Protein AF-0000000067714660 (afdb_homodimer)

Foldseek 3Di:
DAPPDDPLDQLLVLLVVCLVVDDPLLSLLSVVCNVCVQVLLFADLCRSCVVSVHDSVSQQVSCRSSPHNGDNRNSQSSLVVVCVVVVVPVVPVVVPDDDDPVRVVVVVVVLLVVLLVCQQVPPDPVLLVCVLVLQVQAPEEEEFEDDPCLVLSVVLQVLCVLLPRHYDYDHDLVVLLVVLLQSAARHEYEYEDAALEDPSRVSSLVSNVNRPHAYEYEYQDDPRPNNVSHPGYHHGHFSDPGSSCCVVVVDCVSVSVVSVVSSVVSLVVVPPSSVVSNVVSVVVVVVVDDD/DAPPDDPPDQLLVLLVVCLVVDDPLLSLLSVVCNVCVQVLLFADLCRSCVVSVHDSVSQQVSCRSSPHNGDNRNSQSSLVVVCVVVVVPPVPPVVPPPDDPVRVVVVVVVLLVVLLVCQQVPPDPVLLVCVLVLQLQAPEEEEFEDDPCLVLSVVLQVLCVLLPRHYDYDHDLVVLLVVLLQSAARHEYEYEDAALEDPSRVSSLVSNVNRPHAYEYEYQDDPRPNNVSHPGYHHGHFSDPGSSCCVVVVDCVSVSVVSVVSSVVSLVVVPPSSVVSNVVSVVVVVVVDDD

Nearest PDB structures (foldseek):
  4ivn-assembly1_A  TM=8.610E-01  e=2.803E-15  Vibrio vulnificus YJ016
  7en7-assembly1_A  TM=9.066E-01  e=1.942E-10  Escherichia coli K-12
  7en6-assembly1_A  TM=8.850E-01  e=7.923E-10  Escherichia coli
  7en6-assembly1_D  TM=8.391E-01  e=5.503E-10  Escherichia coli
  7en6-assembly1_C  TM=8.872E-01  e=1.921E-09  Escherichia coli

Structure (mmCIF, N/CA/C/O backbone):
data_AF-0000000067714660-model_v1
#
loop_
_entity.id
_entity.type
_entity.pdbx_description
1 polymer 'Transcriptional regulators'
#
loop_
_atom_site.group_PDB
_atom_site.id
_atom_site.type_symbol
_atom_site.label_atom_id
_atom_site.label_alt_id
_atom_site.label_comp_id
_atom_site.label_asym_id
_atom_site.label_entity_id
_atom_site.label_seq_id
_atom_site.pdbx_PDB_ins_code
_atom_site.Cartn_x
_atom_site.Cartn_y
_atom_site.Cartn_z
_atom_site.occupancy
_atom_site.B_iso_or_equiv
_atom_site.auth_seq_id
_atom_site.auth_comp_id
_atom_site.auth_asym_id
_atom_site.auth_atom_id
_atom_site.pdbx_PDB_model_num
ATOM 1 N N . MET A 1 1 ? 15.432 -32.006 -24.873 1 42.28 1 MET A N 1
ATOM 2 C CA . MET A 1 1 ? 14.035 -32.366 -25.1 1 42.28 1 MET A CA 1
ATOM 3 C C . MET A 1 1 ? 13.107 -31.51 -24.244 1 42.28 1 MET A C 1
ATOM 5 O O . MET A 1 1 ? 13.287 -31.416 -23.029 1 42.28 1 MET A O 1
ATOM 9 N N . SER A 1 2 ? 12.593 -30.505 -24.802 1 56.53 2 SER A N 1
ATOM 10 C CA . SER A 1 2 ? 11.692 -29.555 -24.157 1 56.53 2 SER A CA 1
ATOM 11 C C . SER A 1 2 ? 10.28 -30.121 -24.045 1 56.53 2 SER A C 1
ATOM 13 O O . SER A 1 2 ? 9.906 -31.023 -24.797 1 56.53 2 SER A O 1
ATOM 15 N N . TRP A 1 3 ? 9.7 -30.017 -22.957 1 55.34 3 TRP A N 1
ATOM 16 C CA . TRP A 1 3 ? 8.306 -30.412 -22.783 1 55.34 3 TRP A CA 1
ATOM 17 C C . TRP A 1 3 ? 7.463 -29.971 -23.975 1 55.34 3 TRP A C 1
ATOM 19 O O . TRP A 1 3 ? 7.489 -28.801 -24.363 1 55.34 3 TRP A O 1
ATOM 29 N N . HIS A 1 4 ? 7.052 -30.867 -24.971 1 56.78 4 HIS A N 1
ATOM 30 C CA . HIS A 1 4 ? 6.196 -30.625 -26.126 1 56.78 4 HIS A CA 1
ATOM 31 C C . HIS A 1 4 ? 4.767 -31.086 -25.859 1 56.78 4 HIS A C 1
ATOM 33 O O . HIS A 1 4 ? 3.915 -31.028 -26.749 1 56.78 4 HIS A O 1
ATOM 39 N N . GLN A 1 5 ? 4.527 -31.564 -24.626 1 50.02 5 GLN A N 1
ATOM 40 C CA . GLN A 1 5 ? 3.209 -32.146 -24.396 1 50.02 5 GLN A CA 1
ATOM 41 C C . GLN A 1 5 ? 2.226 -31.096 -23.885 1 50.02 5 GLN A C 1
ATOM 43 O O . GLN A 1 5 ? 2.503 -29.897 -23.946 1 50.02 5 GLN A O 1
ATOM 48 N N . ALA A 1 6 ? 1.147 -31.529 -23.206 1 51.11 6 ALA A N 1
ATOM 49 C CA . ALA A 1 6 ? -0.007 -30.72 -22.819 1 51.11 6 ALA A CA 1
ATOM 50 C C . ALA A 1 6 ? 0.42 -29.528 -21.968 1 51.11 6 ALA A C 1
ATOM 52 O O . ALA A 1 6 ? 1.139 -29.69 -20.979 1 51.11 6 ALA A O 1
ATOM 53 N N . THR A 1 7 ? 0.335 -28.384 -22.579 1 53.6 7 THR A N 1
ATOM 54 C CA . THR A 1 7 ? 0.741 -27.112 -21.991 1 53.6 7 THR A CA 1
ATOM 55 C C . THR A 1 7 ? 0.196 -26.973 -20.572 1 53.6 7 THR A C 1
ATOM 57 O O . THR A 1 7 ? 0.737 -26.214 -19.765 1 53.6 7 THR A O 1
ATOM 60 N N . ASP A 1 8 ? -0.745 -27.894 -20.232 1 60.48 8 ASP A N 1
ATOM 61 C CA . ASP A 1 8 ? -1.434 -27.703 -18.959 1 60.48 8 ASP A CA 1
ATOM 62 C C . ASP A 1 8 ? -0.989 -28.741 -17.932 1 60.48 8 ASP A C 1
ATOM 64 O O . ASP A 1 8 ? -1.587 -28.858 -16.861 1 60.48 8 ASP A O 1
ATOM 68 N N . ALA A 1 9 ? -0.087 -29.59 -18.274 1 73.1 9 ALA A N 1
ATOM 69 C CA . ALA A 1 9 ? 0.374 -30.595 -17.32 1 73.1 9 ALA A CA 1
ATOM 70 C C . ALA A 1 9 ? 1.033 -29.94 -16.109 1 73.1 9 ALA A C 1
ATOM 72 O O . ALA A 1 9 ? 1.815 -28.997 -16.254 1 73.1 9 ALA A O 1
ATOM 73 N N . PRO A 1 10 ? 0.641 -30.403 -14.899 1 77.2 10 PRO A N 1
ATOM 74 C CA . PRO A 1 10 ? 1.276 -29.854 -13.698 1 77.2 10 PRO A CA 1
ATOM 75 C C . PRO A 1 10 ? 2.789 -30.059 -13.684 1 77.2 10 PRO A C 1
ATOM 77 O O . PRO A 1 10 ? 3.292 -31.01 -14.289 1 77.2 10 PRO A O 1
ATOM 80 N N . PRO A 1 11 ? 3.463 -29.183 -13.141 1 84.35 11 PRO A N 1
ATOM 81 C CA . PRO A 1 11 ? 4.926 -29.258 -13.112 1 84.35 11 PRO A CA 1
ATOM 82 C C . PRO A 1 11 ? 5.437 -30.61 -12.62 1 84.35 11 PRO A C 1
ATOM 84 O O . PRO A 1 11 ? 6.404 -31.145 -13.169 1 84.35 11 PRO A O 1
ATOM 87 N N . SER A 1 12 ? 4.762 -31.151 -11.621 1 81.68 12 SER A N 1
ATOM 88 C CA . SER A 1 12 ? 5.221 -32.425 -11.077 1 81.68 12 SER A CA 1
ATOM 89 C C . SER A 1 12 ? 5.184 -33.524 -12.134 1 81.68 12 SER A C 1
ATOM 91 O O . SER A 1 12 ? 6.081 -34.366 -12.192 1 81.68 12 SER A O 1
ATOM 93 N N . ILE A 1 13 ? 4.182 -33.509 -12.959 1 78.33 13 ILE A N 1
ATOM 94 C CA . ILE A 1 13 ? 4.044 -34.501 -14.02 1 78.33 13 ILE A CA 1
ATOM 95 C C . ILE A 1 13 ? 5.101 -34.257 -15.095 1 78.33 13 ILE A C 1
ATOM 97 O O . ILE A 1 13 ? 5.712 -35.203 -15.599 1 78.33 13 ILE A O 1
ATOM 101 N N . ARG A 1 14 ? 5.357 -33.03 -15.382 1 82.48 14 ARG A N 1
ATOM 102 C CA . ARG A 1 14 ? 6.382 -32.701 -16.367 1 82.48 14 ARG A CA 1
ATOM 103 C C . ARG A 1 14 ? 7.761 -33.149 -15.893 1 82.48 14 ARG A C 1
ATOM 105 O O . ARG A 1 14 ? 8.531 -33.726 -16.663 1 82.48 14 ARG A O 1
ATOM 112 N N . ILE A 1 15 ? 7.974 -32.914 -14.678 1 86.2 15 ILE A N 1
ATOM 113 C CA . ILE A 1 15 ? 9.261 -33.291 -14.102 1 86.2 15 ILE A CA 1
ATOM 114 C C . ILE A 1 15 ? 9.416 -34.809 -14.135 1 86.2 15 ILE A C 1
ATOM 116 O O . ILE A 1 15 ? 10.434 -35.326 -14.602 1 86.2 15 ILE A O 1
ATOM 120 N N . THR A 1 16 ? 8.399 -35.529 -13.627 1 80.46 16 THR A N 1
ATOM 121 C CA . THR A 1 16 ? 8.459 -36.984 -13.539 1 80.46 16 THR A CA 1
ATOM 122 C C . THR A 1 16 ? 8.651 -37.603 -14.921 1 80.46 16 THR A C 1
ATOM 124 O O . THR A 1 16 ? 9.396 -38.572 -15.074 1 80.46 16 THR A O 1
ATOM 127 N N . THR A 1 17 ? 7.997 -36.961 -15.9 1 76.21 17 THR A N 1
ATOM 128 C CA . THR A 1 17 ? 8 -37.533 -17.242 1 76.21 17 THR A CA 1
ATOM 129 C C . THR A 1 17 ? 9.303 -37.208 -17.966 1 76.21 17 THR A C 1
ATOM 131 O O . THR A 1 17 ? 9.811 -38.024 -18.737 1 76.21 17 THR A O 1
ATOM 134 N N . LEU A 1 18 ? 9.94 -36.073 -17.683 1 81.29 18 LEU A N 1
ATOM 135 C CA . LEU A 1 18 ? 11.057 -35.605 -18.496 1 81.29 18 LEU A CA 1
ATOM 136 C C . LEU A 1 18 ? 12.383 -35.823 -17.775 1 81.29 18 LEU A C 1
ATOM 138 O O . LEU A 1 18 ? 13.443 -35.832 -18.405 1 81.29 18 LEU A O 1
ATOM 142 N N . ALA A 1 19 ? 12.314 -36.044 -16.452 1 81.33 19 ALA A N 1
ATOM 143 C CA . ALA A 1 19 ? 13.525 -36.097 -15.638 1 81.33 19 ALA A CA 1
ATOM 144 C C . ALA A 1 19 ? 14.498 -37.145 -16.17 1 81.33 19 ALA A C 1
ATOM 146 O O . ALA A 1 19 ? 15.696 -36.881 -16.299 1 81.33 19 ALA A O 1
ATOM 147 N N . PRO A 1 20 ? 14.01 -38.362 -16.612 1 77.23 20 PRO A N 1
ATOM 148 C CA . PRO A 1 20 ? 14.939 -39.395 -17.076 1 77.23 20 PRO A CA 1
ATOM 149 C C . PRO A 1 20 ? 15.685 -38.99 -18.346 1 77.23 20 PRO A C 1
ATOM 151 O O . PRO A 1 20 ? 16.748 -39.54 -18.643 1 77.23 20 PRO A O 1
ATOM 154 N N . SER A 1 21 ? 15.172 -38.045 -19.104 1 82.62 21 SER A N 1
ATOM 155 C CA . SER A 1 21 ? 15.765 -37.666 -20.383 1 82.62 21 SER A CA 1
ATOM 156 C C . SER A 1 21 ? 16.645 -36.429 -20.239 1 82.62 21 SER A C 1
ATOM 158 O O . SER A 1 21 ? 17.335 -36.038 -21.183 1 82.62 21 SER A O 1
ATOM 160 N N . LEU A 1 22 ? 16.656 -35.833 -19.031 1 88.04 22 LEU A N 1
ATOM 161 C CA . LEU A 1 22 ? 17.423 -34.61 -18.823 1 88.04 22 LEU A CA 1
ATOM 162 C C . LEU A 1 22 ? 18.897 -34.926 -18.588 1 88.04 22 LEU A C 1
ATOM 164 O O . LEU A 1 22 ? 19.24 -36.038 -18.178 1 88.04 22 LEU A O 1
ATOM 168 N N . GLN A 1 23 ? 19.773 -33.957 -19.001 1 91.38 23 GLN A N 1
ATOM 169 C CA . GLN A 1 23 ? 21.187 -34.068 -18.655 1 91.38 23 GLN A CA 1
ATOM 170 C C . GLN A 1 23 ? 21.374 -34.215 -17.148 1 91.38 23 GLN A C 1
ATOM 172 O O . GLN A 1 23 ? 20.507 -33.817 -16.367 1 91.38 23 GLN A O 1
ATOM 177 N N . PRO A 1 24 ? 22.433 -34.891 -16.752 1 91.94 24 PRO A N 1
ATOM 178 C CA . PRO A 1 24 ? 22.624 -35.241 -15.342 1 91.94 24 PRO A CA 1
ATOM 179 C C . PRO A 1 24 ? 22.409 -34.055 -14.405 1 91.94 24 PRO A C 1
ATOM 181 O O . PRO A 1 24 ? 21.69 -34.172 -13.41 1 91.94 24 PRO A O 1
ATOM 184 N N . ASN A 1 25 ? 22.958 -32.93 -14.757 1 93.68 25 ASN A N 1
ATOM 185 C CA . ASN A 1 25 ? 22.83 -31.762 -13.892 1 93.68 25 ASN A CA 1
ATOM 186 C C . ASN A 1 25 ? 21.398 -31.234 -13.871 1 93.68 25 ASN A C 1
ATOM 188 O O . ASN A 1 25 ? 20.902 -30.815 -12.824 1 93.68 25 ASN A O 1
ATOM 192 N N . GLN A 1 26 ? 20.734 -31.235 -14.991 1 93.36 26 GLN A N 1
ATOM 193 C CA . GLN A 1 26 ? 19.336 -30.824 -15.055 1 93.36 26 GLN A CA 1
ATOM 194 C C . GLN A 1 26 ? 18.435 -31.825 -14.337 1 93.36 26 GLN A C 1
ATOM 196 O O . GLN A 1 26 ? 17.461 -31.437 -13.688 1 93.36 26 GLN A O 1
ATOM 201 N N . ARG A 1 27 ? 18.796 -33.08 -14.505 1 91.39 27 ARG A N 1
ATOM 202 C CA . ARG A 1 27 ? 18.033 -34.118 -13.82 1 91.39 27 ARG A CA 1
ATOM 203 C C . ARG A 1 27 ? 18.102 -33.94 -12.307 1 91.39 27 ARG A C 1
ATOM 205 O O . ARG A 1 27 ? 17.091 -34.075 -11.614 1 91.39 27 ARG A O 1
ATOM 212 N N . LYS A 1 28 ? 19.271 -33.64 -11.823 1 93.73 28 LYS A N 1
ATOM 213 C CA . LYS A 1 28 ? 19.441 -33.386 -10.395 1 93.73 28 LYS A CA 1
ATOM 214 C C . LYS A 1 28 ? 18.536 -32.249 -9.927 1 93.73 28 LYS A C 1
ATOM 216 O O . LYS A 1 28 ? 17.889 -32.354 -8.884 1 93.73 28 LYS A O 1
ATOM 221 N N . VAL A 1 29 ? 18.533 -31.202 -10.698 1 94.63 29 VAL A N 1
ATOM 222 C CA . VAL A 1 29 ? 17.701 -30.046 -10.382 1 94.63 29 VAL A CA 1
ATOM 223 C C . VAL A 1 29 ? 16.233 -30.463 -10.333 1 94.63 29 VAL A C 1
ATOM 225 O O . VAL A 1 29 ? 15.523 -30.147 -9.375 1 94.63 29 VAL A O 1
ATOM 228 N N . ALA A 1 30 ? 15.774 -31.155 -11.351 1 90.07 30 ALA A N 1
ATOM 229 C CA . ALA A 1 30 ? 14.385 -31.589 -11.474 1 90.07 30 ALA A CA 1
ATOM 230 C C . ALA A 1 30 ? 13.995 -32.512 -10.324 1 90.07 30 ALA A C 1
ATOM 232 O O . ALA A 1 30 ? 12.906 -32.385 -9.759 1 90.07 30 ALA A O 1
ATOM 233 N N . GLU A 1 31 ? 14.875 -33.431 -9.946 1 87.49 31 GLU A N 1
ATOM 234 C CA . GLU A 1 31 ? 14.599 -34.4 -8.89 1 87.49 31 GLU A CA 1
ATOM 235 C C . GLU A 1 31 ? 14.475 -33.716 -7.532 1 87.49 31 GLU A C 1
ATOM 237 O O . GLU A 1 31 ? 13.601 -34.061 -6.734 1 87.49 31 GLU A O 1
ATOM 242 N N . VAL A 1 32 ? 15.347 -32.778 -7.336 1 91.45 32 VAL A N 1
ATOM 243 C CA . VAL A 1 32 ? 15.281 -32.035 -6.082 1 91.45 32 VAL A CA 1
ATOM 244 C C . VAL A 1 32 ? 13.96 -31.273 -6.002 1 91.45 32 VAL A C 1
ATOM 246 O O . VAL A 1 32 ? 13.353 -31.181 -4.932 1 91.45 32 VAL A O 1
ATOM 249 N N . MET A 1 33 ? 13.468 -30.731 -7.111 1 89.12 33 MET A N 1
ATOM 250 C CA . MET A 1 33 ? 12.203 -30.004 -7.162 1 89.12 33 MET A CA 1
ATOM 251 C C . MET A 1 33 ? 11.035 -30.92 -6.815 1 89.12 33 MET A C 1
ATOM 253 O O . MET A 1 33 ? 10.107 -30.512 -6.115 1 89.12 33 MET A O 1
ATOM 257 N N . LEU A 1 34 ? 11.148 -32.107 -7.335 1 80.56 34 LEU A N 1
ATOM 258 C CA . LEU A 1 34 ? 10.075 -33.071 -7.119 1 80.56 34 LEU A CA 1
ATOM 259 C C . LEU A 1 34 ? 10.025 -33.513 -5.66 1 80.56 34 LEU A C 1
ATOM 261 O O . LEU A 1 34 ? 8.943 -33.715 -5.105 1 80.56 34 LEU A O 1
ATOM 265 N N . VAL A 1 35 ? 11.199 -33.678 -5.022 1 81.85 35 VAL A N 1
ATOM 266 C CA . VAL A 1 35 ? 11.31 -34.205 -3.666 1 81.85 35 VAL A CA 1
ATOM 267 C C . VAL A 1 35 ? 10.86 -33.146 -2.662 1 81.85 35 VAL A C 1
ATOM 269 O O . VAL A 1 35 ? 10.235 -33.469 -1.649 1 81.85 35 VAL A O 1
ATOM 272 N N . ASP A 1 36 ? 11.123 -31.911 -2.942 1 84.86 36 ASP A N 1
ATOM 273 C CA . ASP A 1 36 ? 10.871 -30.864 -1.956 1 84.86 36 ASP A CA 1
ATOM 274 C C . ASP A 1 36 ? 10.334 -29.599 -2.623 1 84.86 36 ASP A C 1
ATOM 276 O O . ASP A 1 36 ? 10.884 -28.512 -2.436 1 84.86 36 ASP A O 1
ATOM 280 N N . ALA A 1 37 ? 9.198 -29.883 -3.278 1 80.96 37 ALA A N 1
ATOM 281 C CA . ALA A 1 37 ? 8.593 -28.787 -4.031 1 80.96 37 ALA A CA 1
ATOM 282 C C . ALA A 1 37 ? 8.266 -27.609 -3.118 1 80.96 37 ALA A C 1
ATOM 284 O O . ALA A 1 37 ? 8.54 -26.456 -3.459 1 80.96 37 ALA A O 1
ATOM 285 N N . PRO A 1 38 ? 7.84 -27.911 -1.873 1 74.69 38 PRO A N 1
ATOM 286 C CA . PRO A 1 38 ? 7.498 -26.787 -0.999 1 74.69 38 PRO A CA 1
ATOM 287 C C . PRO A 1 38 ? 8.702 -25.905 -0.674 1 74.69 38 PRO A C 1
ATOM 289 O O . PRO A 1 38 ? 8.578 -24.679 -0.621 1 74.69 38 PRO A O 1
ATOM 292 N N . SER A 1 39 ? 9.854 -26.531 -0.538 1 80.92 39 SER A N 1
ATOM 293 C CA . SER A 1 39 ? 11.063 -25.775 -0.228 1 80.92 39 SER A CA 1
ATOM 294 C C . SER A 1 39 ? 11.605 -25.068 -1.466 1 80.92 39 SER A C 1
ATOM 296 O O . SER A 1 39 ? 12.098 -23.942 -1.377 1 80.92 39 SER A O 1
ATOM 298 N N . ILE A 1 40 ? 11.468 -25.697 -2.638 1 84.96 40 ILE A N 1
ATOM 299 C CA . ILE A 1 40 ? 12.071 -25.196 -3.868 1 84.96 40 ILE A CA 1
ATOM 300 C C . ILE A 1 40 ? 11.333 -23.943 -4.332 1 84.96 40 ILE A C 1
ATOM 302 O O . ILE A 1 40 ? 11.951 -23 -4.832 1 84.96 40 ILE A O 1
ATOM 306 N N . VAL A 1 41 ? 10.052 -23.918 -4.082 1 80.27 41 VAL A N 1
ATOM 307 C CA . VAL A 1 41 ? 9.233 -22.791 -4.516 1 80.27 41 VAL A CA 1
ATOM 308 C C . VAL A 1 41 ? 9.683 -21.52 -3.799 1 80.27 41 VAL A C 1
ATOM 310 O O . VAL A 1 41 ? 9.442 -20.41 -4.28 1 80.27 41 VAL A O 1
ATOM 313 N N . GLU A 1 42 ? 10.355 -21.747 -2.713 1 76.53 42 GLU A N 1
ATOM 314 C CA . GLU A 1 42 ? 10.771 -20.609 -1.899 1 76.53 42 GLU A CA 1
ATOM 315 C C . GLU A 1 42 ? 12.138 -20.088 -2.335 1 76.53 42 GLU A C 1
ATOM 317 O O . GLU A 1 42 ? 12.615 -19.075 -1.82 1 76.53 42 GLU A O 1
ATOM 322 N N . LEU A 1 43 ? 12.748 -20.699 -3.281 1 78.59 43 LEU A N 1
ATOM 323 C CA . LEU A 1 43 ? 14.119 -20.373 -3.658 1 78.59 43 LEU A CA 1
ATOM 324 C C . LEU A 1 43 ? 14.15 -19.562 -4.949 1 78.59 43 LEU A C 1
ATOM 326 O O . LEU A 1 43 ? 13.238 -19.666 -5.774 1 78.59 43 LEU A O 1
ATOM 330 N N . THR A 1 44 ? 15.111 -18.676 -5.073 1 79.19 44 THR A N 1
ATOM 331 C CA . THR A 1 44 ? 15.471 -18.116 -6.371 1 79.19 44 THR A CA 1
ATOM 332 C C . THR A 1 44 ? 16.194 -19.152 -7.226 1 79.19 44 THR A C 1
ATOM 334 O O . THR A 1 44 ? 16.522 -20.24 -6.748 1 79.19 44 THR A O 1
ATOM 337 N N . ALA A 1 45 ? 16.353 -18.723 -8.518 1 85.08 45 ALA A N 1
ATOM 338 C CA . ALA A 1 45 ? 17.113 -19.606 -9.398 1 85.08 45 ALA A CA 1
ATOM 339 C C . ALA A 1 45 ? 18.506 -19.874 -8.836 1 85.08 45 ALA A C 1
ATOM 341 O O . ALA A 1 45 ? 18.977 -21.014 -8.843 1 85.08 45 ALA A O 1
ATOM 342 N N . GLN A 1 46 ? 19.067 -18.81 -8.268 1 85.4 46 GLN A N 1
ATOM 343 C CA . GLN A 1 46 ? 20.401 -18.977 -7.701 1 85.4 46 GLN A CA 1
ATOM 344 C C . GLN A 1 46 ? 20.357 -19.821 -6.43 1 85.4 46 GLN A C 1
ATOM 346 O O . GLN A 1 46 ? 21.228 -20.665 -6.209 1 85.4 46 GLN A O 1
ATOM 351 N N . GLY A 1 47 ? 19.432 -19.632 -5.616 1 86.54 47 GLY A N 1
ATOM 352 C CA . GLY A 1 47 ? 19.267 -20.453 -4.427 1 86.54 47 GLY A CA 1
ATOM 353 C C . GLY A 1 47 ? 19.16 -21.935 -4.735 1 86.54 47 GLY A C 1
ATOM 354 O O . GLY A 1 47 ? 19.779 -22.76 -4.06 1 86.54 47 GLY A O 1
ATOM 355 N N . LEU A 1 48 ? 18.331 -22.268 -5.725 1 91.08 48 LEU A N 1
ATOM 356 C CA . LEU A 1 48 ? 18.194 -23.661 -6.136 1 91.08 48 LEU A CA 1
ATOM 357 C C . LEU A 1 48 ? 19.51 -24.195 -6.692 1 91.08 48 LEU A C 1
ATOM 359 O O . LEU A 1 48 ? 19.9 -25.326 -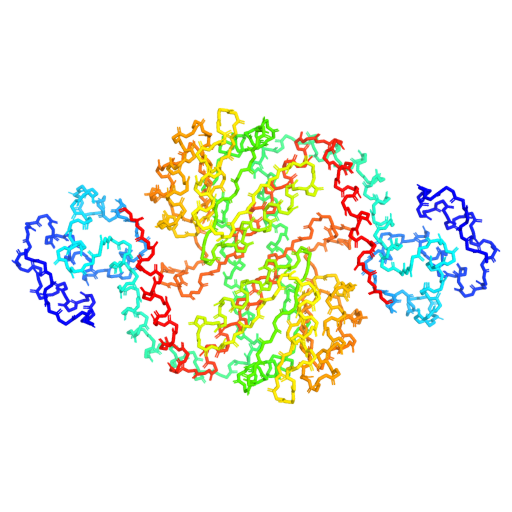6.394 1 91.08 48 LEU A O 1
ATOM 363 N N . ALA A 1 49 ? 20.189 -23.343 -7.451 1 92.51 49 ALA A N 1
ATOM 364 C CA . ALA A 1 49 ? 21.492 -23.716 -7.994 1 92.51 49 ALA A CA 1
ATOM 365 C C . ALA A 1 49 ? 22.465 -24.089 -6.878 1 92.51 49 ALA A C 1
ATOM 367 O O . ALA A 1 49 ? 23.126 -25.128 -6.945 1 92.51 49 ALA A O 1
ATOM 368 N N . ASP A 1 50 ? 22.478 -23.336 -5.832 1 91.82 50 ASP A N 1
ATOM 369 C CA . ASP A 1 50 ? 23.373 -23.563 -4.701 1 91.82 50 ASP A CA 1
ATOM 370 C C . ASP A 1 50 ? 23.005 -24.844 -3.957 1 91.82 50 ASP A C 1
ATOM 372 O O . ASP A 1 50 ? 23.883 -25.611 -3.557 1 91.82 50 ASP A O 1
ATOM 376 N N . ARG A 1 51 ? 21.785 -25.046 -3.86 1 89.5 51 ARG A N 1
ATOM 377 C CA . ARG A 1 51 ? 21.285 -26.208 -3.133 1 89.5 51 ARG A CA 1
ATOM 378 C C . ARG A 1 51 ? 21.635 -27.502 -3.86 1 89.5 51 ARG A C 1
ATOM 380 O O . ARG A 1 51 ? 21.957 -28.508 -3.225 1 89.5 51 ARG A O 1
ATOM 387 N N . VAL A 1 52 ? 21.526 -27.46 -5.153 1 92.85 52 VAL A N 1
ATOM 388 C CA . VAL A 1 52 ? 21.727 -28.653 -5.969 1 92.85 52 VAL A CA 1
ATOM 389 C C . VAL A 1 52 ? 23.207 -28.8 -6.315 1 92.85 52 VAL A C 1
ATOM 391 O O . VAL A 1 52 ? 23.674 -29.901 -6.617 1 92.85 52 VAL A O 1
ATOM 394 N N . GLY A 1 53 ? 23.984 -27.774 -6.243 1 93.04 53 GLY A N 1
ATOM 395 C CA . GLY A 1 53 ? 25.389 -27.786 -6.617 1 93.04 53 GLY A CA 1
ATOM 396 C C . GLY A 1 53 ? 25.609 -27.668 -8.113 1 93.04 53 GLY A C 1
ATOM 397 O O . GLY A 1 53 ? 26.418 -28.401 -8.686 1 93.04 53 GLY A O 1
ATOM 398 N N . VAL A 1 54 ? 24.784 -26.854 -8.748 1 93.7 54 VAL A N 1
ATOM 399 C CA . VAL A 1 54 ? 24.92 -26.602 -10.178 1 93.7 54 VAL A CA 1
ATOM 400 C C . VAL A 1 54 ? 24.957 -25.098 -10.437 1 93.7 54 VAL A C 1
ATOM 402 O O . VAL A 1 54 ? 24.912 -24.299 -9.499 1 93.7 54 VAL A O 1
ATOM 405 N N . GLY A 1 55 ? 25.15 -24.658 -11.62 1 89.77 55 GLY A N 1
ATOM 406 C CA . GLY A 1 55 ? 25.111 -23.254 -11.996 1 89.77 55 GLY A CA 1
ATOM 407 C C . GLY A 1 55 ? 23.702 -22.729 -12.197 1 89.77 55 GLY A C 1
ATOM 408 O O . GLY A 1 55 ? 22.785 -23.497 -12.496 1 89.77 55 GLY A O 1
ATOM 409 N N . ARG A 1 56 ? 23.602 -21.472 -11.988 1 89.45 56 ARG A N 1
ATOM 410 C CA . ARG A 1 56 ? 22.323 -20.8 -12.193 1 89.45 56 ARG A CA 1
ATOM 411 C C . ARG A 1 56 ? 21.772 -21.086 -13.587 1 89.45 56 ARG A C 1
ATOM 413 O O . ARG A 1 56 ? 20.571 -21.308 -13.752 1 89.45 56 ARG A O 1
ATOM 420 N N . ALA A 1 57 ? 22.615 -21.099 -14.594 1 90.52 57 ALA A N 1
ATOM 421 C CA . ALA A 1 57 ? 22.208 -21.361 -15.972 1 90.52 57 ALA A CA 1
ATOM 422 C C . ALA A 1 57 ? 21.59 -22.75 -16.107 1 90.52 57 ALA A C 1
ATOM 424 O O . ALA A 1 57 ? 20.654 -22.947 -16.885 1 90.52 57 ALA A O 1
ATOM 425 N N . THR A 1 58 ? 22.085 -23.707 -15.394 1 93.16 58 THR A N 1
ATOM 426 C CA . THR A 1 58 ? 21.562 -25.069 -15.404 1 93.16 58 THR A CA 1
ATOM 427 C C . THR A 1 58 ? 20.126 -25.101 -14.888 1 93.16 58 THR A C 1
ATOM 429 O O . THR A 1 58 ? 19.279 -25.809 -15.437 1 93.16 58 THR A O 1
ATOM 432 N N . VAL A 1 59 ? 19.831 -24.288 -13.83 1 93.88 59 VAL A N 1
ATOM 433 C CA . VAL A 1 59 ? 18.481 -24.206 -13.284 1 93.88 59 VAL A CA 1
ATOM 434 C C . VAL A 1 59 ? 17.539 -23.603 -14.323 1 93.88 59 VAL A C 1
ATOM 436 O O . VAL A 1 59 ? 16.448 -24.127 -14.559 1 93.88 59 VAL A O 1
ATOM 439 N N . ILE A 1 60 ? 17.972 -22.585 -14.964 1 89.78 60 ILE A N 1
ATOM 440 C CA . ILE A 1 60 ? 17.156 -21.914 -15.97 1 89.78 60 ILE A CA 1
ATOM 441 C C . ILE A 1 60 ? 16.903 -22.858 -17.143 1 89.78 60 ILE A C 1
ATOM 443 O O . ILE A 1 60 ? 15.769 -22.988 -17.61 1 89.78 60 ILE A O 1
ATOM 447 N N . ARG A 1 61 ? 17.908 -23.547 -17.586 1 90.97 61 ARG A N 1
ATOM 448 C CA . ARG A 1 61 ? 17.788 -24.479 -18.703 1 90.97 61 ARG A CA 1
ATOM 449 C C . ARG A 1 61 ? 16.88 -25.65 -18.342 1 90.97 61 ARG A C 1
ATOM 451 O O . ARG A 1 61 ? 16.161 -26.171 -19.197 1 90.97 61 ARG A O 1
ATOM 458 N N . THR A 1 62 ? 16.989 -26.063 -17.057 1 92.52 62 THR A N 1
ATOM 459 C CA . THR A 1 62 ? 16.096 -27.123 -16.602 1 92.52 62 THR A CA 1
ATOM 460 C C . THR A 1 62 ? 14.637 -26.698 -16.74 1 92.52 62 THR A C 1
ATOM 462 O O . THR A 1 62 ? 13.812 -27.45 -17.263 1 92.52 62 THR A O 1
ATOM 465 N N . ALA A 1 63 ? 14.324 -25.483 -16.238 1 90.83 63 ALA A N 1
ATOM 466 C CA . ALA A 1 63 ? 12.962 -24.972 -16.362 1 90.83 63 ALA A CA 1
ATOM 467 C C . ALA A 1 63 ? 12.519 -24.941 -17.823 1 90.83 63 ALA A C 1
ATOM 469 O O . ALA A 1 63 ? 11.402 -25.349 -18.148 1 90.83 63 ALA A O 1
ATOM 470 N N . GLN A 1 64 ? 13.395 -24.511 -18.648 1 88.57 64 GLN A N 1
ATOM 471 C CA . GLN A 1 64 ? 13.086 -24.422 -20.071 1 88.57 64 GLN A CA 1
ATOM 472 C C . GLN A 1 64 ? 12.848 -25.805 -20.67 1 88.57 64 GLN A C 1
ATOM 474 O O . GLN A 1 64 ? 11.927 -25.992 -21.467 1 88.57 64 GLN A O 1
ATOM 479 N N . SER A 1 65 ? 13.659 -26.728 -20.334 1 89 65 SER A N 1
ATOM 480 C CA . SER A 1 65 ? 13.497 -28.097 -20.812 1 89 65 SER A CA 1
ATOM 481 C C . SER A 1 65 ? 12.152 -28.676 -20.386 1 89 65 SER A C 1
ATOM 483 O O . SER A 1 65 ? 11.579 -29.511 -21.09 1 89 65 SER A O 1
ATOM 485 N N . LEU A 1 66 ? 11.689 -28.151 -19.272 1 87.72 66 LEU A N 1
ATOM 486 C CA . LEU A 1 66 ? 10.411 -28.616 -18.744 1 87.72 66 LEU A CA 1
ATOM 487 C C . LEU A 1 66 ? 9.253 -27.844 -19.367 1 87.72 66 LEU A C 1
ATOM 489 O O . LEU A 1 66 ? 8.093 -28.054 -19.002 1 87.72 66 LEU A O 1
ATOM 493 N N . GLY A 1 67 ? 9.561 -26.939 -20.249 1 82.42 67 GLY A N 1
ATOM 494 C CA . GLY A 1 67 ? 8.531 -26.262 -21.021 1 82.42 67 GLY A CA 1
ATOM 495 C C . GLY A 1 67 ? 8.197 -24.882 -20.49 1 82.42 67 GLY A C 1
ATOM 496 O O . GLY A 1 67 ? 7.168 -24.305 -20.849 1 82.42 67 GLY A O 1
ATOM 497 N N . TYR A 1 68 ? 9.031 -24.389 -19.593 1 84.93 68 TYR A N 1
ATOM 498 C CA . TYR A 1 68 ? 8.797 -23.063 -19.032 1 84.93 68 TYR A CA 1
ATOM 499 C C . TYR A 1 68 ? 9.809 -22.058 -19.568 1 84.93 68 TYR A C 1
ATOM 501 O O . TYR A 1 68 ? 10.898 -22.437 -20.007 1 84.93 68 TYR A O 1
ATOM 509 N N . ASP A 1 69 ? 9.469 -20.796 -19.579 1 79.34 69 ASP A N 1
ATOM 510 C CA . ASP A 1 69 ? 10.371 -19.766 -20.084 1 79.34 69 ASP A CA 1
ATOM 511 C C . ASP A 1 69 ? 11.579 -19.595 -19.166 1 79.34 69 ASP A C 1
ATOM 513 O O . ASP A 1 69 ? 12.633 -19.124 -19.598 1 79.34 69 ASP A O 1
ATOM 517 N N . GLY A 1 70 ? 11.407 -20.008 -17.959 1 82.51 70 GLY A N 1
ATOM 518 C CA . GLY A 1 70 ? 12.448 -19.894 -16.95 1 82.51 70 GLY A CA 1
ATOM 519 C C . GLY A 1 70 ? 12.008 -20.38 -15.582 1 82.51 70 GLY A C 1
ATOM 520 O O . GLY A 1 70 ? 10.93 -20.961 -15.441 1 82.51 70 GLY A O 1
ATOM 521 N N . PHE A 1 71 ? 12.886 -20.194 -14.641 1 86.11 71 PHE A N 1
ATOM 522 C CA . PHE A 1 71 ? 12.656 -20.737 -13.308 1 86.11 71 PHE A CA 1
ATOM 523 C C . PHE A 1 71 ? 11.477 -20.042 -12.636 1 86.11 71 PHE A C 1
ATOM 525 O O . PHE A 1 71 ? 10.653 -20.692 -11.99 1 86.11 71 PHE A O 1
ATOM 532 N N . PRO A 1 72 ? 11.365 -18.694 -12.923 1 75.67 72 PRO A N 1
ATOM 533 C CA . PRO A 1 72 ? 10.236 -18.053 -12.246 1 75.67 72 PRO A CA 1
ATOM 534 C C . PRO A 1 72 ? 8.889 -18.647 -12.654 1 75.67 72 PRO A C 1
ATOM 536 O O . PRO A 1 72 ? 8.023 -18.866 -11.803 1 75.67 72 PRO A O 1
ATOM 539 N N . GLN A 1 73 ? 8.684 -18.915 -13.913 1 75.84 73 GLN A N 1
ATOM 540 C CA . GLN A 1 73 ? 7.438 -19.528 -14.363 1 75.84 73 GLN A CA 1
ATOM 541 C C . GLN A 1 73 ? 7.265 -20.922 -13.768 1 75.84 73 GLN A C 1
ATOM 543 O O . GLN A 1 73 ? 6.163 -21.296 -13.36 1 75.84 73 GLN A O 1
ATOM 548 N N . LEU A 1 74 ? 8.304 -21.679 -13.765 1 82.46 74 LEU A N 1
ATOM 549 C CA . LEU A 1 74 ? 8.25 -23.009 -13.168 1 82.46 74 LEU A CA 1
ATOM 550 C C . LEU A 1 74 ? 7.904 -22.926 -11.685 1 82.46 74 LEU A C 1
ATOM 552 O O . LEU A 1 74 ? 7.086 -23.705 -11.189 1 82.46 74 LEU A O 1
ATOM 556 N N . ARG A 1 75 ? 8.538 -21.99 -11.1 1 81.2 75 ARG A N 1
ATOM 557 C CA . ARG A 1 75 ? 8.309 -21.777 -9.675 1 81.2 75 ARG A CA 1
ATOM 558 C C . ARG A 1 75 ? 6.842 -21.472 -9.395 1 81.2 75 ARG A C 1
ATOM 560 O O . ARG A 1 75 ? 6.254 -22.025 -8.464 1 81.2 75 ARG A O 1
ATOM 567 N N . VAL A 1 76 ? 6.285 -20.62 -10.113 1 74.4 76 VAL A N 1
ATOM 568 C CA . VAL A 1 76 ? 4.879 -20.254 -9.975 1 74.4 76 VAL A CA 1
ATOM 569 C C . VAL A 1 76 ? 3.999 -21.475 -10.232 1 74.4 76 VAL A C 1
ATOM 571 O O . VAL A 1 76 ? 3.043 -21.725 -9.493 1 74.4 76 VAL A O 1
ATOM 574 N N . ALA A 1 77 ? 4.234 -22.168 -11.293 1 75.41 77 ALA A N 1
ATOM 575 C CA . ALA A 1 77 ? 3.47 -23.363 -11.642 1 75.41 77 ALA A CA 1
ATOM 576 C C . ALA A 1 77 ? 3.529 -24.398 -10.522 1 75.41 77 ALA A C 1
ATOM 578 O O . ALA A 1 77 ? 2.519 -25.028 -10.197 1 75.41 77 ALA A O 1
ATOM 579 N N . LEU A 1 78 ? 4.707 -24.562 -9.911 1 80.94 78 LEU A N 1
ATOM 580 C CA . LEU A 1 78 ? 4.875 -25.486 -8.795 1 80.94 78 LEU A CA 1
ATOM 581 C C . LEU A 1 78 ? 4.06 -25.033 -7.588 1 80.94 78 LEU A C 1
ATOM 583 O O . LEU A 1 78 ? 3.428 -25.853 -6.918 1 80.94 78 LEU A O 1
ATOM 587 N N . ALA A 1 79 ? 4.16 -23.779 -7.381 1 72.83 79 ALA A N 1
ATOM 588 C CA . ALA A 1 79 ? 3.396 -23.216 -6.271 1 72.83 79 ALA A CA 1
ATOM 589 C C . ALA A 1 79 ? 1.901 -23.462 -6.452 1 72.83 79 ALA A C 1
ATOM 591 O O . ALA A 1 79 ? 1.198 -23.785 -5.492 1 72.83 79 ALA A O 1
ATOM 592 N N . GLN A 1 80 ? 1.447 -23.208 -7.63 1 70.22 80 GLN A N 1
ATOM 593 C CA . GLN A 1 80 ? 0.04 -23.447 -7.937 1 70.22 80 GLN A CA 1
ATOM 594 C C . GLN A 1 80 ? -0.336 -24.905 -7.692 1 70.22 80 GLN A C 1
ATOM 596 O O . GLN A 1 80 ? -1.396 -25.193 -7.132 1 70.22 80 GLN A O 1
ATOM 601 N N . GLU A 1 81 ? 0.48 -25.707 -8.144 1 71.19 81 GLU A N 1
ATOM 602 C CA . GLU A 1 81 ? 0.228 -27.133 -7.955 1 71.19 81 GLU A CA 1
ATOM 603 C C . GLU A 1 81 ? 0.153 -27.488 -6.473 1 71.19 81 GLU A C 1
ATOM 605 O O . GLU A 1 81 ? -0.721 -28.251 -6.056 1 71.19 81 GLU A O 1
ATOM 610 N N . LEU A 1 82 ? 1.06 -26.96 -5.73 1 70.36 82 LEU A N 1
ATOM 611 C CA . LEU A 1 82 ? 1.078 -27.211 -4.293 1 70.36 82 LEU A CA 1
ATOM 612 C C . LEU A 1 82 ? -0.183 -26.668 -3.63 1 70.36 82 LEU A C 1
ATOM 614 O O . LEU A 1 82 ? -0.749 -27.31 -2.742 1 70.36 82 LEU A O 1
ATOM 618 N N . ALA A 1 83 ? -0.565 -25.528 -4.108 1 65.16 83 ALA A N 1
ATOM 619 C CA . ALA A 1 83 ? -1.768 -24.909 -3.556 1 65.16 83 ALA A CA 1
ATOM 620 C C . ALA A 1 83 ? -3.003 -25.756 -3.846 1 65.16 83 ALA A C 1
ATOM 622 O O . ALA A 1 83 ? -3.867 -25.923 -2.982 1 65.16 83 ALA A O 1
ATOM 623 N N . LEU A 1 84 ? -3.077 -26.13 -5.099 1 60.14 84 LEU A N 1
ATOM 624 C CA . LEU A 1 84 ? -4.208 -26.961 -5.498 1 60.14 84 LEU A CA 1
ATOM 625 C C . LEU A 1 84 ? -4.22 -28.273 -4.72 1 60.14 84 LEU A C 1
ATOM 627 O O . LEU A 1 84 ? -5.287 -28.784 -4.374 1 60.14 84 LEU A O 1
ATOM 631 N N . ALA A 1 85 ? -2.974 -28.656 -4.598 1 57.37 85 ALA A N 1
ATOM 632 C CA . ALA A 1 85 ? -2.852 -29.904 -3.849 1 57.37 85 ALA A CA 1
ATOM 633 C C . ALA A 1 85 ? -3.245 -29.709 -2.388 1 57.37 85 ALA A C 1
ATOM 635 O O . ALA A 1 85 ? -3.769 -30.627 -1.752 1 57.37 85 ALA A O 1
ATOM 636 N N . GLN A 1 86 ? -2.714 -28.598 -1.918 1 52.53 86 GLN A N 1
ATOM 637 C CA . GLN A 1 86 ? -3.038 -28.274 -0.532 1 52.53 86 GLN A CA 1
ATOM 638 C C . GLN A 1 86 ? -4.499 -27.856 -0.393 1 52.53 86 GLN A C 1
ATOM 640 O O . GLN A 1 86 ? -5.053 -27.877 0.708 1 52.53 86 GLN A O 1
ATOM 645 N N . GLY A 1 87 ? -4.836 -27.07 -1.474 1 49.08 87 GLY A N 1
ATOM 646 C CA . GLY A 1 87 ? -6.192 -26.549 -1.409 1 49.08 87 GLY A CA 1
ATOM 647 C C . GLY A 1 87 ? -7.193 -27.557 -0.878 1 49.08 87 GLY A C 1
ATOM 648 O O . GLY A 1 87 ? -8.288 -27.186 -0.45 1 49.08 87 GLY A O 1
ATOM 649 N N . ALA A 1 88 ? -7.155 -28.874 -1.466 1 42.75 88 ALA A N 1
ATOM 650 C CA . ALA A 1 88 ? -8.198 -29.768 -0.969 1 42.75 88 ALA A CA 1
ATOM 651 C C . ALA A 1 88 ? -8.15 -29.873 0.553 1 42.75 88 ALA A C 1
ATOM 653 O O . ALA A 1 88 ? -9.192 -29.902 1.212 1 42.75 88 ALA A O 1
ATOM 654 N N . SER A 1 89 ? -7.093 -30.229 1.129 1 37.3 89 SER A N 1
ATOM 655 C CA . SER A 1 89 ? -7.066 -30.545 2.554 1 37.3 89 SER A CA 1
ATOM 656 C C . SER A 1 89 ? -7.294 -29.298 3.401 1 37.3 89 SER A C 1
ATOM 658 O O . SER A 1 89 ? -8.026 -29.34 4.393 1 37.3 89 SER A O 1
ATOM 660 N N . ARG A 1 90 ? -6.5 -28.194 3.215 1 38.42 90 ARG A N 1
ATOM 661 C CA . ARG A 1 90 ? -6.549 -27.054 4.125 1 38.42 90 ARG A CA 1
ATOM 662 C C . ARG A 1 90 ? -7.825 -26.244 3.92 1 38.42 90 ARG A C 1
ATOM 664 O O . ARG A 1 90 ? -8.157 -25.382 4.736 1 38.42 90 ARG A O 1
ATOM 671 N N . SER A 1 91 ? -8.237 -26.039 2.705 1 41.53 91 SER A N 1
ATOM 672 C CA . SER A 1 91 ? -9.547 -25.396 2.663 1 41.53 91 SER A CA 1
ATOM 673 C C . SER A 1 91 ? -10.484 -25.985 3.712 1 41.53 91 SER A C 1
ATOM 675 O O . SER A 1 91 ? -11.245 -25.256 4.352 1 41.53 91 SER A O 1
ATOM 677 N N . MET A 1 92 ? -10.488 -27.305 3.754 1 36.42 92 MET A N 1
ATOM 678 C CA . MET A 1 92 ? -11.438 -28.147 4.476 1 36.42 92 MET A CA 1
ATOM 679 C C . MET A 1 92 ? -11.238 -28.024 5.983 1 36.42 92 MET A C 1
ATOM 681 O O . MET A 1 92 ? -12.209 -27.942 6.737 1 36.42 92 MET A O 1
ATOM 685 N N . VAL A 1 93 ? -10.03 -28.285 6.523 1 34.16 93 VAL A N 1
ATOM 686 C CA . VAL A 1 93 ? -9.849 -28.265 7.971 1 34.16 93 VAL A CA 1
ATOM 687 C C . VAL A 1 93 ? -10 -26.838 8.491 1 34.16 93 VAL A C 1
ATOM 689 O O . VAL A 1 93 ? -10.456 -26.626 9.617 1 34.16 93 VAL A O 1
ATOM 692 N N . GLU A 1 94 ? -9.547 -25.686 7.822 1 40.34 94 GLU A N 1
ATOM 693 C CA . GLU A 1 94 ? -9.979 -24.38 8.312 1 40.34 94 GLU A CA 1
ATOM 694 C C . GLU A 1 94 ? -11.441 -24.116 7.962 1 40.34 94 GLU A C 1
ATOM 696 O O . GLU A 1 94 ? -12.093 -23.279 8.591 1 40.34 94 GLU A O 1
ATOM 701 N N . GLY A 1 95 ? -12.024 -24.199 6.789 1 42.05 95 GLY A N 1
ATOM 702 C CA . GLY A 1 95 ? -13.442 -23.919 6.627 1 42.05 95 GLY A CA 1
ATOM 703 C C . GLY A 1 95 ? -14.295 -24.492 7.743 1 42.05 95 GLY A C 1
ATOM 704 O O . GLY A 1 95 ? -15.451 -24.099 7.912 1 42.05 95 GLY A O 1
ATOM 705 N N . ALA A 1 96 ? -14.176 -25.715 7.996 1 37.97 96 ALA A N 1
ATOM 706 C CA . ALA A 1 96 ? -15.02 -26.45 8.935 1 37.97 96 ALA A CA 1
ATOM 707 C C . ALA A 1 96 ? -15.028 -25.779 10.305 1 37.97 96 ALA A C 1
ATOM 709 O O . ALA A 1 96 ? -16.038 -25.812 11.013 1 37.97 96 ALA A O 1
ATOM 710 N N . LEU A 1 97 ? -13.794 -25.613 10.983 1 41.43 97 LEU A N 1
ATOM 711 C CA . LEU A 1 97 ? -14.111 -25.113 12.316 1 41.43 97 LEU A CA 1
ATOM 712 C C . LEU A 1 97 ? -14.653 -23.69 12.248 1 41.43 97 LEU A C 1
ATOM 714 O O . LEU A 1 97 ? -14.394 -22.967 11.283 1 41.43 97 LEU A O 1
ATOM 718 N N . SER A 1 98 ? -15.723 -23.08 13.04 1 49.59 98 SER A N 1
ATOM 719 C CA . SER A 1 98 ? -16.705 -22.028 13.281 1 49.59 98 SER A CA 1
ATOM 720 C C . SER A 1 98 ? -16.063 -20.646 13.211 1 49.59 98 SER A C 1
ATOM 722 O O . SER A 1 98 ? -16.473 -19.728 13.925 1 49.59 98 SER A O 1
ATOM 724 N N . SER A 1 99 ? -14.79 -20.288 12.726 1 64.53 99 SER A N 1
ATOM 725 C CA . SER A 1 99 ? -14.383 -18.942 13.117 1 64.53 99 SER A CA 1
ATOM 726 C C . SER A 1 99 ? -15.071 -17.885 12.26 1 64.53 99 SER A C 1
ATOM 728 O O . SER A 1 99 ? -15.458 -18.157 11.121 1 64.53 99 SER A O 1
ATOM 730 N N . SER A 1 100 ? -15.62 -16.983 12.743 1 85.62 100 SER A N 1
ATOM 731 C CA . SER A 1 100 ? -16.27 -15.787 12.217 1 85.62 100 SER A CA 1
ATOM 732 C C . SER A 1 100 ? -15.381 -15.076 11.201 1 85.62 100 SER A C 1
ATOM 734 O O . SER A 1 100 ? -14.182 -15.349 11.12 1 85.62 100 SER A O 1
ATOM 736 N N . LEU A 1 101 ? -15.916 -14.547 10.124 1 91.61 101 LEU A N 1
ATOM 737 C CA . LEU A 1 101 ? -15.164 -13.702 9.203 1 91.61 101 LEU A CA 1
ATOM 738 C C . LEU A 1 101 ? -14.169 -12.828 9.958 1 91.61 101 LEU A C 1
ATOM 740 O O . LEU A 1 101 ? -13.013 -12.699 9.547 1 91.61 101 LEU A O 1
ATOM 744 N N . LEU A 1 102 ? -14.663 -12.334 11.024 1 89.61 102 LEU A N 1
ATOM 745 C CA . LEU A 1 102 ? -13.813 -11.474 11.839 1 89.61 102 LEU A CA 1
ATOM 746 C C . LEU A 1 102 ? -12.63 -12.255 12.402 1 89.61 102 LEU A C 1
ATOM 748 O O . LEU A 1 102 ? -11.5 -11.76 12.408 1 89.61 102 LEU A O 1
ATOM 752 N N . GLY A 1 103 ? -12.897 -13.446 12.861 1 88.2 103 GLY A N 1
ATOM 753 C CA . GLY A 1 103 ? -11.823 -14.288 13.362 1 88.2 103 GLY A CA 1
ATOM 754 C C . GLY A 1 103 ? -10.758 -14.579 12.321 1 88.2 103 GLY A C 1
ATOM 755 O O . GLY A 1 103 ? -9.563 -14.552 12.624 1 88.2 103 GLY A O 1
ATOM 756 N N . HIS A 1 104 ? -11.166 -14.827 11.118 1 90.01 104 HIS A N 1
ATOM 757 C CA . HIS A 1 104 ? -10.228 -15.084 10.031 1 90.01 104 HIS A CA 1
ATOM 758 C C . HIS A 1 104 ? -9.392 -13.847 9.72 1 90.01 104 HIS A C 1
ATOM 760 O O . HIS A 1 104 ? -8.179 -13.946 9.523 1 90.01 104 HIS A O 1
ATOM 766 N N . LEU A 1 105 ? -10.033 -12.735 9.623 1 90.96 105 LEU A N 1
ATOM 767 C CA . LEU A 1 105 ? -9.327 -11.484 9.366 1 90.96 105 LEU A CA 1
ATOM 768 C C . LEU A 1 105 ? -8.298 -11.207 10.457 1 90.96 105 LEU A C 1
ATOM 770 O O . LEU A 1 105 ? -7.149 -10.87 10.161 1 90.96 105 LEU A O 1
ATOM 774 N N . GLN A 1 106 ? -8.657 -11.373 11.682 1 86.72 106 GLN A N 1
ATOM 775 C CA . GLN A 1 106 ? -7.771 -11.145 12.818 1 86.72 106 GLN A CA 1
ATOM 776 C C . GLN A 1 106 ? -6.588 -12.108 12.796 1 86.72 106 GLN A C 1
ATOM 778 O O . GLN A 1 106 ? -5.468 -11.733 13.15 1 86.72 106 GLN A O 1
ATOM 783 N N . ALA A 1 107 ? -6.853 -13.311 12.394 1 86.41 107 ALA A N 1
ATOM 784 C CA . ALA A 1 107 ? -5.776 -14.29 12.272 1 86.41 107 ALA A CA 1
ATOM 785 C C . ALA A 1 107 ? -4.758 -13.859 11.221 1 86.41 107 ALA A C 1
ATOM 787 O O . ALA A 1 107 ? -3.55 -13.994 11.426 1 86.41 107 ALA A O 1
ATOM 788 N N . GLY A 1 108 ? -5.269 -13.353 10.073 1 87.04 108 GLY A N 1
ATOM 789 C CA . GLY A 1 108 ? -4.372 -12.842 9.048 1 87.04 108 GLY A CA 1
ATOM 790 C C . GLY A 1 108 ? -3.51 -11.69 9.53 1 87.04 108 GLY A C 1
ATOM 791 O O . GLY A 1 108 ? -2.313 -11.641 9.241 1 87.04 108 GLY A O 1
ATOM 792 N N . ILE A 1 109 ? -4.139 -10.796 10.301 1 87.51 109 ILE A N 1
ATOM 793 C CA . ILE A 1 109 ? -3.409 -9.663 10.86 1 87.51 109 ILE A CA 1
ATOM 794 C C . ILE A 1 109 ? -2.362 -10.164 11.853 1 87.51 109 ILE A C 1
ATOM 796 O O . ILE A 1 109 ? -1.227 -9.682 11.862 1 87.51 109 ILE A O 1
ATOM 800 N N . SER A 1 110 ? -2.739 -11.129 12.638 1 84.4 110 SER A N 1
ATOM 801 C CA . SER A 1 110 ? -1.823 -11.694 13.623 1 84.4 110 SER A CA 1
ATOM 802 C C . SER A 1 110 ? -0.634 -12.371 12.948 1 84.4 110 SER A C 1
ATOM 804 O O . SER A 1 110 ? 0.501 -12.25 13.411 1 84.4 110 SER A O 1
ATOM 806 N N . ASP A 1 111 ? -0.898 -13.051 11.902 1 81.84 111 ASP A N 1
ATOM 807 C CA . ASP A 1 111 ? 0.175 -13.683 11.14 1 81.84 111 ASP A CA 1
ATOM 808 C C . ASP A 1 111 ? 1.147 -12.64 10.591 1 81.84 111 ASP A C 1
ATOM 810 O O . ASP A 1 111 ? 2.364 -12.829 10.646 1 81.84 111 ASP A O 1
ATOM 814 N N . PHE A 1 112 ? 0.597 -11.57 10.073 1 85.59 112 PHE A N 1
ATOM 815 C CA . PHE A 1 112 ? 1.422 -10.479 9.568 1 85.59 112 PHE A CA 1
ATOM 816 C C . PHE A 1 112 ? 2.251 -9.864 10.688 1 85.59 112 PHE A C 1
ATOM 818 O O . PHE A 1 112 ? 3.446 -9.612 10.517 1 85.59 112 PHE A O 1
ATOM 825 N N . GLN A 1 113 ? 1.603 -9.663 11.796 1 83.7 113 GLN A N 1
ATOM 826 C CA . GLN A 1 113 ? 2.273 -9.093 12.96 1 83.7 113 GLN A CA 1
ATOM 827 C C . GLN A 1 113 ? 3.466 -9.947 13.381 1 83.7 113 GLN A C 1
ATOM 829 O O . GLN A 1 113 ? 4.537 -9.419 13.685 1 83.7 113 GLN A O 1
ATOM 834 N N . ALA A 1 114 ? 3.304 -11.174 13.378 1 76.11 114 ALA A N 1
ATOM 835 C CA . ALA A 1 114 ? 4.337 -12.11 13.816 1 76.11 114 ALA A CA 1
ATOM 836 C C . ALA A 1 114 ? 5.538 -12.081 12.875 1 76.11 114 ALA A C 1
ATOM 838 O O . ALA A 1 114 ? 6.662 -12.383 13.283 1 76.11 114 ALA A O 1
ATOM 839 N N . SER A 1 115 ? 5.296 -11.674 11.676 1 75.96 115 SER A N 1
ATOM 840 C CA . SER A 1 115 ? 6.344 -11.718 10.661 1 75.96 115 SER A CA 1
ATOM 841 C C . SER A 1 115 ? 7.089 -10.39 10.579 1 75.96 115 SER A C 1
ATOM 843 O O . SER A 1 115 ? 8.133 -10.297 9.928 1 75.96 115 SER A O 1
ATOM 845 N N . LEU A 1 116 ? 6.607 -9.344 11.277 1 82.49 116 LEU A N 1
ATOM 846 C CA . LEU A 1 116 ? 7.167 -8.002 11.156 1 82.49 116 LEU A CA 1
ATOM 847 C C . LEU A 1 116 ? 8.562 -7.938 11.769 1 82.49 116 LEU A C 1
ATOM 849 O O . LEU A 1 116 ? 9.374 -7.094 11.385 1 82.49 116 LEU A O 1
ATOM 853 N N . GLY A 1 117 ? 8.856 -8.85 12.656 1 73.86 117 GLY A N 1
ATOM 854 C CA . GLY A 1 117 ? 10.171 -8.87 13.277 1 73.86 117 GLY A CA 1
ATOM 855 C C . GLY A 1 117 ? 11.292 -9.147 12.292 1 73.86 117 GLY A C 1
ATOM 856 O O . GLY A 1 117 ? 12.438 -8.756 12.522 1 73.86 117 GLY A O 1
ATOM 857 N N . THR A 1 118 ? 10.959 -9.704 11.152 1 73.98 118 THR A N 1
ATOM 858 C CA . THR A 1 118 ? 11.988 -10.116 10.204 1 73.98 118 THR A CA 1
ATOM 859 C C . THR A 1 118 ? 12.074 -9.134 9.039 1 73.98 118 THR A C 1
ATOM 861 O O . THR A 1 118 ? 12.99 -9.216 8.218 1 73.98 118 THR A O 1
ATOM 864 N N . VAL A 1 119 ? 11.188 -8.178 8.971 1 81.71 119 VAL A N 1
ATOM 865 C CA . VAL A 1 119 ? 11.028 -7.327 7.797 1 81.71 119 VAL A CA 1
ATOM 866 C C . VAL A 1 119 ? 12.308 -6.528 7.559 1 81.71 119 VAL A C 1
ATOM 868 O O . VAL A 1 119 ? 12.709 -6.312 6.413 1 81.71 119 VAL A O 1
ATOM 871 N N . ALA A 1 120 ? 13.009 -6.143 8.65 1 84.44 120 ALA A N 1
ATOM 872 C CA . ALA A 1 120 ? 14.192 -5.298 8.508 1 84.44 120 ALA A CA 1
ATOM 873 C C . ALA A 1 120 ? 15.47 -6.104 8.717 1 84.44 120 ALA A C 1
ATOM 875 O O . ALA A 1 120 ? 16.561 -5.537 8.813 1 84.44 120 ALA A O 1
ATOM 876 N N . SER A 1 121 ? 15.369 -7.415 8.782 1 78.35 121 SER A N 1
ATOM 877 C CA . SER A 1 121 ? 16.482 -8.25 9.219 1 78.35 121 SER A CA 1
ATOM 878 C C . SER A 1 121 ? 17.567 -8.329 8.151 1 78.35 121 SER A C 1
ATOM 880 O O . SER A 1 121 ? 18.727 -8.612 8.456 1 78.35 121 SER A O 1
ATOM 882 N N . ALA A 1 122 ? 17.236 -8.083 6.897 1 78.74 122 ALA A N 1
ATOM 883 C CA . ALA A 1 122 ? 18.205 -8.19 5.809 1 78.74 122 ALA A CA 1
ATOM 884 C C . ALA A 1 122 ? 18.772 -6.821 5.443 1 78.74 122 ALA A C 1
ATOM 886 O O . ALA A 1 122 ? 19.655 -6.716 4.588 1 78.74 122 ALA A O 1
ATOM 887 N N . LEU A 1 123 ? 18.304 -5.742 6.094 1 87.47 123 LEU A N 1
ATOM 888 C CA . LEU A 1 123 ? 18.768 -4.392 5.795 1 87.47 123 LEU A CA 1
ATOM 889 C C . LEU A 1 123 ? 20.043 -4.072 6.568 1 87.47 123 LEU A C 1
ATOM 891 O O . LEU A 1 123 ? 20.199 -4.489 7.718 1 87.47 123 LEU A O 1
ATOM 895 N N . THR A 1 124 ? 20.965 -3.418 5.929 1 88.31 124 THR A N 1
ATOM 896 C CA . THR A 1 124 ? 22.188 -2.97 6.587 1 88.31 124 THR A CA 1
ATOM 897 C C . THR A 1 124 ? 22.241 -1.446 6.648 1 88.31 124 THR A C 1
ATOM 899 O O . THR A 1 124 ? 21.566 -0.764 5.874 1 88.31 124 THR A O 1
ATOM 902 N N . GLU A 1 125 ? 23.057 -0.977 7.573 1 90.58 125 GLU A N 1
ATOM 903 C CA . GLU A 1 125 ? 23.278 0.463 7.674 1 90.58 125 GLU A CA 1
ATOM 904 C C . GLU A 1 125 ? 23.822 1.031 6.367 1 90.58 125 GLU A C 1
ATOM 906 O O . GLU A 1 125 ? 23.411 2.109 5.934 1 90.58 125 GLU A O 1
ATOM 911 N N . ASP A 1 126 ? 24.657 0.288 5.775 1 90.63 126 ASP A N 1
ATOM 912 C CA . ASP A 1 126 ? 25.29 0.739 4.539 1 90.63 126 ASP A CA 1
ATOM 913 C C . ASP A 1 126 ? 24.27 0.854 3.409 1 90.63 126 ASP A C 1
ATOM 915 O O . ASP A 1 126 ? 24.258 1.844 2.675 1 90.63 126 ASP A O 1
ATOM 919 N N . ASP A 1 127 ? 23.398 -0.148 3.291 1 88.49 127 ASP A N 1
ATOM 920 C CA . ASP A 1 127 ? 22.354 -0.111 2.272 1 88.49 127 ASP A CA 1
ATOM 921 C C . ASP A 1 127 ? 21.459 1.114 2.446 1 88.49 127 ASP A C 1
ATOM 923 O O . ASP A 1 127 ? 21.159 1.813 1.475 1 88.49 127 ASP A O 1
ATOM 927 N N . LEU A 1 128 ? 21.102 1.38 3.656 1 94.18 128 LEU A N 1
ATOM 928 C CA . LEU A 1 128 ? 20.2 2.49 3.944 1 94.18 128 LEU A CA 1
ATOM 929 C C . LEU A 1 128 ? 20.894 3.828 3.709 1 94.18 128 LEU A C 1
ATOM 931 O O . LEU A 1 128 ? 20.295 4.754 3.157 1 94.18 128 LEU A O 1
ATOM 935 N N . THR A 1 129 ? 22.151 3.906 4.124 1 95.53 129 THR A N 1
ATOM 936 C CA . THR A 1 129 ? 22.906 5.139 3.923 1 95.53 129 THR A CA 1
ATOM 937 C C . THR A 1 129 ? 23.039 5.454 2.436 1 95.53 129 THR A C 1
ATOM 939 O O . THR A 1 129 ? 22.747 6.571 2.004 1 95.53 129 THR A O 1
ATOM 942 N N . ARG A 1 130 ? 23.411 4.477 1.664 1 96.33 130 ARG A N 1
ATOM 943 C CA . ARG A 1 130 ? 23.571 4.658 0.225 1 96.33 130 ARG A CA 1
ATOM 944 C C . ARG A 1 130 ? 22.244 5.024 -0.432 1 96.33 130 ARG A C 1
ATOM 946 O O . ARG A 1 130 ? 22.202 5.869 -1.328 1 96.33 130 ARG A O 1
ATOM 953 N N . CYS A 1 131 ? 21.206 4.405 0.008 1 97.01 131 CYS A N 1
ATOM 954 C CA . CYS A 1 131 ? 19.881 4.673 -0.539 1 97.01 131 CYS A CA 1
ATOM 955 C C . CYS A 1 131 ? 19.447 6.103 -0.24 1 97.01 131 CYS A C 1
ATOM 957 O O . CYS A 1 131 ? 19.05 6.838 -1.147 1 97.01 131 CYS A O 1
ATOM 959 N N . ILE A 1 132 ? 19.565 6.524 1.022 1 96.68 132 ILE A N 1
ATOM 960 C CA . ILE A 1 132 ? 19.117 7.841 1.461 1 96.68 132 ILE A CA 1
ATOM 961 C C . ILE A 1 132 ? 19.948 8.924 0.777 1 96.68 132 ILE A C 1
ATOM 963 O O . ILE A 1 132 ? 19.399 9.888 0.237 1 96.68 132 ILE A O 1
ATOM 967 N N . GLU A 1 133 ? 21.216 8.734 0.755 1 96.3 133 GLU A N 1
ATOM 968 C CA . GLU A 1 133 ? 22.1 9.715 0.133 1 96.3 133 GLU A CA 1
ATOM 969 C C . GLU A 1 133 ? 21.87 9.786 -1.374 1 96.3 133 GLU A C 1
ATOM 971 O O . GLU A 1 133 ? 21.871 10.873 -1.957 1 96.3 133 GLU A O 1
ATOM 976 N N . GLY A 1 134 ? 21.703 8.618 -1.975 1 96.5 134 GLY A N 1
ATOM 977 C CA . GLY A 1 134 ? 21.438 8.575 -3.404 1 96.5 134 GLY A CA 1
ATOM 978 C C . GLY A 1 134 ? 20.144 9.265 -3.792 1 96.5 134 GLY A C 1
ATOM 979 O O . GLY A 1 134 ? 20.111 10.038 -4.752 1 96.5 134 GLY A O 1
ATOM 980 N N . LEU A 1 135 ? 19.102 9.038 -3.071 1 96.71 135 LEU A N 1
ATOM 981 C CA . LEU A 1 135 ? 17.809 9.657 -3.342 1 96.71 135 LEU A CA 1
ATOM 982 C C . LEU A 1 135 ? 17.869 11.164 -3.113 1 96.71 135 LEU A C 1
ATOM 984 O O . LEU A 1 135 ? 17.266 11.934 -3.863 1 96.71 135 LEU A O 1
ATOM 988 N N . ASP A 1 136 ? 18.544 11.511 -2.124 1 95.02 136 ASP A N 1
ATOM 989 C CA . ASP A 1 136 ? 18.618 12.928 -1.781 1 95.02 136 ASP A CA 1
ATOM 990 C C . ASP A 1 136 ? 19.399 13.708 -2.837 1 95.02 136 ASP A C 1
ATOM 992 O O . ASP A 1 136 ? 19.047 14.843 -3.164 1 95.02 136 ASP A O 1
ATOM 996 N N . SER A 1 137 ? 20.449 13.171 -3.336 1 94.73 137 SER A N 1
ATOM 997 C CA . SER A 1 137 ? 21.356 13.894 -4.221 1 94.73 137 SER A CA 1
ATOM 998 C C . SER A 1 137 ? 20.942 13.742 -5.681 1 94.73 137 SER A C 1
ATOM 1000 O O . SER A 1 137 ? 21.442 14.457 -6.552 1 94.73 137 SER A O 1
ATOM 1002 N N . ALA A 1 138 ? 19.999 12.881 -5.999 1 96.34 138 ALA A N 1
ATOM 1003 C CA . ALA A 1 138 ? 19.65 12.568 -7.382 1 96.34 138 ALA A CA 1
ATOM 1004 C C . ALA A 1 138 ? 19.03 13.776 -8.078 1 96.34 138 ALA A C 1
ATOM 1006 O O . ALA A 1 138 ? 18.23 14.501 -7.481 1 96.34 138 ALA A O 1
ATOM 1007 N N . ARG A 1 139 ? 19.419 14.022 -9.297 1 95.63 139 ARG A N 1
ATOM 1008 C CA . ARG A 1 139 ? 18.798 15.059 -10.114 1 95.63 139 ARG A CA 1
ATOM 1009 C C . ARG A 1 139 ? 17.368 14.68 -10.485 1 95.63 139 ARG A C 1
ATOM 1011 O O . ARG A 1 139 ? 16.471 15.526 -10.467 1 95.63 139 ARG A O 1
ATOM 1018 N N . ARG A 1 140 ? 17.23 13.472 -10.853 1 96 140 ARG A N 1
ATOM 1019 C CA . ARG A 1 140 ? 15.944 12.883 -11.212 1 96 140 ARG A CA 1
ATOM 1020 C C . ARG A 1 140 ? 15.769 11.514 -10.564 1 96 140 ARG A C 1
ATOM 1022 O O . ARG A 1 140 ? 16.741 10.778 -10.384 1 96 140 ARG A O 1
ATOM 1029 N N . VAL A 1 141 ? 14.566 11.274 -10.167 1 98.23 141 VAL A N 1
ATOM 1030 C CA . VAL A 1 141 ? 14.232 9.957 -9.637 1 98.23 141 VAL A CA 1
ATOM 1031 C C . VAL A 1 141 ? 13.074 9.358 -10.433 1 98.23 141 VAL A C 1
ATOM 1033 O O . VAL A 1 141 ? 11.99 9.941 -10.498 1 98.23 141 VAL A O 1
ATOM 1036 N N . LEU A 1 142 ? 13.312 8.27 -11.111 1 98.5 142 LEU A N 1
ATOM 1037 C CA . LEU A 1 142 ? 12.28 7.476 -11.768 1 98.5 142 LEU A CA 1
ATOM 1038 C C . LEU A 1 142 ? 11.937 6.24 -10.944 1 98.5 142 LEU A C 1
ATOM 1040 O O . LEU A 1 142 ? 12.827 5.472 -10.57 1 98.5 142 LEU A O 1
ATOM 1044 N N . VAL A 1 143 ? 10.689 6.082 -10.66 1 98.53 143 VAL A N 1
ATOM 1045 C CA . VAL A 1 143 ? 10.237 4.906 -9.924 1 98.53 143 VAL A CA 1
ATOM 1046 C C . VAL A 1 143 ? 9.662 3.878 -10.895 1 98.53 143 VAL A C 1
ATOM 1048 O O . VAL A 1 143 ? 8.735 4.179 -11.651 1 98.53 143 VAL A O 1
ATOM 1051 N N . ALA A 1 144 ? 10.241 2.673 -10.881 1 97.98 144 ALA A N 1
ATOM 1052 C CA . ALA A 1 144 ? 9.811 1.582 -11.752 1 97.98 144 ALA A CA 1
ATOM 1053 C C . ALA A 1 144 ? 9.136 0.473 -10.95 1 97.98 144 ALA A C 1
ATOM 1055 O O . ALA A 1 144 ? 9.778 -0.187 -10.129 1 97.98 144 ALA A O 1
ATOM 1056 N N . SER A 1 145 ? 7.934 0.286 -11.135 1 96.36 145 SER A N 1
ATOM 1057 C CA . SER A 1 145 ? 7.142 -0.744 -10.472 1 96.36 145 SER A CA 1
ATOM 1058 C C . SER A 1 145 ? 5.961 -1.174 -11.335 1 96.36 145 SER A C 1
ATOM 1060 O O . SER A 1 145 ? 5.253 -0.332 -11.892 1 96.36 145 SER A O 1
ATOM 1062 N N . HIS A 1 146 ? 5.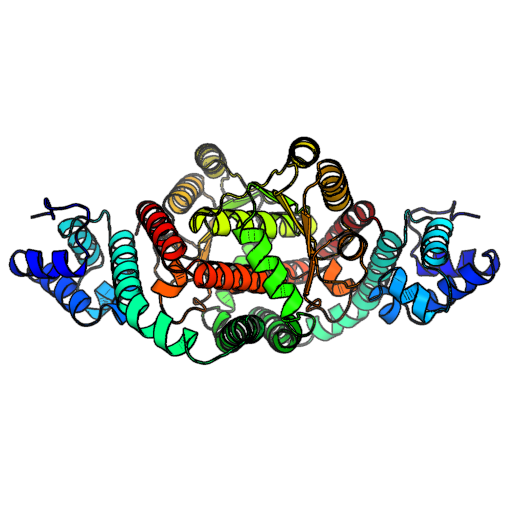747 -2.442 -11.428 1 92.8 146 HIS A N 1
ATOM 1063 C CA . HIS A 1 146 ? 4.733 -2.977 -12.33 1 92.8 146 HIS A CA 1
ATOM 1064 C C . HIS A 1 146 ? 3.929 -4.086 -11.659 1 92.8 146 HIS A C 1
ATOM 1066 O O . HIS A 1 146 ? 4.349 -4.631 -10.636 1 92.8 146 HIS A O 1
ATOM 1072 N N . GLY A 1 147 ? 2.761 -4.388 -12.232 1 88.86 147 GLY A N 1
ATOM 1073 C CA . GLY A 1 147 ? 1.902 -5.428 -11.688 1 88.86 147 GLY A CA 1
ATOM 1074 C C . GLY A 1 147 ? 1.412 -5.125 -10.285 1 88.86 147 GLY A C 1
ATOM 1075 O O . GLY A 1 147 ? 0.972 -4.009 -10.003 1 88.86 147 GLY A O 1
ATOM 1076 N N . LEU A 1 148 ? 1.516 -6.105 -9.393 1 87.56 148 LEU A N 1
ATOM 1077 C CA . LEU A 1 148 ? 0.985 -5.959 -8.042 1 87.56 148 LEU A CA 1
ATOM 1078 C C . LEU A 1 148 ? 1.877 -5.05 -7.204 1 87.56 148 LEU A C 1
ATOM 1080 O O . LEU A 1 148 ? 1.493 -4.636 -6.107 1 87.56 148 LEU A O 1
ATOM 1084 N N . SER A 1 149 ? 3.008 -4.639 -7.838 1 92.09 149 SER A N 1
ATOM 1085 C CA . SER A 1 149 ? 3.879 -3.701 -7.136 1 92.09 149 SER A CA 1
ATOM 1086 C C . SER A 1 149 ? 3.616 -2.266 -7.577 1 92.09 149 SER A C 1
ATOM 1088 O O . SER A 1 149 ? 4.089 -1.319 -6.945 1 92.09 149 SER A O 1
ATOM 1090 N N . ALA A 1 150 ? 2.845 -2.058 -8.629 1 94.85 150 ALA A N 1
ATOM 1091 C CA . ALA A 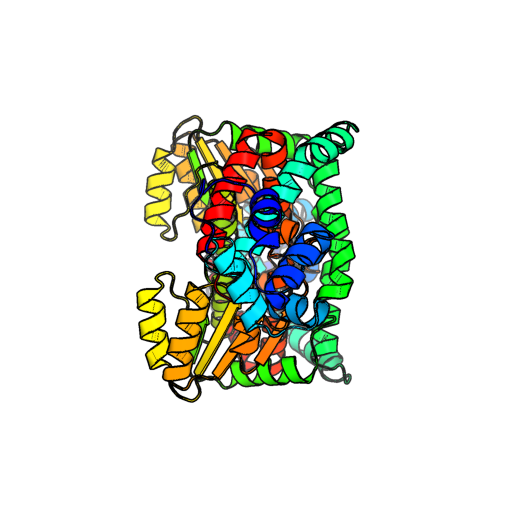1 150 ? 2.618 -0.736 -9.207 1 94.85 150 ALA A CA 1
ATOM 1092 C C . ALA A 1 150 ? 2.059 0.229 -8.165 1 94.85 150 ALA A C 1
ATOM 1094 O O . ALA A 1 150 ? 2.497 1.379 -8.076 1 94.85 150 ALA A O 1
ATOM 1095 N N . PRO A 1 151 ? 1.135 -0.239 -7.298 1 95.89 151 PRO A N 1
ATOM 1096 C CA . PRO A 1 151 ? 0.632 0.682 -6.276 1 95.89 151 PRO A CA 1
ATOM 1097 C C . PRO A 1 151 ? 1.732 1.184 -5.342 1 95.89 151 PRO A C 1
ATOM 1099 O O . PRO A 1 151 ? 1.688 2.332 -4.892 1 95.89 151 PRO A O 1
ATOM 1102 N N . LEU A 1 152 ? 2.691 0.373 -5.036 1 96.56 152 LEU A N 1
ATOM 1103 C CA . LEU A 1 152 ? 3.797 0.778 -4.175 1 96.56 152 LEU A CA 1
ATOM 1104 C C . LEU A 1 152 ? 4.606 1.898 -4.82 1 96.56 152 LEU A C 1
ATOM 1106 O O . LEU A 1 152 ? 5.024 2.838 -4.14 1 96.56 152 LEU A O 1
ATOM 1110 N N . GLY A 1 153 ? 4.832 1.736 -6.119 1 97.63 153 GLY A N 1
ATOM 1111 C CA . GLY A 1 153 ? 5.554 2.781 -6.828 1 97.63 153 GLY A CA 1
ATOM 1112 C C . GLY A 1 153 ? 4.827 4.112 -6.832 1 97.63 153 GLY A C 1
ATOM 1113 O O . GLY A 1 153 ? 5.445 5.164 -6.656 1 97.63 153 GLY A O 1
ATOM 1114 N N . LEU A 1 154 ? 3.589 4.055 -7.051 1 96.06 154 LEU A N 1
ATOM 1115 C CA . LEU A 1 154 ? 2.769 5.261 -7.022 1 96.06 154 LEU A CA 1
ATOM 1116 C C . LEU A 1 154 ? 2.835 5.93 -5.653 1 96.06 154 LEU A C 1
ATOM 1118 O O . LEU A 1 154 ? 3.027 7.144 -5.559 1 96.06 154 LEU A O 1
ATOM 1122 N N . ASP A 1 155 ? 2.715 5.217 -4.629 1 95.29 155 ASP A N 1
ATOM 1123 C CA . ASP A 1 155 ? 2.777 5.748 -3.271 1 95.29 155 ASP A CA 1
ATOM 1124 C C . ASP A 1 155 ? 4.136 6.385 -2.991 1 95.29 155 ASP A C 1
ATOM 1126 O O . ASP A 1 155 ? 4.21 7.509 -2.491 1 95.29 155 ASP A O 1
ATOM 1130 N N . PHE A 1 156 ? 5.145 5.676 -3.335 1 96.37 156 PHE A N 1
ATOM 1131 C CA . PHE A 1 156 ? 6.507 6.136 -3.089 1 96.37 156 PHE A CA 1
ATOM 1132 C C . PHE A 1 156 ? 6.769 7.457 -3.802 1 96.37 156 PHE A C 1
ATOM 1134 O O . PHE A 1 156 ? 7.317 8.39 -3.21 1 96.37 156 PHE A O 1
ATOM 1141 N N . SER A 1 157 ? 6.372 7.497 -5.034 1 96.55 157 SER A N 1
ATOM 1142 C CA . SER A 1 157 ? 6.568 8.714 -5.815 1 96.55 157 SER A CA 1
ATOM 1143 C C . SER A 1 157 ? 5.785 9.882 -5.224 1 96.55 157 SER A C 1
ATOM 1145 O O . SER A 1 157 ? 6.294 11.002 -5.146 1 96.55 157 SER A O 1
ATOM 1147 N N . GLN A 1 158 ? 4.591 9.648 -4.815 1 92.61 158 GLN A N 1
ATOM 1148 C CA . GLN A 1 158 ? 3.774 10.702 -4.224 1 92.61 158 GLN A CA 1
ATOM 1149 C C . GLN A 1 158 ? 4.408 11.236 -2.942 1 92.61 158 GLN A C 1
ATOM 1151 O O . GLN A 1 158 ? 4.419 12.446 -2.706 1 92.61 158 GLN A O 1
ATOM 1156 N N . ARG A 1 159 ? 4.921 10.37 -2.169 1 91.87 159 ARG A N 1
ATOM 1157 C CA . ARG A 1 159 ? 5.521 10.773 -0.901 1 91.87 159 ARG A CA 1
ATOM 1158 C C . ARG A 1 159 ? 6.817 11.543 -1.128 1 91.87 159 ARG A C 1
ATOM 1160 O O . ARG A 1 159 ? 7.09 12.527 -0.437 1 91.87 159 ARG A O 1
ATOM 1167 N N . LEU A 1 160 ? 7.586 11.1 -2.083 1 93.8 160 LEU A N 1
ATOM 1168 C CA . LEU A 1 160 ? 8.79 11.848 -2.43 1 93.8 160 LEU A CA 1
ATOM 1169 C C . LEU A 1 160 ? 8.441 13.265 -2.874 1 93.8 160 LEU A C 1
ATOM 1171 O O . LEU A 1 160 ? 9.029 14.234 -2.391 1 93.8 160 LEU A O 1
ATOM 1175 N N . ASN A 1 161 ? 7.479 13.353 -3.731 1 92.3 161 ASN A N 1
ATOM 1176 C CA . ASN A 1 161 ? 7.058 14.657 -4.231 1 92.3 161 ASN A CA 1
ATOM 1177 C C . ASN A 1 161 ? 6.534 15.546 -3.107 1 92.3 161 ASN A C 1
ATOM 1179 O O . ASN A 1 161 ? 6.783 16.753 -3.097 1 92.3 161 ASN A O 1
ATOM 1183 N N . SER A 1 162 ? 5.941 14.964 -2.162 1 86.32 162 SER A N 1
ATOM 1184 C CA . SER A 1 162 ? 5.326 15.711 -1.069 1 86.32 162 SER A CA 1
ATOM 1185 C C . SER A 1 162 ? 6.381 16.294 -0.135 1 86.32 162 SER A C 1
ATOM 1187 O O . SER A 1 162 ? 6.092 17.203 0.646 1 86.32 162 SER A O 1
ATOM 1189 N N . MET A 1 163 ? 7.545 15.787 -0.217 1 84.78 163 MET A N 1
ATOM 1190 C CA . MET A 1 163 ? 8.59 16.309 0.659 1 84.78 163 MET A CA 1
ATOM 1191 C C . MET A 1 163 ? 9.653 17.051 -0.144 1 84.78 163 MET A C 1
ATOM 1193 O O . MET A 1 163 ? 10.765 17.269 0.341 1 84.78 163 MET A O 1
ATOM 1197 N N . GLY A 1 164 ? 9.276 17.298 -1.372 1 87.47 164 GLY A N 1
ATOM 1198 C CA . GLY A 1 164 ? 10.102 18.188 -2.173 1 87.47 164 GLY A CA 1
ATOM 1199 C C . GLY A 1 164 ? 11.138 17.454 -3.004 1 87.47 164 GLY A C 1
ATOM 1200 O O . GLY A 1 164 ? 12.064 18.07 -3.537 1 87.47 164 GLY A O 1
ATOM 1201 N N . ARG A 1 165 ? 11.056 16.151 -3.034 1 90.88 165 ARG A N 1
ATOM 1202 C CA . ARG A 1 165 ? 11.914 15.358 -3.909 1 90.88 165 ARG A CA 1
ATOM 1203 C C . ARG A 1 165 ? 11.146 14.868 -5.132 1 90.88 165 ARG A C 1
ATOM 1205 O O . ARG A 1 165 ? 10.441 13.859 -5.065 1 90.88 165 ARG A O 1
ATOM 1212 N N . SER A 1 166 ? 11.385 15.536 -6.206 1 91.55 166 SER A N 1
ATOM 1213 C CA . SER A 1 166 ? 10.64 15.216 -7.42 1 91.55 166 SER A CA 1
ATOM 1214 C C . SER A 1 166 ? 10.894 13.779 -7.862 1 91.55 166 SER A C 1
ATOM 1216 O O . SER A 1 166 ? 12.045 13.347 -7.956 1 91.55 166 SER A O 1
ATOM 1218 N N . ALA A 1 167 ? 9.845 13.042 -8.107 1 96.56 167 ALA A N 1
ATOM 1219 C CA . ALA A 1 167 ? 9.902 11.659 -8.571 1 96.56 167 ALA A CA 1
ATOM 1220 C C . ALA A 1 167 ? 8.841 11.393 -9.635 1 96.56 167 ALA A C 1
ATOM 1222 O O . ALA A 1 167 ? 7.724 11.909 -9.55 1 96.56 167 ALA A O 1
ATOM 1223 N N . GLU A 1 168 ? 9.234 10.558 -10.599 1 96.1 168 GLU A N 1
ATOM 1224 C CA . GLU A 1 168 ? 8.358 10.242 -11.723 1 96.1 168 GLU A CA 1
ATOM 1225 C C . GLU A 1 168 ? 7.924 8.779 -11.69 1 96.1 168 GLU A C 1
ATOM 1227 O O . GLU A 1 168 ? 8.705 7.903 -11.313 1 96.1 168 GLU A O 1
ATOM 1232 N N . VAL A 1 169 ? 6.715 8.585 -12.079 1 95.36 169 VAL A N 1
ATOM 1233 C CA . VAL A 1 169 ? 6.176 7.243 -12.274 1 95.36 169 VAL A CA 1
ATOM 1234 C C . VAL A 1 169 ? 5.375 7.191 -13.573 1 95.36 169 VAL A C 1
ATOM 1236 O O . VAL A 1 169 ? 4.645 8.131 -13.897 1 95.36 169 VAL A O 1
ATOM 1239 N N . HIS A 1 170 ? 5.56 6.114 -14.339 1 91.46 170 HIS A N 1
ATOM 1240 C CA . HIS A 1 170 ? 4.856 5.937 -15.604 1 91.46 170 HIS A CA 1
ATOM 1241 C C . HIS A 1 170 ? 4.117 4.603 -15.641 1 91.46 170 HIS A C 1
ATOM 1243 O O . HIS A 1 170 ? 4.669 3.572 -15.252 1 91.46 170 HIS A O 1
ATOM 1249 N N . SER A 1 171 ? 2.941 4.66 -16.047 1 84.58 171 SER A N 1
ATOM 1250 C CA . SER A 1 171 ? 2.128 3.449 -16.08 1 84.58 171 SER A CA 1
ATOM 1251 C C . SER A 1 171 ? 2.4 2.635 -17.34 1 84.58 171 SER A C 1
ATOM 1253 O O . SER A 1 171 ? 2.218 1.415 -17.349 1 84.58 171 SER A O 1
ATOM 1255 N N . ASP A 1 172 ? 2.754 3.348 -18.367 1 87.58 172 ASP A N 1
ATOM 1256 C CA . ASP A 1 172 ? 3.022 2.671 -19.633 1 87.58 172 ASP A CA 1
ATOM 1257 C C . ASP A 1 172 ? 4.486 2.249 -19.731 1 87.58 172 ASP A C 1
ATOM 1259 O O . ASP A 1 172 ? 5.386 3.084 -19.625 1 87.58 172 ASP A O 1
ATOM 1263 N N . SER A 1 173 ? 4.682 0.966 -19.988 1 87.27 173 SER A N 1
ATOM 1264 C CA . SER A 1 173 ? 6.024 0.393 -19.953 1 87.27 173 SER A CA 1
ATOM 1265 C C . SER A 1 173 ? 6.913 1.002 -21.031 1 87.27 173 SER A C 1
ATOM 1267 O O . SER A 1 173 ? 8.09 1.28 -20.789 1 87.27 173 SER A O 1
ATOM 1269 N N . MET A 1 174 ? 6.393 1.21 -22.244 1 88.07 174 MET A N 1
ATOM 1270 C CA . MET A 1 174 ? 7.204 1.767 -23.322 1 88.07 174 MET A CA 1
ATOM 1271 C C . MET A 1 174 ? 7.641 3.191 -22.995 1 88.07 174 MET A C 1
ATOM 1273 O O . MET A 1 174 ? 8.82 3.527 -23.119 1 88.07 174 MET A O 1
ATOM 1277 N N . SER A 1 175 ? 6.724 4.001 -22.609 1 92.16 175 SER A N 1
ATOM 1278 C CA . SER A 1 175 ? 7.05 5.371 -22.228 1 92.16 175 SER A CA 1
ATOM 1279 C C . SER A 1 175 ? 8.047 5.402 -21.074 1 92.16 175 SER A C 1
ATOM 1281 O O . SER A 1 175 ? 8.942 6.249 -21.042 1 92.16 175 SER A O 1
ATOM 1283 N N . GLU A 1 176 ? 7.852 4.492 -20.175 1 95.1 176 GLU A N 1
ATOM 1284 C CA . GLU A 1 176 ? 8.752 4.413 -19.029 1 95.1 176 GLU A CA 1
ATOM 1285 C C . GLU A 1 176 ? 10.179 4.099 -19.469 1 95.1 176 GLU A C 1
ATOM 1287 O O . GLU A 1 176 ? 11.134 4.704 -18.977 1 95.1 176 GLU A O 1
ATOM 1292 N N . GLN A 1 177 ? 10.297 3.183 -20.383 1 94.33 177 GLN A N 1
ATOM 1293 C CA . GLN A 1 177 ? 11.621 2.803 -20.862 1 94.33 177 GLN A CA 1
ATOM 1294 C C . GLN A 1 177 ? 12.286 3.953 -21.612 1 94.33 177 GLN A C 1
ATOM 1296 O O . GLN A 1 177 ? 13.497 4.155 -21.502 1 94.33 177 GLN A O 1
ATOM 1301 N N . ILE A 1 178 ? 11.505 4.694 -22.386 1 94.68 178 ILE A N 1
ATOM 1302 C CA . ILE A 1 178 ? 12.024 5.851 -23.107 1 94.68 178 ILE A CA 1
ATOM 1303 C C . ILE A 1 178 ? 12.57 6.875 -22.114 1 94.68 178 ILE A C 1
ATOM 1305 O O . ILE A 1 178 ? 13.695 7.357 -22.265 1 94.68 178 ILE A O 1
ATOM 1309 N N . VAL A 1 179 ? 11.842 7.159 -21.101 1 95.69 179 VAL A N 1
ATOM 1310 C CA . VAL A 1 179 ? 12.26 8.104 -20.071 1 95.69 179 VAL A CA 1
ATOM 1311 C C . VAL A 1 179 ? 13.486 7.562 -19.339 1 95.69 179 VAL A C 1
ATOM 1313 O O . VAL A 1 179 ? 14.438 8.302 -19.078 1 95.69 179 VAL A O 1
ATOM 1316 N N . ALA A 1 180 ? 13.429 6.304 -19.042 1 96.92 180 ALA A N 1
ATOM 1317 C CA . ALA A 1 180 ? 14.524 5.66 -18.321 1 96.92 180 ALA A CA 1
ATOM 1318 C C . ALA A 1 180 ? 15.842 5.811 -19.074 1 96.92 180 ALA A C 1
ATOM 1320 O O . ALA A 1 180 ? 16.882 6.084 -18.47 1 96.92 180 ALA A O 1
ATOM 1321 N N . ARG A 1 181 ? 15.751 5.644 -20.344 1 96.23 181 ARG A N 1
ATOM 1322 C CA . ARG A 1 181 ? 16.947 5.719 -21.176 1 96.23 181 ARG A CA 1
ATOM 1323 C C . ARG A 1 181 ? 17.536 7.126 -21.164 1 96.23 181 ARG A C 1
ATOM 1325 O O . ARG A 1 181 ? 18.719 7.312 -21.456 1 96.23 181 ARG A O 1
ATOM 1332 N N . GLN A 1 182 ? 16.772 8.089 -20.797 1 96.17 182 GLN A N 1
ATOM 1333 C CA . GLN A 1 182 ? 17.189 9.486 -20.845 1 96.17 182 GLN A CA 1
ATOM 1334 C C . GLN A 1 182 ? 17.519 10.01 -19.45 1 96.17 182 GLN A C 1
ATOM 1336 O O . GLN A 1 182 ? 17.743 11.208 -19.268 1 96.17 182 GLN A O 1
ATOM 1341 N N . LEU A 1 183 ? 17.47 9.274 -18.377 1 95.18 183 LEU A N 1
ATOM 1342 C CA . LEU A 1 183 ? 17.687 9.712 -17.002 1 95.18 183 LEU A CA 1
ATOM 1343 C C . LEU A 1 183 ? 19.067 10.341 -16.843 1 95.18 183 LEU A C 1
ATOM 1345 O O . LEU A 1 183 ? 19.2 11.413 -16.248 1 95.18 183 LEU A O 1
ATOM 1349 N N . GLY A 1 184 ? 20.069 9.659 -17.429 1 94.09 184 GLY A N 1
ATOM 1350 C CA . GLY A 1 184 ? 21.419 10.199 -17.412 1 94.09 184 GLY A CA 1
ATOM 1351 C C . GLY A 1 184 ? 22.123 10.003 -16.082 1 94.09 184 GLY A C 1
ATOM 1352 O O . GLY A 1 184 ? 21.519 9.527 -15.118 1 94.09 184 GLY A O 1
ATOM 1353 N N . GLU A 1 185 ? 23.4 10.476 -16.035 1 95.58 185 GLU A N 1
ATOM 1354 C CA . GLU A 1 185 ? 24.237 10.377 -14.844 1 95.58 185 GLU A CA 1
ATOM 1355 C C . GLU A 1 185 ? 23.711 11.269 -13.723 1 95.58 185 GLU A C 1
ATOM 1357 O O . GLU A 1 185 ? 23.228 12.374 -13.978 1 95.58 185 GLU A O 1
ATOM 1362 N N . GLY A 1 186 ? 23.764 10.795 -12.563 1 96.36 186 GLY A N 1
ATOM 1363 C CA . GLY A 1 186 ? 23.312 11.565 -11.416 1 96.36 186 GLY A CA 1
ATOM 1364 C C . GLY A 1 186 ? 21.847 11.343 -11.087 1 96.36 186 GLY A C 1
ATOM 1365 O O . GLY A 1 186 ? 21.336 11.887 -10.106 1 96.36 186 GLY A O 1
ATOM 1366 N N . SER A 1 187 ? 21.213 10.567 -11.917 1 97.85 187 SER A N 1
ATOM 1367 C CA . SER A 1 187 ? 19.815 10.225 -11.678 1 97.85 187 SER A CA 1
ATOM 1368 C C . SER A 1 187 ? 19.682 8.832 -11.072 1 97.85 187 SER A C 1
ATOM 1370 O O . SER A 1 187 ? 20.643 8.06 -11.061 1 97.85 187 SER A O 1
ATOM 1372 N N . VAL A 1 188 ? 18.513 8.581 -10.517 1 98.41 188 VAL A N 1
ATOM 1373 C CA . VAL A 1 188 ? 18.252 7.303 -9.864 1 98.41 188 VAL A CA 1
ATOM 1374 C C . VAL A 1 188 ? 17.012 6.655 -10.474 1 98.41 188 VAL A C 1
ATOM 1376 O O . VAL A 1 188 ? 16.019 7.334 -10.747 1 98.41 188 VAL A O 1
ATOM 1379 N N . CYS A 1 189 ? 17.124 5.427 -10.81 1 98.7 189 CYS A N 1
ATOM 1380 C CA . CYS A 1 189 ? 15.981 4.552 -11.043 1 98.7 189 CYS A CA 1
ATOM 1381 C C . CYS A 1 189 ? 15.718 3.664 -9.833 1 98.7 189 CYS A C 1
ATOM 1383 O O . CYS A 1 189 ? 16.533 2.801 -9.502 1 98.7 189 CYS A O 1
ATOM 1385 N N . PHE A 1 190 ? 14.618 3.888 -9.178 1 98.74 190 PHE A N 1
ATOM 1386 C CA . PHE A 1 190 ? 14.236 3.113 -8.004 1 98.74 190 PHE A CA 1
ATOM 1387 C C . PHE A 1 190 ? 13.187 2.067 -8.364 1 98.74 190 PHE A C 1
ATOM 1389 O O . PHE A 1 190 ? 12.023 2.401 -8.596 1 98.74 190 PHE A O 1
ATOM 1396 N N . ALA A 1 191 ? 13.596 0.802 -8.372 1 98.35 191 ALA A N 1
ATOM 1397 C CA . ALA A 1 191 ? 12.718 -0.297 -8.765 1 98.35 191 ALA A CA 1
ATOM 1398 C C . ALA A 1 191 ? 12.108 -0.976 -7.542 1 98.35 191 ALA A C 1
ATOM 1400 O O . ALA A 1 191 ? 12.809 -1.268 -6.571 1 98.35 191 ALA A O 1
ATOM 1401 N N . ILE A 1 192 ? 10.789 -1.185 -7.585 1 96.94 192 ILE A N 1
ATOM 1402 C CA . ILE A 1 192 ? 10.092 -1.938 -6.549 1 96.94 192 ILE A CA 1
ATOM 1403 C C . ILE A 1 192 ? 9.43 -3.169 -7.163 1 96.94 192 ILE A C 1
ATOM 1405 O O . ILE A 1 192 ? 8.586 -3.048 -8.055 1 96.94 192 ILE A O 1
ATOM 1409 N N . SER A 1 193 ? 9.826 -4.322 -6.69 1 90.1 193 SER A N 1
ATOM 1410 C CA . SER A 1 193 ? 9.273 -5.574 -7.196 1 90.1 193 SER A CA 1
ATOM 1411 C C . SER A 1 193 ? 9.293 -6.66 -6.126 1 90.1 193 SER A C 1
ATOM 1413 O O . SER A 1 193 ? 10.361 -7.145 -5.746 1 90.1 193 SER A O 1
ATOM 1415 N N . GLY A 1 194 ? 8.115 -7.03 -5.679 1 85.7 194 GLY A N 1
ATOM 1416 C CA . GLY A 1 194 ? 8.051 -8.082 -4.677 1 85.7 194 GLY A CA 1
ATOM 1417 C C . GLY A 1 194 ? 8.72 -9.369 -5.121 1 85.7 194 GLY A C 1
ATOM 1418 O O . GLY A 1 194 ? 9.52 -9.946 -4.381 1 85.7 194 GLY A O 1
ATOM 1419 N N . SER A 1 195 ? 8.479 -9.759 -6.332 1 78.12 195 SER A N 1
ATOM 1420 C CA . SER A 1 195 ? 9.022 -11.013 -6.846 1 78.12 195 SER A CA 1
ATOM 1421 C C . SER A 1 195 ? 10.504 -10.878 -7.179 1 78.12 195 SER A C 1
ATOM 1423 O O . SER A 1 195 ? 11.22 -11.878 -7.266 1 78.12 195 SER A O 1
ATOM 1425 N N . GLY A 1 196 ? 10.944 -9.723 -7.511 1 83.36 196 GLY A N 1
ATOM 1426 C CA . GLY A 1 196 ? 12.316 -9.471 -7.921 1 83.36 196 GLY A CA 1
ATOM 1427 C C . GLY A 1 196 ? 12.618 -9.956 -9.326 1 83.36 196 GLY A C 1
ATOM 1428 O O . GLY A 1 196 ? 13.782 -10.043 -9.722 1 83.36 196 GLY A O 1
ATOM 1429 N N . ALA A 1 197 ? 11.555 -10.214 -10.092 1 81.52 197 ALA A N 1
ATOM 1430 C CA . ALA A 1 197 ? 11.824 -10.852 -11.378 1 81.52 197 ALA A CA 1
ATOM 1431 C C . ALA A 1 197 ? 10.886 -10.323 -12.459 1 81.52 197 ALA A C 1
ATOM 1433 O O . ALA A 1 197 ? 10.763 -10.922 -13.53 1 81.52 197 ALA A O 1
ATOM 1434 N N . SER A 1 198 ? 10.225 -9.161 -12.242 1 86.09 198 SER A N 1
ATOM 1435 C CA . SER A 1 198 ? 9.296 -8.589 -13.212 1 86.09 198 SER A CA 1
ATOM 1436 C C . SER A 1 198 ? 10.012 -8.207 -14.503 1 86.09 198 SER A C 1
ATOM 1438 O O . SER A 1 198 ? 10.9 -7.352 -14.497 1 86.09 198 SER A O 1
ATOM 1440 N N . LYS A 1 199 ? 9.536 -8.787 -15.629 1 89.65 199 LYS A N 1
ATOM 1441 C CA . LYS A 1 199 ? 10.138 -8.5 -16.928 1 89.65 199 LYS A CA 1
ATOM 1442 C C . LYS A 1 199 ? 10.069 -7.01 -17.248 1 89.65 199 LYS A C 1
ATOM 1444 O O . LYS A 1 199 ? 11.046 -6.425 -17.722 1 89.65 199 LYS A O 1
ATOM 1449 N N . ALA A 1 200 ? 8.93 -6.464 -17.015 1 93.06 200 ALA A N 1
ATOM 1450 C CA . ALA A 1 200 ? 8.731 -5.049 -17.318 1 93.06 200 ALA A CA 1
ATOM 1451 C C . ALA A 1 200 ? 9.654 -4.173 -16.476 1 93.06 200 ALA A C 1
ATOM 1453 O O . ALA A 1 200 ? 10.246 -3.217 -16.984 1 93.06 200 ALA A O 1
ATOM 1454 N N . THR A 1 201 ? 9.799 -4.528 -15.259 1 94.87 201 THR A N 1
ATOM 1455 C CA . THR A 1 201 ? 10.671 -3.757 -14.379 1 94.87 201 THR A CA 1
ATOM 1456 C C . THR A 1 201 ? 12.132 -3.918 -14.79 1 94.87 201 THR A C 1
ATOM 1458 O O . THR A 1 201 ? 12.887 -2.943 -14.81 1 94.87 201 THR A O 1
ATOM 1461 N N . LEU A 1 202 ? 12.479 -5.123 -15.139 1 94.79 202 LEU A N 1
ATOM 1462 C CA . LEU A 1 202 ? 13.845 -5.385 -15.58 1 94.79 202 LEU A CA 1
ATOM 1463 C C . LEU A 1 202 ? 14.163 -4.61 -16.854 1 94.79 202 LEU A C 1
ATOM 1465 O O . LEU A 1 202 ? 15.267 -4.081 -17.004 1 94.79 202 LEU A O 1
ATOM 1469 N N . ALA A 1 203 ? 13.23 -4.552 -17.72 1 96.05 203 ALA A N 1
ATOM 1470 C CA . ALA A 1 203 ? 13.421 -3.791 -18.952 1 96.05 203 ALA A CA 1
ATOM 1471 C C . ALA A 1 203 ? 13.675 -2.316 -18.652 1 96.05 203 ALA A C 1
ATOM 1473 O O . ALA A 1 203 ? 14.522 -1.684 -19.288 1 96.05 203 ALA A O 1
ATOM 1474 N N . THR A 1 204 ? 12.95 -1.778 -17.725 1 97.49 204 THR A N 1
ATOM 1475 C CA . THR A 1 204 ? 13.153 -0.391 -17.323 1 97.49 204 THR A CA 1
ATOM 1476 C C . THR A 1 204 ? 14.532 -0.206 -16.696 1 97.49 204 THR A C 1
ATOM 1478 O O . THR A 1 204 ? 15.217 0.782 -16.97 1 97.49 204 THR A O 1
ATOM 1481 N N . ILE A 1 205 ? 14.903 -1.132 -15.868 1 97.61 205 ILE A N 1
ATOM 1482 C CA . ILE A 1 205 ? 16.212 -1.089 -15.225 1 97.61 205 ILE A CA 1
ATOM 1483 C C . ILE A 1 205 ? 17.309 -1.081 -16.287 1 97.61 205 ILE A C 1
ATOM 1485 O O . ILE A 1 205 ? 18.25 -0.288 -16.21 1 97.61 205 ILE A O 1
ATOM 1489 N N . GLU A 1 206 ? 17.153 -1.914 -17.231 1 97.28 206 GLU A N 1
ATOM 1490 C CA . GLU A 1 206 ? 18.138 -1.993 -18.306 1 97.28 206 GLU A CA 1
ATOM 1491 C C . GLU A 1 206 ? 18.232 -0.673 -19.066 1 97.28 206 GLU A C 1
ATOM 1493 O O . GLU A 1 206 ? 19.331 -0.201 -19.367 1 97.28 206 GLU A O 1
ATOM 1498 N N . ALA A 1 207 ? 17.15 -0.13 -19.407 1 97.76 207 ALA A N 1
ATOM 1499 C CA . ALA A 1 207 ? 17.118 1.157 -20.098 1 97.76 207 ALA A CA 1
ATOM 1500 C C . ALA A 1 207 ? 17.773 2.248 -19.257 1 97.76 207 ALA A C 1
ATOM 1502 O O . ALA A 1 207 ? 18.549 3.056 -19.772 1 97.76 207 ALA A O 1
ATOM 1503 N N . ALA A 1 208 ? 17.465 2.298 -17.987 1 98.33 208 ALA A N 1
ATOM 1504 C CA . ALA A 1 208 ? 18.016 3.301 -17.08 1 98.33 208 ALA A CA 1
ATOM 1505 C C . ALA A 1 208 ? 19.53 3.158 -16.958 1 98.33 208 ALA A C 1
ATOM 1507 O O . ALA A 1 208 ? 20.255 4.155 -16.943 1 98.33 208 ALA A O 1
ATOM 1508 N N . ARG A 1 209 ? 19.952 1.923 -16.856 1 97.69 209 ARG A N 1
ATOM 1509 C CA . ARG A 1 209 ? 21.385 1.656 -16.785 1 97.69 209 ARG A CA 1
ATOM 1510 C C . ARG A 1 209 ? 22.096 2.148 -18.042 1 97.69 209 ARG A C 1
ATOM 1512 O O . ARG A 1 209 ? 23.165 2.756 -17.958 1 97.69 209 ARG A O 1
ATOM 1519 N N . ALA A 1 210 ? 21.489 1.858 -19.138 1 97.27 210 ALA A N 1
ATOM 1520 C CA . ALA A 1 210 ? 22.051 2.299 -20.413 1 97.27 210 ALA A CA 1
ATOM 1521 C C . ALA A 1 210 ? 22.131 3.821 -20.48 1 97.27 210 ALA A C 1
ATOM 1523 O O . ALA A 1 210 ? 22.995 4.374 -21.164 1 97.27 210 ALA A O 1
ATOM 1524 N N . GLY A 1 211 ? 21.266 4.464 -19.82 1 96.76 211 GLY A N 1
ATOM 1525 C CA . GLY A 1 211 ? 21.271 5.916 -19.755 1 96.76 211 GLY A CA 1
ATOM 1526 C C . GLY A 1 211 ? 22.245 6.464 -18.729 1 96.76 211 GLY A C 1
ATOM 1527 O O . GLY A 1 211 ? 22.444 7.678 -18.64 1 96.76 211 GLY A O 1
ATOM 1528 N N . GLY A 1 212 ? 22.797 5.565 -17.851 1 97.59 212 GLY A N 1
ATOM 1529 C CA . GLY A 1 212 ? 23.833 5.972 -16.914 1 97.59 212 GLY A CA 1
ATOM 1530 C C . GLY A 1 212 ? 23.31 6.201 -15.509 1 97.59 212 GLY A C 1
ATOM 1531 O O . GLY A 1 212 ? 24.046 6.661 -14.634 1 97.59 212 GLY A O 1
ATOM 1532 N N . ALA A 1 213 ? 22.09 5.908 -15.246 1 98.08 213 ALA A N 1
ATOM 1533 C CA . ALA A 1 213 ? 21.485 6.154 -13.94 1 98.08 213 ALA A CA 1
ATOM 1534 C C . ALA A 1 213 ? 21.959 5.128 -12.914 1 98.08 213 ALA A C 1
ATOM 1536 O O . ALA A 1 213 ? 22.355 4.017 -13.276 1 98.08 213 ALA A O 1
ATOM 1537 N N . THR A 1 214 ? 21.949 5.504 -11.671 1 98.32 214 THR A N 1
ATOM 1538 C CA . THR A 1 214 ? 22.126 4.562 -10.57 1 98.32 214 THR A CA 1
ATOM 1539 C C . THR A 1 214 ? 20.854 3.751 -10.342 1 98.32 214 THR A C 1
ATOM 1541 O O . THR A 1 214 ? 19.755 4.308 -10.303 1 98.32 214 THR A O 1
ATOM 1544 N N . ILE A 1 215 ? 21.009 2.444 -10.195 1 98.61 215 ILE A N 1
ATOM 1545 C CA . ILE A 1 215 ? 19.863 1.561 -10.007 1 98.61 215 ILE A CA 1
ATOM 1546 C C . ILE A 1 215 ? 19.73 1.196 -8.53 1 98.61 215 ILE A C 1
ATOM 1548 O O . ILE A 1 215 ? 20.663 0.657 -7.931 1 98.61 215 ILE A O 1
ATOM 1552 N N . MET A 1 216 ? 18.618 1.508 -7.955 1 98.64 216 MET A N 1
ATOM 1553 C CA . MET A 1 216 ? 18.242 1.061 -6.616 1 98.64 216 MET A CA 1
ATOM 1554 C C . MET A 1 216 ? 17.018 0.153 -6.67 1 98.64 216 MET A C 1
ATOM 1556 O O . MET A 1 216 ? 16.145 0.33 -7.522 1 98.64 216 MET A O 1
ATOM 1560 N N . ALA A 1 217 ? 16.988 -0.811 -5.776 1 97.22 217 ALA A N 1
ATOM 1561 C CA . ALA A 1 217 ? 15.868 -1.748 -5.819 1 97.22 217 ALA A CA 1
ATOM 1562 C C . ALA A 1 217 ? 15.397 -2.106 -4.412 1 97.22 217 ALA A C 1
ATOM 1564 O O . ALA A 1 217 ? 16.199 -2.16 -3.477 1 97.22 217 ALA A O 1
ATOM 1565 N N . MET A 1 218 ? 14.142 -2.273 -4.273 1 96.11 218 MET A N 1
ATOM 1566 C CA . MET A 1 218 ? 13.503 -2.891 -3.115 1 96.11 218 MET A CA 1
ATOM 1567 C C . MET A 1 218 ? 12.73 -4.141 -3.521 1 96.11 218 MET A C 1
ATOM 1569 O O . MET A 1 218 ? 11.841 -4.077 -4.372 1 96.11 218 MET A O 1
ATOM 1573 N N . THR A 1 219 ? 13.107 -5.29 -2.995 1 88.95 219 THR A N 1
ATOM 1574 C CA . THR A 1 219 ? 12.505 -6.56 -3.386 1 88.95 219 THR A CA 1
ATOM 1575 C C . THR A 1 219 ? 12.509 -7.542 -2.219 1 88.95 219 THR A C 1
ATOM 1577 O O . THR A 1 219 ? 13.068 -7.253 -1.159 1 88.95 219 THR A O 1
ATOM 1580 N N . CYS A 1 220 ? 11.827 -8.651 -2.409 1 81.25 220 CYS A N 1
ATOM 1581 C CA . CYS A 1 220 ? 11.648 -9.58 -1.299 1 81.25 220 CYS A CA 1
ATOM 1582 C C . CYS A 1 220 ? 12.653 -10.723 -1.377 1 81.25 220 CYS A C 1
ATOM 1584 O O . CYS A 1 220 ? 12.8 -11.491 -0.425 1 81.25 220 CYS A O 1
ATOM 1586 N N . PHE A 1 221 ? 13.392 -10.773 -2.499 1 73.91 221 PHE A N 1
ATOM 1587 C CA . PHE A 1 221 ? 14.247 -11.939 -2.687 1 73.91 221 PHE A CA 1
ATOM 1588 C C . PHE A 1 221 ? 15.676 -11.516 -3.008 1 73.91 221 PHE A C 1
ATOM 1590 O O . PHE A 1 221 ? 15.915 -10.814 -3.992 1 73.91 221 PHE A O 1
ATOM 1597 N N . ALA A 1 222 ? 16.51 -12.002 -2.169 1 74.33 222 ALA A N 1
ATOM 1598 C CA . ALA A 1 222 ? 17.929 -11.8 -2.45 1 74.33 222 ALA A CA 1
ATOM 1599 C C . ALA A 1 222 ? 18.364 -12.6 -3.675 1 74.33 222 ALA A C 1
ATOM 1601 O O . ALA A 1 222 ? 17.84 -13.686 -3.933 1 74.33 222 ALA A O 1
ATOM 1602 N N . HIS A 1 223 ? 19.243 -12.01 -4.444 1 74.2 223 HIS A N 1
ATOM 1603 C CA . HIS A 1 223 ? 19.838 -12.623 -5.626 1 74.2 223 HIS A CA 1
ATOM 1604 C C . HIS A 1 223 ? 18.802 -12.815 -6.728 1 74.2 223 HIS A C 1
ATOM 1606 O O . HIS A 1 223 ? 18.998 -13.626 -7.636 1 74.2 223 HIS A O 1
ATOM 1612 N N . SER A 1 224 ? 17.695 -12.196 -6.559 1 74.77 224 SER A N 1
ATOM 1613 C CA . SER A 1 224 ? 16.762 -12.139 -7.68 1 74.77 224 SER A CA 1
ATOM 1614 C C . SER A 1 224 ? 17.347 -11.35 -8.847 1 74.77 224 SER A C 1
ATOM 1616 O O . SER A 1 224 ? 18.354 -10.656 -8.691 1 74.77 224 SER A O 1
ATOM 1618 N N . ALA A 1 225 ? 16.773 -11.445 -10.007 1 84.45 225 ALA A N 1
ATOM 1619 C CA . ALA A 1 225 ? 17.259 -10.74 -11.19 1 84.45 225 ALA A CA 1
ATOM 1620 C C . ALA A 1 225 ? 17.365 -9.24 -10.929 1 84.45 225 ALA A C 1
ATOM 1622 O O . ALA A 1 225 ? 18.348 -8.604 -11.316 1 84.45 225 ALA A O 1
ATOM 1623 N N . ILE A 1 226 ? 16.416 -8.685 -10.249 1 90.27 226 ILE A N 1
ATOM 1624 C CA . ILE A 1 226 ? 16.378 -7.251 -9.984 1 90.27 226 ILE A CA 1
ATOM 1625 C C . ILE A 1 226 ? 17.431 -6.892 -8.938 1 90.27 226 ILE A C 1
ATOM 1627 O O . ILE A 1 226 ? 18.095 -5.859 -9.046 1 90.27 226 ILE A O 1
ATOM 1631 N N . ASP A 1 227 ? 17.569 -7.78 -7.941 1 86.41 227 ASP A N 1
ATOM 1632 C CA . ASP A 1 227 ? 18.615 -7.579 -6.943 1 86.41 227 ASP A CA 1
ATOM 1633 C C . ASP A 1 227 ? 19.998 -7.567 -7.591 1 86.41 227 ASP A C 1
ATOM 1635 O O . ASP A 1 227 ? 20.816 -6.691 -7.305 1 86.41 227 ASP A O 1
ATOM 1639 N N . VAL A 1 228 ? 20.22 -8.475 -8.522 1 86.97 228 VAL A N 1
ATOM 1640 C CA . VAL A 1 228 ? 21.512 -8.614 -9.186 1 86.97 228 VAL A CA 1
ATOM 1641 C C . VAL A 1 228 ? 21.768 -7.402 -10.078 1 86.97 228 VAL A C 1
ATOM 1643 O O . VAL A 1 228 ? 22.908 -6.95 -10.21 1 86.97 228 VAL A O 1
ATOM 1646 N N . ALA A 1 229 ? 20.791 -6.862 -10.605 1 94.28 229 ALA A N 1
ATOM 1647 C CA . ALA A 1 229 ? 20.91 -5.746 -11.54 1 94.28 229 ALA A CA 1
ATOM 1648 C C . ALA A 1 229 ? 21.063 -4.422 -10.797 1 94.28 229 ALA A C 1
ATOM 1650 O O . ALA A 1 229 ? 21.422 -3.405 -11.396 1 94.28 229 ALA A O 1
ATOM 1651 N N . ALA A 1 230 ? 20.84 -4.351 -9.503 1 96.33 230 ALA A N 1
ATOM 1652 C CA . ALA A 1 230 ? 20.786 -3.101 -8.749 1 96.33 230 ALA A CA 1
ATOM 1653 C C . ALA A 1 230 ? 22.164 -2.725 -8.212 1 96.33 230 ALA A C 1
ATOM 1655 O O . ALA A 1 230 ? 22.984 -3.599 -7.919 1 96.33 230 ALA A O 1
ATOM 1656 N N . ASP A 1 231 ? 22.434 -1.466 -8.095 1 97.39 231 ASP A N 1
ATOM 1657 C CA . ASP A 1 231 ? 23.631 -0.959 -7.431 1 97.39 231 ASP A CA 1
ATOM 1658 C C . ASP A 1 231 ? 23.448 -0.933 -5.915 1 97.39 231 ASP A C 1
ATOM 1660 O O . ASP A 1 231 ? 24.418 -1.062 -5.165 1 97.39 231 ASP A O 1
ATOM 1664 N N . VAL A 1 232 ? 22.255 -0.69 -5.449 1 96.21 232 VAL A N 1
ATOM 1665 C CA . VAL A 1 232 ? 21.83 -0.709 -4.053 1 96.21 232 VAL A CA 1
ATOM 1666 C C . VAL A 1 232 ? 20.522 -1.485 -3.921 1 96.21 232 VAL A C 1
ATOM 1668 O O . VAL A 1 232 ? 19.567 -1.235 -4.661 1 96.21 232 VAL A O 1
ATOM 1671 N N . SER A 1 233 ? 20.485 -2.435 -3.069 1 92.89 233 SER A N 1
ATOM 1672 C CA . SER A 1 233 ? 19.283 -3.246 -2.9 1 92.89 233 SER A CA 1
ATOM 1673 C C . SER A 1 233 ? 18.82 -3.251 -1.447 1 92.89 233 SER A C 1
ATOM 1675 O O . SER A 1 233 ? 19.635 -3.372 -0.53 1 92.89 233 SER A O 1
ATOM 1677 N N . LEU A 1 234 ? 17.595 -3.036 -1.274 1 94.92 234 LEU A N 1
ATOM 1678 C CA . LEU A 1 234 ? 16.913 -3.239 -0.001 1 94.92 234 LEU A CA 1
ATOM 1679 C C . LEU A 1 234 ? 16.076 -4.514 -0.03 1 94.92 234 LEU A C 1
ATOM 1681 O O . LEU A 1 234 ? 15.049 -4.572 -0.709 1 94.92 234 LEU A O 1
ATOM 1685 N N . ILE A 1 235 ? 16.516 -5.511 0.727 1 86.26 235 ILE A N 1
ATOM 1686 C CA . ILE A 1 235 ? 15.822 -6.795 0.754 1 86.26 235 ILE A CA 1
ATOM 1687 C C . ILE A 1 235 ? 14.859 -6.835 1.937 1 86.26 235 ILE A C 1
ATOM 1689 O O . ILE A 1 235 ? 15.277 -6.718 3.092 1 86.26 235 ILE A O 1
ATOM 1693 N N . VAL A 1 236 ? 13.555 -6.953 1.608 1 86.62 236 VAL A N 1
ATOM 1694 C CA . VAL A 1 236 ? 12.488 -7.087 2.594 1 86.62 236 VAL A CA 1
ATOM 1695 C C . VAL A 1 236 ? 11.889 -8.489 2.52 1 86.62 236 VAL A C 1
ATOM 1697 O O . VAL A 1 236 ? 11.048 -8.767 1.662 1 86.62 236 VAL A O 1
ATOM 1700 N N . PRO A 1 237 ? 12.28 -9.304 3.393 1 75 237 PRO A N 1
ATOM 1701 C CA . PRO A 1 237 ? 11.831 -10.695 3.295 1 75 237 PRO A CA 1
ATOM 1702 C C . PRO A 1 237 ? 10.31 -10.82 3.222 1 75 237 PRO A C 1
ATOM 1704 O O . PRO A 1 237 ? 9.592 -10.061 3.877 1 75 237 PRO A O 1
ATOM 1707 N N . PRO A 1 238 ? 9.86 -11.778 2.427 1 68.79 238 PRO A N 1
ATOM 1708 C CA . PRO A 1 238 ? 8.415 -11.971 2.294 1 68.79 238 PRO A CA 1
ATOM 1709 C C . PRO A 1 238 ? 7.759 -12.436 3.592 1 68.79 238 PRO A C 1
ATOM 1711 O O . PRO A 1 238 ? 8.402 -13.101 4.409 1 68.79 238 PRO A O 1
ATOM 1714 N N . MET A 1 239 ? 6.488 -11.925 3.838 1 62.42 239 MET A N 1
ATOM 1715 C CA . MET A 1 239 ? 5.742 -12.205 5.062 1 62.42 239 MET A CA 1
ATOM 1716 C C . MET A 1 239 ? 5.122 -13.597 5.014 1 62.42 239 MET A C 1
ATOM 1718 O O . MET A 1 239 ? 4.566 -14.068 6.008 1 62.42 239 MET A O 1
ATOM 1722 N N . THR A 1 240 ? 5.048 -14.077 3.831 1 56.51 240 THR A N 1
ATOM 1723 C CA . THR A 1 240 ? 4.311 -15.326 3.674 1 56.51 240 THR A CA 1
ATOM 1724 C C . THR A 1 240 ? 5.232 -16.526 3.876 1 56.51 240 THR A C 1
ATOM 1726 O O . THR A 1 240 ? 6.456 -16.395 3.804 1 56.51 240 THR A O 1
ATOM 1729 N N . ALA A 1 241 ? 4.544 -17.537 4.504 1 48.55 241 ALA A N 1
ATOM 1730 C CA . ALA A 1 241 ? 5.216 -18.788 4.843 1 48.55 241 ALA A CA 1
ATOM 1731 C C . ALA A 1 241 ? 5.847 -19.425 3.608 1 48.55 241 ALA A C 1
ATOM 1733 O O . ALA A 1 241 ? 6.807 -20.191 3.718 1 48.55 241 ALA A O 1
ATOM 1734 N N . SER A 1 242 ? 5.236 -19.2 2.483 1 46.18 242 SER A N 1
ATOM 1735 C CA . SER A 1 242 ? 5.765 -19.859 1.293 1 46.18 242 SER A CA 1
ATOM 1736 C C . SER A 1 242 ? 5.726 -18.931 0.084 1 46.18 242 SER A C 1
ATOM 1738 O O . SER A 1 242 ? 4.985 -17.946 0.074 1 46.18 242 SER A O 1
ATOM 1740 N N . PHE A 1 243 ? 6.761 -19.061 -0.797 1 46.13 243 PHE A N 1
ATOM 1741 C CA . PHE A 1 243 ? 6.718 -18.389 -2.09 1 46.13 243 PHE A CA 1
ATOM 1742 C C . PHE A 1 243 ? 5.335 -18.515 -2.719 1 46.13 243 PHE A C 1
ATOM 1744 O O . PHE A 1 243 ? 4.829 -17.56 -3.313 1 46.13 243 PHE A O 1
ATOM 1751 N N . GLN A 1 244 ? 4.743 -19.584 -2.505 1 46.93 244 GLN A N 1
ATOM 1752 C CA . GLN A 1 244 ? 3.393 -19.815 -3.007 1 46.93 244 GLN A CA 1
ATOM 1753 C C . GLN A 1 244 ? 2.41 -18.799 -2.432 1 46.93 244 GLN A C 1
ATOM 1755 O O . GLN A 1 244 ? 1.574 -18.257 -3.158 1 46.93 244 GLN A O 1
ATOM 1760 N N . ASP A 1 245 ? 2.588 -18.634 -1.191 1 52.7 245 ASP A N 1
ATOM 1761 C CA . ASP A 1 245 ? 1.703 -17.7 -0.502 1 52.7 245 ASP A CA 1
ATOM 1762 C C . ASP A 1 245 ? 1.921 -16.271 -0.993 1 52.7 245 ASP A C 1
ATOM 1764 O O . ASP A 1 245 ? 0.968 -15.501 -1.123 1 52.7 245 ASP A O 1
ATOM 1768 N N . GLU A 1 246 ? 3.166 -16.119 -1.383 1 53.25 246 GLU A N 1
ATOM 1769 C CA . GLU A 1 246 ? 3.506 -14.775 -1.842 1 53.25 246 GLU A CA 1
ATOM 1770 C C . GLU A 1 246 ? 2.868 -14.477 -3.196 1 53.25 246 GLU A C 1
ATOM 1772 O O . GLU A 1 246 ? 2.446 -13.347 -3.454 1 53.25 246 GLU A O 1
ATOM 1777 N N . LEU A 1 247 ? 2.904 -15.518 -3.971 1 54.38 247 LEU A N 1
ATOM 1778 C CA . LEU A 1 247 ? 2.346 -15.324 -5.305 1 54.38 247 LEU A CA 1
ATOM 1779 C C . LEU A 1 247 ? 0.843 -15.078 -5.235 1 54.38 247 LEU A C 1
ATOM 1781 O O . LEU A 1 247 ? 0.293 -14.333 -6.049 1 54.38 247 LEU A O 1
ATOM 1785 N N . THR A 1 248 ? 0.295 -15.763 -4.285 1 52.66 248 THR A N 1
ATOM 1786 C CA . THR A 1 248 ? -1.164 -15.749 -4.254 1 52.66 248 THR A CA 1
ATOM 1787 C C . THR A 1 248 ? -1.674 -14.662 -3.313 1 52.66 248 THR A C 1
ATOM 1789 O O . THR A 1 248 ? -2.697 -14.029 -3.584 1 52.66 248 THR A O 1
ATOM 1792 N N . A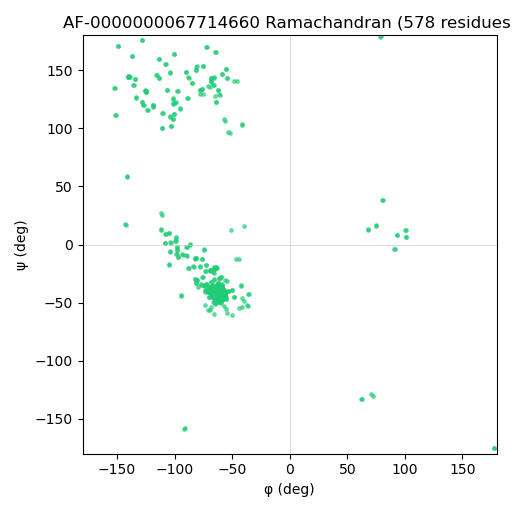RG A 1 249 ? -0.983 -14.664 -2.221 1 57.2 249 ARG A N 1
ATOM 1793 C CA . ARG A 1 249 ? -1.441 -13.802 -1.136 1 57.2 249 ARG A CA 1
ATOM 1794 C C . ARG A 1 249 ? -0.463 -12.657 -0.896 1 57.2 249 ARG A C 1
ATOM 1796 O O . ARG A 1 249 ? -0.511 -12.001 0.146 1 57.2 249 ARG A O 1
ATOM 1803 N N . THR A 1 250 ? 0.201 -12.369 -2.016 1 64.47 250 THR A N 1
ATOM 1804 C CA . THR A 1 250 ? 1.351 -11.478 -1.913 1 64.47 250 THR A CA 1
ATOM 1805 C C . THR A 1 250 ? 0.976 -10.192 -1.184 1 64.47 250 THR A C 1
ATOM 1807 O O . THR A 1 250 ? 0.281 -9.337 -1.738 1 64.47 250 THR A O 1
ATOM 1810 N N . SER A 1 251 ? 1.294 -10.318 0.062 1 78.93 251 SER A N 1
ATOM 1811 C CA . SER A 1 251 ? 1.106 -9.055 0.769 1 78.93 251 SER A CA 1
ATOM 1812 C C . SER A 1 251 ? 2.15 -8.026 0.35 1 78.93 251 SER A C 1
ATOM 1814 O O . SER A 1 251 ? 3.317 -8.365 0.147 1 78.93 251 SER A O 1
ATOM 1816 N N . ARG A 1 252 ? 1.689 -6.861 0.152 1 88.26 252 ARG A N 1
ATOM 1817 C CA . ARG A 1 252 ? 2.574 -5.739 -0.145 1 88.26 252 ARG A CA 1
ATOM 1818 C C . ARG A 1 252 ? 2.654 -4.778 1.037 1 88.26 252 ARG A C 1
ATOM 1820 O O . ARG A 1 252 ? 3.304 -3.734 0.951 1 88.26 252 ARG A O 1
ATOM 1827 N N . ALA A 1 253 ? 2.105 -5.179 2.149 1 91.5 253 ALA A N 1
ATOM 1828 C CA . ALA A 1 253 ? 2.02 -4.286 3.302 1 91.5 253 ALA A CA 1
ATOM 1829 C C . ALA A 1 253 ? 3.397 -4.051 3.917 1 91.5 253 ALA A C 1
ATOM 1831 O O . ALA A 1 253 ? 3.709 -2.939 4.348 1 91.5 253 ALA A O 1
ATOM 1832 N N . ALA A 1 254 ? 4.209 -5.103 3.923 1 89.69 254 ALA A N 1
ATOM 1833 C CA . ALA A 1 254 ? 5.546 -4.95 4.491 1 89.69 254 ALA A CA 1
ATOM 1834 C C . ALA A 1 254 ? 6.404 -4.023 3.634 1 89.69 254 ALA A C 1
ATOM 1836 O O . ALA A 1 254 ? 7.143 -3.189 4.16 1 89.69 254 ALA A O 1
ATOM 1837 N N . LEU A 1 255 ? 6.334 -4.215 2.318 1 93.16 255 LEU A N 1
ATOM 1838 C CA . LEU A 1 255 ? 7.081 -3.343 1.418 1 93.16 255 LEU A CA 1
ATOM 1839 C C . LEU A 1 255 ? 6.61 -1.898 1.545 1 93.16 255 LEU A C 1
ATOM 1841 O O . LEU A 1 255 ? 7.423 -0.971 1.518 1 93.16 255 LEU A O 1
ATOM 1845 N N . MET A 1 256 ? 5.314 -1.718 1.678 1 94.54 256 MET A N 1
ATOM 1846 C CA . MET A 1 256 ? 4.783 -0.373 1.882 1 94.54 256 MET A CA 1
ATOM 1847 C C . MET A 1 256 ? 5.316 0.231 3.177 1 94.54 256 MET A C 1
ATOM 1849 O O . MET A 1 256 ? 5.713 1.397 3.206 1 94.54 256 MET A O 1
ATOM 1853 N N . LEU A 1 257 ? 5.301 -0.535 4.185 1 91.59 257 LEU A N 1
ATOM 1854 C CA . LEU A 1 257 ? 5.783 -0.071 5.481 1 91.59 257 LEU A CA 1
ATOM 1855 C C . LEU A 1 257 ? 7.241 0.368 5.394 1 91.59 257 LEU A C 1
ATOM 1857 O O . LEU A 1 257 ? 7.596 1.45 5.866 1 91.59 257 LEU A O 1
ATOM 1861 N N . VAL A 1 258 ? 8.07 -0.422 4.795 1 93.01 258 VAL A N 1
ATOM 1862 C CA . VAL A 1 258 ? 9.489 -0.101 4.674 1 93.01 258 VAL A CA 1
ATOM 1863 C C . VAL A 1 258 ? 9.664 1.148 3.813 1 93.01 258 VAL A C 1
ATOM 1865 O O . VAL A 1 258 ? 10.48 2.018 4.129 1 93.01 258 VAL A O 1
ATOM 1868 N N . SER A 1 259 ? 8.945 1.209 2.717 1 95.57 259 SER A N 1
ATOM 1869 C CA . SER A 1 259 ? 8.99 2.394 1.867 1 95.57 259 SER A CA 1
ATOM 1870 C C . SER A 1 259 ? 8.636 3.653 2.652 1 95.57 259 SER A C 1
ATOM 1872 O O . SER A 1 259 ? 9.271 4.696 2.483 1 95.57 259 SER A O 1
ATOM 1874 N N . GLU A 1 260 ? 7.577 3.558 3.473 1 92.26 260 GLU A N 1
ATOM 1875 C CA . GLU A 1 260 ? 7.172 4.694 4.295 1 92.26 260 GLU A CA 1
ATOM 1876 C C . GLU A 1 260 ? 8.271 5.081 5.281 1 92.26 260 GLU A C 1
ATOM 1878 O O . GLU A 1 260 ? 8.512 6.267 5.515 1 92.26 260 GLU A O 1
ATOM 1883 N N . GLN A 1 261 ? 8.91 4.095 5.846 1 90.99 261 GLN A N 1
ATOM 1884 C CA . GLN A 1 261 ? 10 4.379 6.773 1 90.99 261 GLN A CA 1
ATOM 1885 C C . GLN A 1 261 ? 11.177 5.033 6.055 1 90.99 261 GLN A C 1
ATOM 1887 O O . GLN A 1 261 ? 11.868 5.879 6.626 1 90.99 261 GLN A O 1
ATOM 1892 N N . LEU A 1 262 ? 11.46 4.609 4.85 1 94.41 262 LEU A N 1
ATOM 1893 C CA . LEU A 1 262 ? 12.514 5.231 4.056 1 94.41 262 LEU A CA 1
ATOM 1894 C C . LEU A 1 262 ? 12.232 6.715 3.846 1 94.41 262 LEU A C 1
ATOM 1896 O O . LEU A 1 262 ? 13.143 7.542 3.929 1 94.41 262 LEU A O 1
ATOM 1900 N N . ILE A 1 263 ? 11.003 7.028 3.562 1 92.89 263 ILE A N 1
ATOM 1901 C CA . ILE A 1 263 ? 10.597 8.416 3.369 1 92.89 263 ILE A CA 1
ATOM 1902 C C . ILE A 1 263 ? 10.844 9.208 4.651 1 92.89 263 ILE A C 1
ATOM 1904 O O . ILE A 1 263 ? 11.351 10.332 4.605 1 92.89 263 ILE A O 1
ATOM 1908 N N . GLU A 1 264 ? 10.517 8.614 5.74 1 87.84 264 GLU A N 1
ATOM 1909 C CA . GLU A 1 264 ? 10.739 9.284 7.018 1 87.84 264 GLU A CA 1
ATOM 1910 C C . GLU A 1 264 ? 12.224 9.545 7.254 1 87.84 264 GLU A C 1
ATOM 1912 O O . GLU A 1 264 ? 12.6 10.602 7.764 1 87.84 264 GLU A O 1
ATOM 1917 N N . LEU A 1 265 ? 13.037 8.568 6.958 1 90.68 265 LEU A N 1
ATOM 1918 C CA . LEU A 1 265 ? 14.48 8.737 7.09 1 90.68 265 LEU A CA 1
ATOM 1919 C C . LEU A 1 265 ? 14.979 9.869 6.198 1 90.68 265 LEU A C 1
ATOM 1921 O O . LEU A 1 265 ? 15.846 10.647 6.601 1 90.68 265 LEU A O 1
ATOM 1925 N N . LEU A 1 266 ? 14.452 9.924 5.002 1 91.88 266 LEU A N 1
ATOM 1926 C CA . LEU A 1 266 ? 14.853 10.969 4.066 1 91.88 266 LEU A CA 1
ATOM 1927 C C . LEU A 1 266 ? 14.443 12.345 4.579 1 91.88 266 LEU A C 1
ATOM 1929 O O . LEU A 1 266 ? 15.198 13.312 4.449 1 91.88 266 LEU A O 1
ATOM 1933 N N . ILE A 1 267 ? 13.255 12.466 5.128 1 86.83 267 ILE A N 1
ATOM 1934 C CA . ILE A 1 267 ? 12.776 13.721 5.698 1 86.83 267 ILE A CA 1
ATOM 1935 C C . ILE A 1 267 ? 13.707 14.165 6.824 1 86.83 267 ILE A C 1
ATOM 1937 O O . ILE A 1 267 ? 14.094 15.334 6.893 1 86.83 267 ILE A O 1
ATOM 1941 N N . THR A 1 268 ? 14.074 13.211 7.641 1 84.1 268 THR A N 1
ATOM 1942 C CA . THR A 1 268 ? 14.979 13.496 8.75 1 84.1 268 THR A CA 1
ATOM 1943 C C . THR A 1 268 ? 16.353 13.91 8.233 1 84.1 268 THR A C 1
ATOM 1945 O O . THR A 1 268 ? 16.961 14.848 8.754 1 84.1 268 THR A O 1
ATOM 1948 N N . HIS A 1 269 ? 16.78 13.194 7.247 1 87.02 269 HIS A N 1
ATOM 1949 C CA . HIS A 1 269 ? 18.081 13.469 6.647 1 87.02 269 HIS A CA 1
ATOM 1950 C C . HIS A 1 269 ? 18.124 14.865 6.037 1 87.02 269 HIS A C 1
ATOM 1952 O O . HIS A 1 269 ? 19.12 15.578 6.176 1 87.02 269 HIS A O 1
ATOM 1958 N N . ARG A 1 270 ? 17.11 15.319 5.426 1 86.99 270 ARG A N 1
ATOM 1959 C CA . ARG A 1 270 ? 17.049 16.601 4.732 1 86.99 270 ARG A CA 1
ATOM 1960 C C . ARG A 1 270 ? 16.735 17.735 5.703 1 86.99 270 ARG A C 1
ATOM 1962 O O . ARG A 1 270 ? 16.946 18.907 5.385 1 86.99 270 ARG A O 1
ATOM 1969 N N . GLY A 1 271 ? 16.211 17.38 6.847 1 79.84 271 GLY A N 1
ATOM 1970 C CA . GLY A 1 271 ? 15.993 18.362 7.897 1 79.84 271 GLY A CA 1
ATOM 1971 C C . GLY A 1 271 ? 14.872 19.334 7.582 1 79.84 271 GLY A C 1
ATOM 1972 O O . GLY A 1 271 ? 13.766 18.92 7.228 1 79.84 271 GLY A O 1
ATOM 1973 N N . GLN A 1 272 ? 15.165 20.551 7.709 1 73.17 272 GLN A N 1
ATOM 1974 C CA . GLN A 1 272 ? 14.161 21.61 7.697 1 73.17 272 GLN A CA 1
ATOM 1975 C C . GLN A 1 272 ? 13.545 21.767 6.309 1 73.17 272 GLN A C 1
ATOM 1977 O O . GLN A 1 272 ? 12.348 22.03 6.183 1 73.17 272 GLN A O 1
ATOM 1982 N N . ALA A 1 273 ? 14.389 21.585 5.329 1 76.43 273 ALA A N 1
ATOM 1983 C CA . ALA A 1 273 ? 13.878 21.764 3.972 1 76.43 273 ALA A CA 1
ATOM 1984 C C . ALA A 1 273 ? 12.778 20.753 3.662 1 76.43 273 ALA A C 1
ATOM 1986 O O . ALA A 1 273 ? 11.743 21.108 3.094 1 76.43 273 ALA A O 1
ATOM 1987 N N . ALA A 1 274 ? 12.984 19.59 4.051 1 76.64 274 ALA A N 1
ATOM 1988 C CA . ALA A 1 274 ? 11.989 18.547 3.82 1 76.64 274 ALA A CA 1
ATOM 1989 C C . ALA A 1 274 ? 10.751 18.768 4.685 1 76.64 274 ALA A C 1
ATOM 1991 O O . ALA A 1 274 ? 9.624 18.553 4.233 1 76.64 274 ALA A O 1
ATOM 1992 N N . ALA A 1 275 ? 10.934 19.222 5.825 1 70.91 275 ALA A N 1
ATOM 1993 C CA . ALA A 1 275 ? 9.823 19.485 6.736 1 70.91 275 ALA A CA 1
ATOM 1994 C C . ALA A 1 275 ? 8.926 20.598 6.201 1 70.91 275 ALA A C 1
ATOM 1996 O O . ALA A 1 275 ? 7.7 20.516 6.297 1 70.91 275 ALA A O 1
ATOM 1997 N N . GLN A 1 276 ? 9.594 21.537 5.639 1 73.3 276 GLN A N 1
ATOM 1998 C CA . GLN A 1 276 ? 8.841 22.655 5.08 1 73.3 276 GLN A CA 1
ATOM 1999 C C . GLN A 1 276 ? 8.053 22.226 3.845 1 73.3 276 GLN A C 1
ATOM 2001 O O . GLN A 1 276 ? 6.898 22.619 3.671 1 73.3 276 GLN A O 1
ATOM 2006 N N . ALA A 1 277 ? 8.732 21.512 3.034 1 76.48 277 ALA A N 1
ATOM 2007 C CA . ALA A 1 277 ? 8.053 21.013 1.84 1 76.48 277 ALA A CA 1
ATOM 2008 C C . ALA A 1 277 ? 6.862 20.136 2.213 1 76.48 277 ALA A C 1
ATOM 2010 O O . ALA A 1 277 ? 5.793 20.239 1.607 1 76.48 277 ALA A O 1
ATOM 2011 N N . ARG A 1 278 ? 7.086 19.367 3.161 1 73.58 278 ARG A N 1
ATOM 2012 C CA . ARG A 1 278 ? 6.009 18.502 3.633 1 73.58 278 ARG A CA 1
ATOM 2013 C C . ARG A 1 278 ? 4.85 19.323 4.186 1 73.58 278 ARG A C 1
ATOM 2015 O O . ARG A 1 278 ? 3.684 18.997 3.952 1 73.58 278 ARG A O 1
ATOM 2022 N N . ALA A 1 279 ? 5.196 20.347 4.838 1 68.14 279 ALA A N 1
ATOM 2023 C CA . ALA A 1 279 ? 4.174 21.232 5.391 1 68.14 279 ALA A CA 1
ATOM 2024 C C . ALA A 1 279 ? 3.351 21.88 4.282 1 68.14 279 ALA A C 1
ATOM 2026 O O . ALA A 1 279 ? 2.131 22.013 4.402 1 68.14 279 ALA A O 1
ATOM 2027 N N . THR A 1 280 ? 4.057 22.268 3.282 1 70.73 280 THR A N 1
ATOM 2028 C CA . THR A 1 280 ? 3.374 22.858 2.136 1 70.73 280 THR A CA 1
ATOM 2029 C C . THR A 1 280 ? 2.421 21.851 1.498 1 70.73 280 THR A C 1
ATOM 2031 O O . THR A 1 280 ? 1.281 22.189 1.173 1 70.73 280 THR A O 1
ATOM 2034 N N . SER A 1 281 ? 2.896 20.691 1.348 1 73.01 281 SER A N 1
ATOM 2035 C CA . SER A 1 281 ? 2.068 19.636 0.772 1 73.01 281 SER A CA 1
ATOM 2036 C C . SER A 1 281 ? 0.855 19.343 1.648 1 73.01 281 SER A C 1
ATOM 2038 O O . SER A 1 281 ? -0.25 19.14 1.14 1 73.01 281 SER A O 1
ATOM 2040 N N . MET A 1 282 ? 1.08 19.403 2.862 1 68.05 282 MET A N 1
ATOM 2041 C CA . MET A 1 282 ? -0.007 19.146 3.802 1 68.05 282 MET A CA 1
ATOM 2042 C C . MET A 1 282 ? -1.076 20.23 3.708 1 68.05 282 MET A C 1
ATOM 2044 O O . MET A 1 282 ? -2.267 19.947 3.848 1 68.05 282 MET A O 1
ATOM 2048 N N . SER A 1 283 ? -0.645 21.386 3.506 1 67.26 283 SER A N 1
ATOM 2049 C CA . SER A 1 283 ? -1.596 22.484 3.366 1 67.26 283 SER A CA 1
ATOM 2050 C C . SER A 1 283 ? -2.508 22.277 2.162 1 67.26 283 SER A C 1
ATOM 2052 O O . SER A 1 283 ? -3.704 22.57 2.224 1 67.26 283 SER A O 1
ATOM 2054 N N . MET A 1 284 ? -1.93 21.76 1.141 1 69.75 284 MET A N 1
ATOM 2055 C CA . MET A 1 284 ? -2.721 21.492 -0.057 1 69.75 284 MET A CA 1
ATOM 2056 C C . MET A 1 284 ? -3.703 20.35 0.184 1 69.75 284 MET A C 1
ATOM 2058 O O . MET A 1 284 ? -4.847 20.403 -0.27 1 69.75 284 MET A O 1
ATOM 2062 N N . ILE A 1 285 ? -3.238 19.403 0.898 1 67.5 285 ILE A N 1
ATOM 2063 C CA . ILE A 1 285 ? -4.103 18.275 1.225 1 67.5 285 ILE A CA 1
ATOM 2064 C C . ILE A 1 285 ? -5.261 18.748 2.1 1 67.5 285 ILE A C 1
ATOM 2066 O O . ILE A 1 285 ? -6.398 18.304 1.929 1 67.5 285 ILE A O 1
ATOM 2070 N N . GLY A 1 286 ? -4.938 19.644 2.933 1 67.48 286 GLY A N 1
ATOM 2071 C CA . GLY A 1 286 ? -5.974 20.206 3.785 1 67.48 286 GLY A CA 1
ATOM 2072 C C . GLY A 1 286 ? -7.111 20.838 3.004 1 67.48 286 GLY A C 1
ATOM 2073 O O . GLY A 1 286 ? -8.279 20.688 3.367 1 67.48 286 GLY A O 1
ATOM 2074 N N . THR A 1 287 ? -6.78 21.41 1.894 1 69.48 287 THR A N 1
ATOM 2075 C CA . THR A 1 287 ? -7.794 22.08 1.086 1 69.48 287 THR A CA 1
ATOM 2076 C C . THR A 1 287 ? -8.645 21.061 0.333 1 69.48 287 THR A C 1
ATOM 2078 O O . THR A 1 287 ? -9.72 21.394 -0.171 1 69.48 287 THR A O 1
ATOM 2081 N N . SER A 1 288 ? -8.14 19.845 0.355 1 71.72 288 SER A N 1
ATOM 2082 C CA . SER A 1 288 ? -8.834 18.802 -0.393 1 71.72 288 SER A CA 1
ATOM 2083 C C . SER A 1 288 ? -9.72 17.962 0.52 1 71.72 288 SER A C 1
ATOM 2085 O O . SER A 1 288 ? -10.371 17.019 0.066 1 71.72 288 SER A O 1
ATOM 2087 N N . LEU A 1 289 ? -9.799 18.402 1.752 1 68.61 289 LEU A N 1
ATOM 2088 C CA . LEU A 1 289 ? -10.606 17.656 2.711 1 68.61 289 LEU A CA 1
ATOM 2089 C C . LEU A 1 289 ? -11.902 18.397 3.025 1 68.61 289 LEU A C 1
ATOM 2091 O O . LEU A 1 289 ? -11.937 19.629 3.008 1 68.61 289 LEU A O 1
ATOM 2095 N N . GLU A 1 290 ? -12.994 17.667 2.993 1 63.53 290 GLU A N 1
ATOM 2096 C CA . GLU A 1 290 ? -14.294 18.249 3.309 1 63.53 290 GLU A CA 1
ATOM 2097 C C . GLU A 1 290 ? -15.012 17.444 4.389 1 63.53 290 GLU A C 1
ATOM 2099 O O . GLU A 1 290 ? -14.926 16.215 4.413 1 63.53 290 GLU A O 1
ATOM 2104 N N . GLU A 1 291 ? -15.341 18.026 5.541 1 63.1 291 GLU A N 1
ATOM 2105 C CA . GLU A 1 291 ? -16.218 17.369 6.506 1 63.1 291 GLU A CA 1
ATOM 2106 C C . GLU A 1 291 ? -17.591 18.033 6.546 1 63.1 291 GLU A C 1
ATOM 2108 O O . GLU A 1 291 ? -17.715 19.231 6.284 1 63.1 291 GLU A O 1
ATOM 2113 N N . MET B 1 1 ? -17.686 37.07 12.306 1 42.02 1 MET B N 1
ATOM 2114 C CA . MET B 1 1 ? -16.405 37.675 11.953 1 42.02 1 MET B CA 1
ATOM 2115 C C . MET B 1 1 ? -15.39 36.608 11.556 1 42.02 1 MET B C 1
ATOM 2117 O O . MET B 1 1 ? -15.17 35.649 12.298 1 42.02 1 MET B O 1
ATOM 2121 N N . SER B 1 2 ? -15.235 36.369 10.315 1 56.15 2 SER B N 1
ATOM 2122 C CA . SER B 1 2 ? -14.324 35.389 9.731 1 56.15 2 SER B CA 1
ATOM 2123 C C . SER B 1 2 ? -12.89 35.908 9.717 1 56.15 2 SER B C 1
ATOM 2125 O O . SER B 1 2 ? -12.662 37.119 9.767 1 56.15 2 SER B O 1
ATOM 2127 N N . TRP B 1 3 ? -11.984 35.159 10.113 1 55.08 3 TRP B N 1
ATOM 2128 C CA . TRP B 1 3 ? -10.573 35.516 10.024 1 55.08 3 TRP B CA 1
ATOM 2129 C C . TRP B 1 3 ? -10.264 36.19 8.691 1 55.08 3 TRP B C 1
ATOM 2131 O O . TRP B 1 3 ? -10.591 35.656 7.628 1 55.08 3 TRP B O 1
ATOM 2141 N N . HIS B 1 4 ? -10.078 37.584 8.582 1 57.78 4 HIS B N 1
ATOM 2142 C CA . HIS B 1 4 ? -9.714 38.37 7.408 1 57.78 4 HIS B CA 1
ATOM 2143 C C . HIS B 1 4 ? -8.228 38.711 7.412 1 57.78 4 HIS B C 1
ATOM 2145 O O . HIS B 1 4 ? -7.748 39.425 6.528 1 57.78 4 HIS B O 1
ATOM 2151 N N . GLN B 1 5 ? -7.485 38.207 8.418 1 50.56 5 GLN B N 1
ATOM 2152 C CA . GLN B 1 5 ? -6.093 38.633 8.516 1 50.56 5 GLN B CA 1
ATOM 2153 C C . GLN B 1 5 ? -5.173 37.683 7.754 1 50.56 5 GLN B C 1
ATOM 2155 O O . GLN B 1 5 ? -5.641 36.84 6.986 1 50.56 5 GLN B O 1
ATOM 2160 N N . ALA B 1 6 ? -3.851 37.689 8.123 1 52.37 6 ALA B N 1
ATOM 2161 C CA . ALA B 1 6 ? -2.775 37.021 7.396 1 52.37 6 ALA B CA 1
ATOM 2162 C C . ALA B 1 6 ? -3.069 35.533 7.227 1 52.37 6 ALA B C 1
ATOM 2164 O O . ALA B 1 6 ? -3.357 34.836 8.203 1 52.37 6 ALA B O 1
ATOM 2165 N N . THR B 1 7 ? -3.418 35.202 6.027 1 53.68 7 THR B N 1
ATOM 2166 C CA . THR B 1 7 ? -3.785 33.85 5.62 1 53.68 7 THR B CA 1
ATOM 2167 C C . THR B 1 7 ? -2.815 32.827 6.203 1 53.68 7 THR B C 1
ATOM 2169 O O . THR B 1 7 ? -3.156 31.651 6.345 1 53.68 7 THR B O 1
ATOM 2172 N N . ASP B 1 8 ? -1.683 33.326 6.752 1 60.51 8 ASP B N 1
ATOM 2173 C CA . ASP B 1 8 ? -0.638 32.393 7.159 1 60.51 8 ASP B CA 1
ATOM 2174 C C . ASP B 1 8 ? -0.542 32.305 8.681 1 60.51 8 ASP B C 1
ATOM 2176 O O . ASP B 1 8 ? 0.396 31.709 9.216 1 60.51 8 ASP B O 1
ATOM 2180 N N . ALA B 1 9 ? -1.355 32.987 9.37 1 72.99 9 ALA B N 1
ATOM 2181 C CA . ALA B 1 9 ? -1.304 32.928 10.829 1 72.99 9 ALA B CA 1
ATOM 2182 C C . ALA B 1 9 ? -1.601 31.519 11.332 1 72.99 9 ALA B C 1
ATOM 2184 O O . ALA B 1 9 ? -2.516 30.857 10.838 1 72.99 9 ALA B O 1
ATOM 2185 N N . PRO B 1 10 ? -0.76 31.031 12.274 1 77.12 10 PRO B N 1
ATOM 2186 C CA . PRO B 1 10 ? -1.024 29.706 12.839 1 77.12 10 PRO B CA 1
ATOM 2187 C C . PRO B 1 10 ? -2.396 29.611 13.503 1 77.12 10 PRO B C 1
ATOM 2189 O O . PRO B 1 10 ? -2.927 30.618 13.977 1 77.12 10 PRO B O 1
ATOM 2192 N N . PRO B 1 11 ? -2.975 28.521 13.439 1 84.2 11 PRO B N 1
ATOM 2193 C CA . PRO B 1 11 ? -4.314 28.333 14.001 1 84.2 11 PRO B CA 1
ATOM 2194 C C . PRO B 1 11 ? -4.425 28.826 15.441 1 84.2 11 PRO B C 1
ATOM 2196 O O . PRO B 1 11 ? -5.43 29.438 15.813 1 84.2 11 PRO B O 1
ATOM 2199 N N . SER B 1 12 ? -3.379 28.587 16.201 1 81.56 12 SER B N 1
ATOM 2200 C CA . SER B 1 12 ? -3.434 29.001 17.6 1 81.56 12 SER B CA 1
ATOM 2201 C C . SER B 1 12 ? -3.591 30.512 17.724 1 81.56 12 SER B C 1
ATOM 2203 O O . SER B 1 12 ? -4.317 30.998 18.593 1 81.56 12 SER B O 1
ATOM 2205 N N . ILE B 1 13 ? -2.938 31.246 16.874 1 78.19 13 ILE B N 1
ATOM 2206 C CA . ILE B 1 13 ? -3.019 32.703 16.884 1 78.19 13 ILE B CA 1
ATOM 2207 C C . ILE B 1 13 ? -4.401 33.146 16.409 1 78.19 13 ILE B C 1
ATOM 2209 O O . ILE B 1 13 ? -4.996 34.062 16.981 1 78.19 13 ILE B O 1
ATOM 2213 N N . ARG B 1 14 ? -4.913 32.474 15.449 1 82.24 14 ARG B N 1
ATOM 2214 C CA . ARG B 1 14 ? -6.249 32.798 14.959 1 82.24 14 ARG B CA 1
ATOM 2215 C C . ARG B 1 14 ? -7.301 32.56 16.037 1 82.24 14 ARG B C 1
ATOM 2217 O O . ARG B 1 14 ? -8.192 33.388 16.237 1 82.24 14 ARG B O 1
ATOM 2224 N N . ILE B 1 15 ? -7.123 31.504 16.69 1 86.11 15 ILE B N 1
ATOM 2225 C CA . ILE B 1 15 ? -8.066 31.157 17.748 1 86.11 15 ILE B CA 1
ATOM 2226 C C . ILE B 1 15 ? -7.995 32.197 18.864 1 86.11 15 ILE B C 1
ATOM 2228 O O . ILE B 1 15 ? -9.022 32.729 19.291 1 86.11 15 ILE B O 1
ATOM 2232 N N . THR B 1 16 ? -6.776 32.491 19.343 1 80.31 16 THR B N 1
ATOM 2233 C CA . THR B 1 16 ? -6.583 33.417 20.453 1 80.31 16 THR B CA 1
ATOM 2234 C C . THR B 1 16 ? -7.137 34.797 20.111 1 80.31 16 THR B C 1
ATOM 2236 O O . THR B 1 16 ? -7.734 35.46 20.962 1 80.31 16 THR B O 1
ATOM 2239 N N . THR B 1 17 ? -6.957 35.149 18.829 1 76.07 17 THR B N 1
ATOM 2240 C CA . THR B 1 17 ? -7.33 36.498 18.416 1 76.07 17 THR B CA 1
ATOM 2241 C C . THR B 1 17 ? -8.834 36.595 18.18 1 76.07 17 THR B C 1
ATOM 2243 O O . THR B 1 17 ? -9.444 37.632 18.45 1 76.07 17 THR B O 1
ATOM 2246 N N . LEU B 1 18 ? -9.481 35.515 17.756 1 81.14 18 LEU B N 1
ATOM 2247 C CA . LEU B 1 18 ? -10.864 35.608 17.301 1 81.14 18 LEU B CA 1
ATOM 2248 C C . LEU B 1 18 ? -11.82 35.046 18.348 1 81.14 18 LEU B C 1
ATOM 2250 O O . LEU B 1 18 ? -13.017 35.341 18.324 1 81.14 18 LEU B O 1
ATOM 2254 N N . ALA B 1 19 ? -11.281 34.261 19.291 1 81.01 19 ALA B N 1
ATOM 2255 C CA . ALA B 1 19 ? -12.124 33.536 20.239 1 81.01 19 ALA B CA 1
ATOM 2256 C C . ALA B 1 19 ? -13.049 34.489 20.99 1 81.01 19 ALA B C 1
ATOM 2258 O O . ALA B 1 19 ? -14.245 34.222 21.13 1 81.01 19 ALA B O 1
ATOM 2259 N N . PRO B 1 20 ? -12.557 35.708 21.434 1 76.95 20 PRO B N 1
ATOM 2260 C CA . PRO B 1 20 ? -13.421 36.608 22.201 1 76.95 20 PRO B CA 1
ATOM 2261 C C . PRO B 1 20 ? -14.603 37.128 21.386 1 76.95 20 PRO B C 1
ATOM 2263 O O . PRO B 1 20 ? -15.609 37.558 21.957 1 76.95 20 PRO B O 1
ATOM 2266 N N . SER B 1 21 ? -14.525 37.101 20.066 1 82.27 21 SER B N 1
ATOM 2267 C CA . SER B 1 21 ? -15.565 37.666 19.213 1 82.27 21 SER B CA 1
ATOM 2268 C C . SER B 1 21 ? -16.524 36.588 18.722 1 82.27 21 SER B C 1
ATOM 2270 O O . SER B 1 21 ? -17.545 36.893 18.101 1 82.27 21 SER B O 1
ATOM 2272 N N . LEU B 1 22 ? -16.217 35.32 19.049 1 87.86 22 LEU B N 1
ATOM 2273 C CA . LEU B 1 22 ? -17.046 34.221 18.566 1 87.86 22 LEU B CA 1
ATOM 2274 C C . LEU B 1 22 ? -18.286 34.051 19.437 1 87.86 22 LEU B C 1
ATOM 2276 O O . LEU B 1 22 ? -18.296 34.467 20.597 1 87.86 22 LEU B O 1
ATOM 2280 N N . GLN B 1 23 ? -19.382 33.553 18.797 1 91.23 23 GLN B N 1
ATOM 2281 C CA . GLN B 1 23 ? -20.559 33.172 19.569 1 91.23 23 GLN B CA 1
ATOM 2282 C C . GLN B 1 23 ? -20.2 32.169 20.662 1 91.23 23 GLN B C 1
ATOM 2284 O O . GLN B 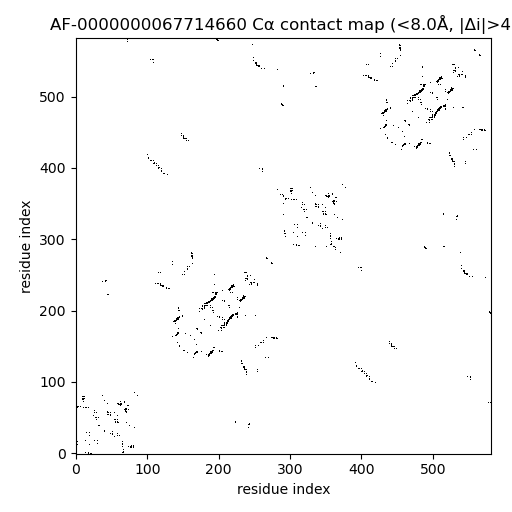1 23 ? -19.194 31.463 20.557 1 91.23 23 GLN B O 1
ATOM 2289 N N . PRO B 1 24 ? -20.949 32.177 21.741 1 91.77 24 PRO B N 1
ATOM 2290 C CA . PRO B 1 24 ? -20.595 31.382 22.919 1 91.77 24 PRO B CA 1
ATOM 2291 C C . PRO B 1 24 ? -20.257 29.933 22.574 1 91.77 24 PRO B C 1
ATOM 2293 O O . PRO B 1 24 ? -19.234 29.41 23.022 1 91.77 24 PRO B O 1
ATOM 2296 N N . ASN B 1 25 ? -21.062 29.344 21.741 1 93.57 25 ASN B N 1
ATOM 2297 C CA . ASN B 1 25 ? -20.826 27.946 21.395 1 93.57 25 ASN B CA 1
ATOM 2298 C C . ASN B 1 25 ? -19.569 27.783 20.545 1 93.57 25 ASN B C 1
ATOM 2300 O O . ASN B 1 25 ? -18.816 26.824 20.72 1 93.57 25 ASN B O 1
ATOM 2304 N N . GLN B 1 26 ? -19.333 28.673 19.63 1 93.21 26 GLN B N 1
ATOM 2305 C CA . GLN B 1 26 ? -18.117 28.645 18.823 1 93.21 26 GLN B CA 1
ATOM 2306 C C . GLN B 1 26 ? -16.888 28.956 19.671 1 93.21 26 GLN B C 1
ATOM 2308 O O . GLN B 1 26 ? -15.821 28.374 19.464 1 93.21 26 GLN B O 1
ATOM 2313 N N . ARG B 1 27 ? -17.093 29.881 20.591 1 91.16 27 ARG B N 1
ATOM 2314 C CA . ARG B 1 27 ? -15.996 30.219 21.491 1 91.16 27 ARG B CA 1
ATOM 2315 C C . ARG B 1 27 ? -15.573 29.01 22.318 1 91.16 27 ARG B C 1
ATOM 2317 O O . ARG B 1 27 ? -14.379 28.762 22.499 1 91.16 27 ARG B O 1
ATOM 2324 N N . LYS B 1 28 ? -16.538 28.274 22.792 1 93.62 28 LYS B N 1
ATOM 2325 C CA . LYS B 1 28 ? -16.249 27.057 23.545 1 93.62 28 LYS B CA 1
ATOM 2326 C C . LYS B 1 28 ? -15.42 26.081 22.716 1 93.62 28 LYS B C 1
ATOM 2328 O O . LYS B 1 28 ? -14.45 25.504 23.213 1 93.62 28 LYS B O 1
ATOM 2333 N N . VAL B 1 29 ? -15.841 25.923 21.501 1 94.58 29 VAL B N 1
ATOM 2334 C CA . VAL B 1 29 ? -15.135 25.029 20.589 1 94.58 29 VAL B CA 1
ATOM 2335 C C . VAL B 1 29 ? -13.693 25.501 20.416 1 94.58 29 VAL B C 1
ATOM 2337 O O . VAL B 1 29 ? -12.756 24.709 20.538 1 94.58 29 VAL B O 1
ATOM 2340 N N . ALA B 1 30 ? -13.496 26.77 20.123 1 89.91 30 ALA B N 1
ATOM 2341 C CA . ALA B 1 30 ? -12.183 27.363 19.884 1 89.91 30 ALA B CA 1
ATOM 2342 C C . ALA B 1 30 ? -11.291 27.235 21.116 1 89.91 30 ALA B C 1
ATOM 2344 O O . ALA B 1 30 ? -10.108 26.906 21.002 1 89.91 30 ALA B O 1
ATOM 2345 N N . GLU B 1 31 ? -11.844 27.458 22.31 1 87.27 31 GLU B N 1
ATOM 2346 C CA . GLU B 1 31 ? -11.083 27.412 23.555 1 87.27 31 GLU B CA 1
ATOM 2347 C C . GLU B 1 31 ? -10.608 25.995 23.86 1 87.27 31 GLU B C 1
ATOM 2349 O O . GLU B 1 31 ? -9.474 25.796 24.301 1 87.27 31 GLU B O 1
ATOM 2354 N N . VAL B 1 32 ? -11.487 25.077 23.609 1 91.41 32 VAL B N 1
ATOM 2355 C CA . VAL B 1 32 ? -11.111 23.684 23.829 1 91.41 32 VAL B CA 1
ATOM 2356 C C . VAL B 1 32 ? -9.973 23.301 22.886 1 91.41 32 VAL B C 1
ATOM 2358 O O . VAL B 1 32 ? -9.061 22.565 23.27 1 91.41 32 VAL B O 1
ATOM 2361 N N . MET B 1 33 ? -9.982 23.786 21.647 1 88.98 33 MET B N 1
ATOM 2362 C CA . MET B 1 33 ? -8.934 23.515 20.668 1 88.98 33 MET B CA 1
ATOM 2363 C C . MET B 1 33 ? -7.594 24.072 21.136 1 88.98 33 MET B C 1
ATOM 2365 O O . MET B 1 33 ? -6.555 23.433 20.958 1 88.98 33 MET B O 1
ATOM 2369 N N . LEU B 1 34 ? -7.693 25.242 21.704 1 80.44 34 LEU B N 1
ATOM 2370 C CA . LEU B 1 34 ? -6.479 25.911 22.158 1 80.44 34 LEU B CA 1
ATOM 2371 C C . LEU B 1 34 ? -5.87 25.181 23.35 1 80.44 34 LEU B C 1
ATOM 2373 O O . LEU B 1 34 ? -4.646 25.088 23.468 1 80.44 34 LEU B O 1
ATOM 2377 N N . VAL B 1 35 ? -6.714 24.657 24.258 1 81.67 35 VAL B N 1
ATOM 2378 C CA . VAL B 1 35 ? -6.278 24.033 25.503 1 81.67 35 VAL B CA 1
ATOM 2379 C C . VAL B 1 35 ? -5.683 22.657 25.211 1 81.67 35 VAL B C 1
ATOM 2381 O O . VAL B 1 35 ? -4.713 22.245 25.851 1 81.67 35 VAL B O 1
ATOM 2384 N N . ASP B 1 36 ? -6.217 21.973 24.248 1 84.98 36 ASP B N 1
ATOM 2385 C CA . ASP B 1 36 ? -5.818 20.587 24.023 1 84.98 36 ASP B CA 1
ATOM 2386 C C . ASP B 1 36 ? -5.733 20.275 22.531 1 84.98 36 ASP B C 1
ATOM 2388 O O . ASP B 1 36 ? -6.354 19.323 22.054 1 84.98 36 ASP B O 1
ATOM 2392 N N . ALA B 1 37 ? -4.854 21.101 21.943 1 80.99 37 ALA B N 1
ATOM 2393 C CA . ALA B 1 37 ? -4.711 20.979 20.495 1 80.99 37 ALA B CA 1
ATOM 2394 C C . ALA B 1 37 ? -4.276 19.57 20.103 1 80.99 37 ALA B C 1
ATOM 2396 O O . ALA B 1 37 ? -4.819 18.984 19.164 1 80.99 37 ALA B O 1
ATOM 2397 N N . PRO B 1 38 ? -3.424 18.949 20.937 1 74.52 38 PRO B N 1
ATOM 2398 C CA . PRO B 1 38 ? -2.982 17.606 20.554 1 74.52 38 PRO B CA 1
ATOM 2399 C C . PRO B 1 38 ? -4.124 16.593 20.533 1 74.52 38 PRO B C 1
ATOM 2401 O O . PRO B 1 38 ? -4.18 15.739 19.644 1 74.52 38 PRO B O 1
ATOM 2404 N N . SER B 1 39 ? -5.052 16.75 21.465 1 80.72 39 SER B N 1
ATOM 2405 C CA . SER B 1 39 ? -6.183 15.831 21.528 1 80.72 39 SER B CA 1
ATOM 2406 C C . SER B 1 39 ? -7.214 16.149 20.449 1 80.72 39 SER B C 1
ATOM 2408 O O . SER B 1 39 ? -7.813 15.242 19.869 1 80.72 39 SER B O 1
ATOM 2410 N N . ILE B 1 40 ? -7.385 17.432 20.115 1 84.85 40 ILE B N 1
ATOM 2411 C CA . ILE B 1 40 ? -8.438 17.875 19.208 1 84.85 40 ILE B CA 1
ATOM 2412 C C . ILE B 1 40 ? -8.097 17.461 17.779 1 84.85 40 ILE B C 1
ATOM 2414 O O . ILE B 1 40 ? -8.981 17.081 17.008 1 84.85 40 ILE B O 1
ATOM 2418 N N . VAL B 1 41 ? -6.828 17.465 17.49 1 80.08 41 VAL B N 1
ATOM 2419 C CA . VAL B 1 41 ? -6.381 17.124 16.143 1 80.08 41 VAL B CA 1
ATOM 2420 C C . VAL B 1 41 ? -6.748 15.676 15.828 1 80.08 41 VAL B C 1
ATOM 2422 O O . VAL B 1 41 ? -6.856 15.297 14.66 1 80.08 41 VAL B O 1
ATOM 2425 N N . GLU B 1 42 ? -6.976 14.946 16.887 1 76.39 42 GLU B N 1
ATOM 2426 C CA . GLU B 1 42 ? -7.26 13.525 16.716 1 76.39 42 GLU B CA 1
ATOM 2427 C C . GLU B 1 42 ? -8.756 13.277 16.545 1 76.39 42 GLU B C 1
ATOM 2429 O O . GLU B 1 42 ? -9.179 12.145 16.301 1 76.39 42 GLU B O 1
ATOM 2434 N N . LEU B 1 43 ? -9.55 14.289 16.608 1 78.53 43 LEU B N 1
ATOM 2435 C CA . LEU B 1 43 ? -11 14.13 16.612 1 78.53 43 LEU B CA 1
ATOM 2436 C C . LEU B 1 43 ? -11.59 14.492 15.253 1 78.53 43 LEU B C 1
ATOM 2438 O O . LEU B 1 43 ? -11.007 15.285 14.51 1 78.53 43 LEU B O 1
ATOM 2442 N N . THR B 1 44 ? -12.667 13.835 14.888 1 79.14 44 THR B N 1
ATOM 2443 C CA . THR B 1 44 ? -13.527 14.323 13.815 1 79.14 44 THR B CA 1
ATOM 2444 C C . THR B 1 44 ? -14.331 15.536 14.275 1 79.14 44 THR B C 1
ATOM 2446 O O . THR B 1 44 ? -14.306 15.892 15.455 1 79.14 44 THR B O 1
ATOM 2449 N N . ALA B 1 45 ? -14.976 16.132 13.227 1 85.03 45 ALA B N 1
ATOM 2450 C CA . ALA B 1 45 ? -15.846 17.252 13.575 1 85.03 45 ALA B CA 1
ATOM 2451 C C . ALA B 1 45 ? -16.911 16.828 14.583 1 85.03 45 ALA B C 1
ATOM 2453 O O . ALA B 1 45 ? -17.18 17.544 15.55 1 85.03 45 ALA B O 1
ATOM 2454 N N . GLN B 1 46 ? -17.401 15.616 14.362 1 85.3 46 GLN B N 1
ATOM 2455 C CA . GLN B 1 46 ? -18.422 15.127 15.282 1 85.3 46 GLN B CA 1
ATOM 2456 C C . GLN B 1 46 ? -17.822 14.802 16.647 1 85.3 46 GLN B C 1
ATOM 2458 O O . GLN B 1 46 ? -18.429 15.087 17.681 1 85.3 46 GLN B O 1
ATOM 2463 N N . GLY B 1 47 ? -16.721 14.234 16.698 1 86.33 47 GLY B N 1
ATOM 2464 C CA . GLY B 1 47 ? -16.04 13.97 17.955 1 86.33 47 GLY B CA 1
ATOM 2465 C C . GLY B 1 47 ? -15.821 15.218 18.789 1 86.33 47 GLY B C 1
ATOM 2466 O O . GLY B 1 47 ? -16.041 15.208 20.002 1 86.33 47 GLY B O 1
ATOM 2467 N N . LEU B 1 48 ? -15.335 16.276 18.138 1 91.09 48 LEU B N 1
ATOM 2468 C CA . LEU B 1 48 ? -15.136 17.543 18.832 1 91.09 48 LEU B CA 1
ATOM 2469 C C . LEU B 1 48 ? -16.465 18.11 19.321 1 91.09 48 LEU B C 1
ATOM 2471 O O . LEU B 1 48 ? -16.553 18.617 20.442 1 91.09 48 LEU B O 1
ATOM 2475 N N . ALA B 1 49 ? -17.476 17.958 18.482 1 92.65 49 ALA B N 1
ATOM 2476 C CA . ALA B 1 49 ? -18.814 18.407 18.86 1 92.65 49 ALA B CA 1
ATOM 2477 C C . ALA B 1 49 ? -19.28 17.724 20.142 1 92.65 49 ALA B C 1
ATOM 2479 O O . ALA B 1 49 ? -19.756 18.385 21.068 1 92.65 49 ALA B O 1
ATOM 2480 N N . ASP B 1 50 ? -19.061 16.466 20.247 1 91.73 50 ASP B N 1
ATOM 2481 C CA . ASP B 1 50 ? -19.473 15.682 21.407 1 91.73 50 ASP B CA 1
ATOM 2482 C C . ASP B 1 50 ? -18.682 16.083 22.651 1 91.73 50 ASP B C 1
ATOM 2484 O O . ASP B 1 50 ? -19.245 16.192 23.742 1 91.73 50 ASP B O 1
ATOM 2488 N N . ARG B 1 51 ? -17.488 16.326 22.434 1 89.44 51 ARG B N 1
ATOM 2489 C CA . ARG B 1 51 ? -16.6 16.676 23.538 1 89.44 51 ARG B CA 1
ATOM 2490 C C . ARG B 1 51 ? -16.972 18.03 24.133 1 89.44 51 ARG B C 1
ATOM 2492 O O . ARG B 1 51 ? -16.902 18.22 25.349 1 89.44 51 ARG B O 1
ATOM 2499 N N . VAL B 1 52 ? -17.321 18.944 23.274 1 92.8 52 VAL B N 1
ATOM 2500 C CA . VAL B 1 52 ? -17.6 20.314 23.691 1 92.8 52 VAL B CA 1
ATOM 2501 C C . VAL B 1 52 ? -19.07 20.446 24.084 1 92.8 52 VAL B C 1
ATOM 2503 O O . VAL B 1 52 ? -19.44 21.352 24.834 1 92.8 52 VAL B O 1
ATOM 2506 N N . GLY B 1 53 ? -19.926 19.583 23.661 1 93.01 53 GLY B N 1
ATOM 2507 C CA . GLY B 1 53 ? -21.356 19.652 23.917 1 93.01 53 GLY B CA 1
ATOM 2508 C C . GLY B 1 53 ? -22.082 20.607 22.989 1 93.01 53 GLY B C 1
ATOM 2509 O O . GLY B 1 53 ? -22.911 21.404 23.434 1 93.01 53 GLY B O 1
ATOM 2510 N N . VAL B 1 54 ? -21.65 20.619 21.74 1 93.63 54 VAL B N 1
ATOM 2511 C CA . VAL B 1 54 ? -22.297 21.447 20.728 1 93.63 54 VAL B CA 1
ATOM 2512 C C . VAL B 1 54 ? -22.649 20.595 19.51 1 93.63 54 VAL B C 1
ATOM 2514 O O . VAL B 1 54 ? -22.431 19.382 19.51 1 93.63 54 VAL B O 1
ATOM 2517 N N . GLY B 1 55 ? -23.291 21.112 18.525 1 89.8 55 GLY B N 1
ATOM 2518 C CA . GLY B 1 55 ? -23.596 20.421 17.283 1 89.8 55 GLY B CA 1
ATOM 2519 C C . GLY B 1 55 ? -22.437 20.413 16.304 1 89.8 55 GLY B C 1
ATOM 2520 O O . GLY B 1 55 ? -21.572 21.29 16.351 1 89.8 55 GLY B O 1
ATOM 2521 N N . ARG B 1 56 ? -22.454 19.414 15.507 1 89.44 56 ARG B N 1
ATOM 2522 C CA . ARG B 1 56 ? -21.441 19.29 14.463 1 89.44 56 ARG B CA 1
ATOM 2523 C C . ARG B 1 56 ? -21.359 20.562 13.626 1 89.44 56 ARG B C 1
ATOM 2525 O O . ARG B 1 56 ? -20.266 21.007 13.271 1 89.44 56 ARG B O 1
ATOM 2532 N N . ALA B 1 57 ? -22.483 21.164 13.31 1 90.53 57 ALA B N 1
ATOM 2533 C CA . ALA B 1 57 ? -22.534 22.387 12.513 1 90.53 57 ALA B CA 1
ATOM 2534 C C . ALA B 1 57 ? -21.794 23.526 13.209 1 90.53 57 ALA B C 1
ATOM 2536 O O . ALA B 1 57 ? -21.161 24.356 12.553 1 90.53 57 ALA B O 1
ATOM 2537 N N . THR B 1 58 ? -21.859 23.604 14.497 1 93.13 58 THR B N 1
ATOM 2538 C CA . THR B 1 58 ? -21.169 24.621 15.283 1 93.13 58 THR B CA 1
ATOM 2539 C C . THR B 1 58 ? -19.656 24.485 15.133 1 93.13 58 THR B C 1
ATOM 2541 O O . THR B 1 58 ? -18.946 25.487 15.02 1 93.13 58 THR B O 1
ATOM 2544 N N . VAL B 1 59 ? -19.153 23.217 15.108 1 93.83 59 VAL B N 1
ATOM 2545 C CA . VAL B 1 59 ? -17.727 22.97 14.925 1 93.83 59 VAL B CA 1
ATOM 2546 C C . VAL B 1 59 ? -17.296 23.438 13.537 1 93.83 59 VAL B C 1
ATOM 2548 O O . VAL B 1 59 ? -16.282 24.126 13.394 1 93.83 59 VAL B O 1
ATOM 2551 N N . ILE B 1 60 ? -18.067 23.136 12.561 1 89.69 60 ILE B N 1
ATOM 2552 C CA . ILE B 1 60 ? -17.753 23.517 11.189 1 89.69 60 ILE B CA 1
ATOM 2553 C C . ILE B 1 60 ? -17.771 25.039 11.058 1 89.69 60 ILE B C 1
ATOM 2555 O O . ILE B 1 60 ? -16.857 25.629 10.478 1 89.69 60 ILE B O 1
ATOM 2559 N N . ARG B 1 61 ? -18.749 25.666 11.616 1 91.01 61 ARG B N 1
ATOM 2560 C CA . ARG B 1 61 ? -18.873 27.119 11.554 1 91.01 61 ARG B CA 1
ATOM 2561 C C . ARG B 1 61 ? -17.73 27.798 12.302 1 91.01 61 ARG B C 1
ATOM 2563 O O . ARG B 1 61 ? -17.272 28.871 11.904 1 91.01 61 ARG B O 1
ATOM 2570 N N . THR B 1 62 ? -17.336 27.15 13.427 1 92.45 62 THR B N 1
ATOM 2571 C CA . THR B 1 62 ? -16.191 27.683 14.157 1 92.45 62 THR B CA 1
ATOM 2572 C C . THR B 1 62 ? -14.949 27.707 13.271 1 92.45 62 THR B C 1
ATOM 2574 O O . THR B 1 62 ? -14.248 28.718 13.203 1 92.45 62 THR B O 1
ATOM 2577 N N . ALA B 1 63 ? -14.674 26.563 12.603 1 90.78 63 ALA B N 1
ATOM 2578 C CA . ALA B 1 63 ? -13.529 26.503 11.698 1 90.78 63 ALA B CA 1
ATOM 2579 C C . ALA B 1 63 ? -13.618 27.588 10.629 1 90.78 63 ALA B C 1
ATOM 2581 O O . ALA B 1 63 ? -12.629 28.264 10.338 1 90.78 63 ALA B O 1
ATOM 2582 N N . GLN B 1 64 ? -14.779 27.769 10.119 1 88.54 64 GLN B N 1
ATOM 2583 C CA . GLN B 1 64 ? -14.988 28.767 9.076 1 88.54 64 GLN B CA 1
ATOM 2584 C C . GLN B 1 64 ? -14.762 30.178 9.611 1 88.54 64 GLN B C 1
ATOM 2586 O O . GLN B 1 64 ? -14.152 31.012 8.939 1 88.54 64 GLN B O 1
ATOM 2591 N N . SER B 1 65 ? -15.261 30.439 10.742 1 89.03 65 SER B N 1
ATOM 2592 C CA . SER B 1 65 ? -15.065 31.743 11.367 1 89.03 65 SER B CA 1
ATOM 2593 C C . SER B 1 65 ? -13.584 32.037 11.582 1 89.03 65 SER B C 1
ATOM 2595 O O . SER B 1 65 ? -13.164 33.195 11.547 1 89.03 65 SER B O 1
ATOM 2597 N N . LEU B 1 66 ? -12.855 30.961 11.736 1 87.61 66 LEU B N 1
ATOM 2598 C CA . LEU B 1 66 ? -11.418 31.093 11.953 1 87.61 66 LEU B CA 1
ATOM 2599 C C . LEU B 1 66 ? -10.673 31.178 10.625 1 87.61 66 LEU B C 1
ATOM 2601 O O . LEU B 1 66 ? -9.442 31.233 10.602 1 87.61 66 LEU B O 1
ATOM 2605 N N . GLY B 1 67 ? -11.398 31.122 9.539 1 82.26 67 GLY B N 1
ATOM 2606 C CA . GLY B 1 67 ? -10.807 31.359 8.232 1 82.26 67 GLY B CA 1
ATOM 2607 C C . GLY B 1 67 ? -10.523 30.081 7.465 1 82.26 67 GLY B C 1
ATOM 2608 O O . GLY B 1 67 ? -9.782 30.094 6.48 1 82.26 67 GLY B O 1
ATOM 2609 N N . TYR B 1 68 ? -11.071 28.99 7.956 1 84.95 68 TYR B N 1
ATOM 2610 C CA . TYR B 1 68 ? -10.863 27.715 7.279 1 84.95 68 TYR B CA 1
ATOM 2611 C C . TYR B 1 68 ? -12.137 27.252 6.583 1 84.95 68 TYR B C 1
ATOM 2613 O O . TYR B 1 68 ? -13.24 27.659 6.958 1 84.95 68 TYR B O 1
ATOM 2621 N N . ASP B 1 69 ? -12.021 26.448 5.574 1 79.36 69 ASP B N 1
ATOM 2622 C CA . ASP B 1 69 ? -13.187 25.967 4.84 1 79.36 69 ASP B CA 1
ATOM 2623 C C . ASP B 1 69 ? -14.017 25.011 5.694 1 79.36 69 ASP B C 1
ATOM 2625 O O . ASP B 1 69 ? -15.203 24.802 5.428 1 79.36 69 ASP B O 1
ATOM 2629 N N . GLY B 1 70 ? -13.375 24.457 6.677 1 82.72 70 GLY B N 1
ATOM 2630 C CA . GLY B 1 70 ? -14.011 23.5 7.568 1 82.72 70 GLY B CA 1
ATOM 2631 C C . GLY B 1 70 ? -13.062 22.93 8.606 1 82.72 70 GLY B C 1
ATOM 2632 O O . GLY B 1 70 ? -11.924 23.386 8.731 1 82.72 70 GLY B O 1
ATOM 2633 N N . PHE B 1 71 ? -13.593 22.003 9.35 1 86.11 71 PHE B N 1
ATOM 2634 C CA . PHE B 1 71 ? -12.842 21.463 10.478 1 86.11 71 PHE B CA 1
ATOM 2635 C C . PHE B 1 71 ? -11.626 20.682 9.994 1 86.11 71 PHE B C 1
ATOM 2637 O O . PHE B 1 71 ? -10.543 20.789 10.573 1 86.11 71 PHE B O 1
ATOM 2644 N N . PRO B 1 72 ? -11.817 19.981 8.813 1 75.83 72 PRO B N 1
ATOM 2645 C CA . PRO B 1 72 ? -10.634 19.228 8.388 1 75.83 72 PRO B CA 1
ATOM 2646 C C . PRO B 1 72 ? -9.433 20.127 8.103 1 75.83 72 PRO B C 1
ATOM 2648 O O . PRO B 1 72 ? -8.308 19.8 8.487 1 75.83 72 PRO B O 1
ATOM 2651 N N . GLN B 1 73 ? -9.631 21.24 7.446 1 75.95 73 GLN B N 1
ATOM 2652 C CA . GLN B 1 73 ? -8.536 22.167 7.181 1 75.95 73 GLN B CA 1
ATOM 2653 C C . GLN B 1 73 ? -7.963 22.728 8.48 1 75.95 73 GLN B C 1
ATOM 2655 O O . GLN B 1 73 ? -6.746 22.861 8.621 1 75.95 73 GLN B O 1
ATOM 2660 N N . LEU B 1 74 ? -8.816 23.086 9.381 1 82.52 74 LEU B N 1
ATOM 2661 C CA . LEU B 1 74 ? -8.362 23.582 10.676 1 82.52 74 LEU B CA 1
ATOM 2662 C C . LEU B 1 74 ? -7.547 22.522 11.409 1 82.52 74 LEU B C 1
ATOM 2664 O O . LEU B 1 74 ? -6.502 22.827 11.988 1 82.52 74 LEU B O 1
ATOM 2668 N N . ARG B 1 75 ? -8.075 21.363 11.314 1 81.18 75 ARG B N 1
ATOM 2669 C CA . ARG B 1 75 ? -7.409 20.237 11.961 1 81.18 75 ARG B CA 1
ATOM 2670 C C . ARG B 1 75 ? -5.998 20.048 11.415 1 81.18 75 ARG B C 1
ATOM 2672 O O . ARG B 1 75 ? -5.052 19.849 12.18 1 81.18 75 ARG B O 1
ATOM 2679 N N . VAL B 1 76 ? -5.855 20.058 10.181 1 74.42 76 VAL B N 1
ATOM 2680 C CA . VAL B 1 76 ? -4.559 19.92 9.524 1 74.42 76 VAL B CA 1
ATOM 2681 C C . VAL B 1 76 ? -3.646 21.072 9.936 1 74.42 76 VAL B C 1
ATOM 2683 O O . VAL B 1 76 ? -2.469 20.862 10.241 1 74.42 76 VAL B O 1
ATOM 2686 N N . ALA B 1 77 ? -4.12 22.274 9.861 1 75.48 77 ALA B N 1
ATOM 2687 C CA . ALA B 1 77 ? -3.35 23.458 10.237 1 75.48 77 ALA B CA 1
ATOM 2688 C C . ALA B 1 77 ? -2.868 23.362 11.681 1 75.48 77 ALA B C 1
ATOM 2690 O O . ALA B 1 77 ? -1.726 23.715 11.986 1 75.48 77 ALA B O 1
ATOM 2691 N N . LEU B 1 78 ? -3.727 22.856 12.572 1 80.9 78 LEU B N 1
ATOM 2692 C CA . LEU B 1 78 ? -3.363 22.67 13.972 1 80.9 78 LEU B CA 1
ATOM 2693 C C . LEU B 1 78 ? -2.264 21.623 14.113 1 80.9 78 LEU B C 1
ATOM 2695 O O . LEU B 1 78 ? -1.324 21.804 14.891 1 80.9 78 LEU B O 1
ATOM 2699 N N . ALA B 1 79 ? -2.473 20.597 13.377 1 72.84 79 ALA B N 1
ATOM 2700 C CA . ALA B 1 79 ? -1.471 19.534 13.399 1 72.84 79 ALA B CA 1
ATOM 2701 C C . ALA B 1 79 ? -0.108 20.057 12.955 1 72.84 79 ALA B C 1
ATOM 2703 O O . ALA B 1 79 ? 0.92 19.7 13.535 1 72.84 79 ALA B O 1
ATOM 2704 N N . GLN B 1 80 ? -0.138 20.793 11.892 1 70.26 80 GLN B N 1
ATOM 2705 C CA . GLN B 1 80 ? 1.099 21.386 11.394 1 70.26 80 GLN B CA 1
ATOM 2706 C C . GLN B 1 80 ? 1.753 22.266 12.456 1 70.26 80 GLN B C 1
ATOM 2708 O O . GLN B 1 80 ? 2.97 22.22 12.644 1 70.26 80 GLN B O 1
ATOM 2713 N N . GLU B 1 81 ? 0.969 23.016 13.031 1 71.54 81 GLU B N 1
ATOM 2714 C CA . GLU B 1 81 ? 1.482 23.897 14.076 1 71.54 81 GLU B CA 1
ATOM 2715 C C . GLU B 1 81 ? 2.11 23.097 15.214 1 71.54 81 GLU B C 1
ATOM 2717 O O . GLU B 1 81 ? 3.177 23.455 15.717 1 71.54 81 GLU B O 1
ATOM 2722 N N . LEU B 1 82 ? 1.448 22.068 15.603 1 70.19 82 LEU B N 1
ATOM 2723 C CA . LEU B 1 82 ? 1.956 21.214 16.671 1 70.19 82 LEU B CA 1
ATOM 2724 C C . LEU B 1 82 ? 3.273 20.561 16.264 1 70.19 82 LEU B C 1
ATOM 2726 O O . LEU B 1 82 ? 4.195 20.454 17.077 1 70.19 82 LEU B O 1
ATOM 2730 N N . ALA B 1 83 ? 3.289 20.175 15.038 1 65.02 83 ALA B N 1
ATOM 2731 C CA . ALA B 1 83 ? 4.502 19.539 14.531 1 65.02 83 ALA B CA 1
ATOM 2732 C C . ALA B 1 83 ? 5.676 20.514 14.535 1 65.02 83 ALA B C 1
ATOM 2734 O O . ALA B 1 83 ? 6.797 20.144 14.891 1 65.02 83 ALA B O 1
ATOM 2735 N N . LEU B 1 84 ? 5.369 21.674 14.019 1 61.07 84 LEU B N 1
ATOM 2736 C CA . LEU B 1 84 ? 6.405 22.7 13.979 1 61.07 84 LEU B CA 1
ATOM 2737 C C . LEU B 1 84 ? 6.871 23.058 15.386 1 61.07 84 LEU B C 1
ATOM 2739 O O . LEU B 1 84 ? 8.053 23.336 15.602 1 61.07 84 LEU B O 1
ATOM 2743 N N . ALA B 1 85 ? 5.794 23.045 16.149 1 58.54 85 ALA B N 1
ATOM 2744 C CA . ALA B 1 85 ? 6.117 23.356 17.539 1 58.54 85 ALA B CA 1
ATOM 2745 C C . ALA B 1 85 ? 6.953 22.245 18.169 1 58.54 85 ALA B C 1
ATOM 2747 O O . ALA B 1 85 ? 7.79 22.505 19.037 1 58.54 85 ALA B O 1
ATOM 2748 N N . GLN B 1 86 ? 6.444 21.042 17.861 1 52.59 86 GLN B N 1
ATOM 2749 C CA . GLN B 1 86 ? 7.167 19.882 18.373 1 52.59 86 GLN B CA 1
ATOM 2750 C C . GLN B 1 86 ? 8.516 19.724 17.678 1 52.59 86 GLN B C 1
ATOM 2752 O O . GLN B 1 86 ? 9.396 19.017 18.173 1 52.59 86 GLN B O 1
ATOM 2757 N N . GLY B 1 87 ? 8.425 19.991 16.328 1 48.05 87 GLY B N 1
ATOM 2758 C CA . GLY B 1 87 ? 9.612 19.797 15.511 1 48.05 87 GLY B CA 1
ATOM 2759 C C . GLY B 1 87 ? 10.895 20.188 16.219 1 48.05 87 GLY B C 1
ATOM 2760 O O . GLY B 1 87 ? 11.949 19.594 15.98 1 48.05 87 GLY B O 1
ATOM 2761 N N . ALA B 1 88 ? 10.863 21.549 16.8 1 40.79 88 ALA B N 1
ATOM 2762 C CA . ALA B 1 88 ? 12.151 21.921 17.379 1 40.79 88 ALA B CA 1
ATOM 2763 C C . ALA B 1 88 ? 12.586 20.914 18.44 1 40.79 88 ALA B C 1
ATOM 2765 O O . ALA B 1 88 ? 13.764 20.555 18.517 1 40.79 88 ALA B O 1
ATOM 2766 N N . SER B 1 89 ? 11.903 20.586 19.365 1 39.26 89 SER B N 1
ATOM 2767 C CA . SER B 1 89 ? 12.288 19.825 20.549 1 39.26 89 SER B CA 1
ATOM 2768 C C . SER B 1 89 ? 12.558 18.364 20.204 1 39.26 89 SER B C 1
ATOM 2770 O O . SER B 1 89 ? 13.504 17.764 20.718 1 39.26 89 SER B O 1
ATOM 2772 N N . ARG B 1 90 ? 11.525 17.55 19.544 1 39.12 90 ARG B N 1
ATOM 2773 C CA . ARG B 1 90 ? 11.705 16.113 19.36 1 39.12 90 ARG B CA 1
ATOM 2774 C C . ARG B 1 90 ? 12.706 15.826 18.246 1 39.12 90 ARG B C 1
ATOM 2776 O O . ARG B 1 90 ? 13.166 14.692 18.095 1 39.12 90 ARG B O 1
ATOM 2783 N N . SER B 1 91 ? 12.746 16.598 17.197 1 40.02 91 SER B N 1
ATOM 2784 C CA . SER B 1 91 ? 13.785 16.429 16.187 1 40.02 91 SER B CA 1
ATOM 2785 C C . SER B 1 91 ? 15.155 16.236 16.829 1 40.02 91 SER B C 1
ATOM 2787 O O . SER B 1 91 ? 15.95 15.412 16.373 1 40.02 91 SER B O 1
ATOM 2789 N N . MET B 1 92 ? 15.502 17.189 17.679 1 35.97 92 MET B N 1
ATOM 2790 C CA . MET B 1 92 ? 16.755 17.435 18.387 1 35.97 92 MET B CA 1
ATOM 2791 C C . MET B 1 92 ? 17.047 16.318 19.383 1 35.97 92 MET B C 1
ATOM 2793 O O . MET B 1 92 ? 18.18 15.844 19.476 1 35.97 92 MET B O 1
ATOM 2797 N N . VAL B 1 93 ? 16.159 16.077 20.36 1 34.96 93 VAL B N 1
ATOM 2798 C CA . VAL B 1 93 ? 16.483 15.159 21.448 1 34.96 93 VAL B CA 1
ATOM 2799 C C . VAL B 1 93 ? 16.612 13.738 20.904 1 34.96 93 VAL B C 1
ATOM 2801 O O . VAL B 1 93 ? 17.535 13.008 21.272 1 34.96 93 VAL B O 1
ATOM 2804 N N . GLU B 1 94 ? 15.603 13.137 20.053 1 40.14 94 GLU B N 1
ATOM 2805 C CA . GLU B 1 94 ? 15.87 11.808 19.512 1 40.14 94 GLU B CA 1
ATOM 2806 C C . GLU B 1 94 ? 16.806 11.879 18.309 1 40.14 94 GLU B C 1
ATOM 2808 O O . GLU B 1 94 ? 17.246 10.848 17.796 1 40.14 94 GLU B O 1
ATOM 2813 N N . GLY B 1 95 ? 16.933 12.716 17.358 1 41.13 95 GLY B N 1
ATOM 2814 C CA . GLY B 1 95 ? 18.146 12.852 16.567 1 41.13 95 GLY B CA 1
ATOM 2815 C C . GLY B 1 95 ? 19.413 12.659 17.379 1 41.13 95 GLY B C 1
ATOM 2816 O O . GLY B 1 95 ? 20.496 12.485 16.818 1 41.13 95 GLY B O 1
ATOM 2817 N N . ALA B 1 96 ? 19.561 13.384 18.473 1 37.41 96 ALA B N 1
ATOM 2818 C CA . ALA B 1 96 ? 20.774 13.333 19.286 1 37.41 96 ALA B CA 1
ATOM 2819 C C . ALA B 1 96 ? 21.15 11.892 19.618 1 37.41 96 ALA B C 1
ATOM 2821 O O . ALA B 1 96 ? 22.328 11.58 19.81 1 37.41 96 ALA B O 1
ATOM 2822 N N . LEU B 1 97 ? 20.216 11.133 20.349 1 41.11 97 LEU B N 1
ATOM 2823 C CA . LEU B 1 97 ? 20.877 9.87 20.657 1 41.11 97 LEU B CA 1
ATOM 2824 C C . LEU B 1 97 ? 21.168 9.083 19.384 1 41.11 97 LEU B C 1
ATOM 2826 O O . LEU B 1 97 ? 20.45 9.215 18.39 1 41.11 97 LEU B O 1
ATOM 2830 N N . SER B 1 98 ? 22.416 8.515 18.962 1 49.83 98 SER B N 1
ATOM 2831 C CA . SER B 1 98 ? 23.28 7.871 17.977 1 49.83 98 SER B CA 1
ATOM 2832 C C . SER B 1 98 ? 22.519 6.816 17.181 1 49.83 98 SER B C 1
ATOM 2834 O O . SER B 1 98 ? 23.083 5.784 16.812 1 49.83 98 SER B O 1
ATOM 2836 N N . SER B 1 99 ? 21.155 6.634 17.079 1 65.24 99 SER B N 1
ATOM 2837 C CA . SER B 1 99 ? 20.768 5.359 16.485 1 65.24 99 SER B CA 1
ATOM 2838 C C . SER B 1 99 ? 20.989 5.361 14.976 1 65.24 99 SER B C 1
ATOM 2840 O O . SER B 1 99 ? 21.03 6.423 14.351 1 65.24 99 SER B O 1
ATOM 2842 N N . SER B 1 100 ? 21.574 4.5 14.454 1 85.65 100 SER B N 1
ATOM 2843 C CA . SER B 1 100 ? 21.837 4.163 13.059 1 85.65 100 SER B CA 1
ATOM 2844 C C . SER B 1 100 ? 20.569 4.264 12.217 1 85.65 100 SER B C 1
ATOM 2846 O O . SER B 1 100 ? 19.463 4.331 12.757 1 85.65 100 SER B O 1
ATOM 2848 N N . LEU B 1 101 ? 20.639 4.755 11.011 1 91.5 101 LEU B N 1
ATOM 2849 C CA . LEU B 1 101 ? 19.509 4.714 10.09 1 91.5 101 LEU B CA 1
ATOM 2850 C C . LEU B 1 101 ? 18.708 3.428 10.268 1 91.5 101 LEU B C 1
ATOM 2852 O O . LEU B 1 101 ? 17.476 3.46 10.31 1 91.5 101 LEU B O 1
ATOM 2856 N N . LEU B 1 102 ? 19.46 2.407 10.411 1 89.55 102 LEU B N 1
ATOM 2857 C CA . LEU B 1 102 ? 18.819 1.109 10.588 1 89.55 102 LEU B CA 1
ATOM 2858 C C . LEU B 1 102 ? 18.022 1.069 11.888 1 89.55 102 LEU B C 1
ATOM 2860 O O . LEU B 1 102 ? 16.902 0.554 11.919 1 89.55 102 LEU B O 1
ATOM 2864 N N . GLY B 1 103 ? 18.601 1.605 12.932 1 88 103 GLY B N 1
ATOM 2865 C CA . GLY B 1 103 ? 17.891 1.67 14.2 1 88 103 GLY B CA 1
ATOM 2866 C C . GLY B 1 103 ? 16.592 2.449 14.117 1 88 103 GLY B C 1
ATOM 2867 O O . GLY B 1 103 ? 15.577 2.036 14.681 1 88 103 GLY B O 1
ATOM 2868 N N . HIS B 1 104 ? 16.603 3.534 13.412 1 89.76 104 HIS B N 1
ATOM 2869 C CA . HIS B 1 104 ? 15.401 4.341 13.234 1 89.76 104 HIS B CA 1
ATOM 2870 C C . HIS B 1 104 ? 14.34 3.582 12.445 1 89.76 104 HIS B C 1
ATOM 2872 O O . HIS B 1 104 ? 13.159 3.607 12.801 1 89.76 104 HIS B O 1
ATOM 2878 N N . LEU B 1 105 ? 14.741 2.989 11.379 1 90.82 105 LEU B N 1
ATOM 2879 C CA . LEU B 1 105 ? 13.816 2.205 10.568 1 90.82 105 LEU B CA 1
ATOM 2880 C C . LEU B 1 105 ? 13.187 1.085 11.39 1 90.82 105 LEU B C 1
ATOM 2882 O O . LEU B 1 105 ? 11.97 0.889 11.351 1 90.82 105 LEU B O 1
ATOM 2886 N N . GLN B 1 106 ? 13.961 0.387 12.145 1 86.59 106 GLN B N 1
ATOM 2887 C CA . GLN B 1 106 ? 13.486 -0.711 12.98 1 86.59 106 GLN B CA 1
ATOM 2888 C C . GLN B 1 106 ? 12.519 -0.211 14.049 1 86.59 106 GLN B C 1
ATOM 2890 O O . GLN B 1 106 ? 11.542 -0.889 14.375 1 86.59 106 GLN B O 1
ATOM 2895 N N . ALA B 1 107 ? 12.81 0.938 14.572 1 86.26 107 ALA B N 1
ATOM 2896 C CA . ALA B 1 107 ? 11.908 1.536 15.553 1 86.26 107 ALA B CA 1
ATOM 2897 C C . ALA B 1 107 ? 10.544 1.833 14.937 1 86.26 107 ALA B C 1
ATOM 2899 O O . ALA B 1 107 ? 9.509 1.599 15.564 1 86.26 107 ALA B O 1
ATOM 2900 N N . GLY B 1 108 ? 10.56 2.379 13.695 1 86.89 108 GLY B N 1
ATOM 2901 C CA . GLY B 1 108 ? 9.306 2.622 12.999 1 86.89 108 GLY B CA 1
ATOM 2902 C C . GLY B 1 108 ? 8.499 1.359 12.766 1 86.89 108 GLY B C 1
ATOM 2903 O O . GLY B 1 108 ? 7.28 1.352 12.953 1 86.89 108 GLY B O 1
ATOM 2904 N N . ILE B 1 109 ? 9.21 0.291 12.395 1 87.43 109 ILE B N 1
ATOM 2905 C CA . ILE B 1 109 ? 8.554 -0.994 12.178 1 87.43 109 ILE B CA 1
ATOM 2906 C C . ILE B 1 109 ? 7.986 -1.512 13.497 1 87.43 109 ILE B C 1
ATOM 2908 O O . ILE B 1 109 ? 6.863 -2.019 13.539 1 87.43 109 ILE B O 1
ATOM 2912 N N . SER B 1 110 ? 8.74 -1.359 14.548 1 84.34 110 SER B N 1
ATOM 2913 C CA . SER B 1 110 ? 8.3 -1.808 15.865 1 84.34 110 SER B CA 1
ATOM 2914 C C . SER B 1 110 ? 7.065 -1.04 16.326 1 84.34 110 SER B C 1
ATOM 2916 O O . SER B 1 110 ? 6.147 -1.623 16.907 1 84.34 110 SER B O 1
ATOM 2918 N N . ASP B 1 111 ? 7.065 0.213 16.077 1 81.93 111 ASP B N 1
ATOM 2919 C CA . ASP B 1 111 ? 5.902 1.028 16.415 1 81.93 111 ASP B CA 1
ATOM 2920 C C . ASP B 1 111 ? 4.662 0.556 15.659 1 81.93 111 ASP B C 1
ATOM 2922 O O . ASP B 1 111 ? 3.575 0.465 16.234 1 81.93 111 ASP B O 1
ATOM 2926 N N . PHE B 1 112 ? 4.842 0.277 14.391 1 85.54 112 PHE B N 1
ATOM 2927 C CA . PHE B 1 112 ? 3.745 -0.236 13.579 1 85.54 112 PHE B CA 1
ATOM 2928 C C . PHE B 1 112 ? 3.261 -1.58 14.109 1 85.54 112 PHE B C 1
ATOM 2930 O O . PHE B 1 112 ? 2.055 -1.81 14.226 1 85.54 112 PHE B O 1
ATOM 2937 N N . GLN B 1 113 ? 4.207 -2.407 14.434 1 83.67 113 GLN B N 1
ATOM 2938 C CA . GLN B 1 113 ? 3.893 -3.727 14.971 1 83.67 113 GLN B CA 1
ATOM 2939 C C . GLN B 1 113 ? 3.05 -3.619 16.238 1 83.67 113 GLN B C 1
ATOM 2941 O O . GLN B 1 113 ? 2.077 -4.357 16.408 1 83.67 113 GLN B O 1
ATOM 2946 N N . ALA B 1 114 ? 3.387 -2.746 17.056 1 76.04 114 ALA B N 1
ATOM 2947 C CA . ALA B 1 114 ? 2.708 -2.568 18.337 1 76.04 114 ALA B CA 1
ATOM 2948 C C . ALA B 1 114 ? 1.27 -2.099 18.135 1 76.04 114 ALA B C 1
ATOM 2950 O O . ALA B 1 114 ? 0.404 -2.355 18.974 1 76.04 114 ALA B O 1
ATOM 2951 N N . SER B 1 115 ? 1.035 -1.484 17.028 1 76.1 115 SER B N 1
ATOM 2952 C CA . SER B 1 115 ? -0.274 -0.887 16.781 1 76.1 115 SER B CA 1
ATOM 2953 C C . SER B 1 115 ? -1.192 -1.855 16.042 1 76.1 115 SER B C 1
ATOM 2955 O O . SER B 1 115 ? -2.397 -1.617 15.935 1 76.1 115 SER B O 1
ATOM 2957 N N . LEU B 1 116 ? -0.668 -2.99 15.562 1 82.52 116 LEU B N 1
ATOM 2958 C CA . LEU B 1 116 ? -1.43 -3.911 14.725 1 82.52 116 LEU B CA 1
ATOM 2959 C C . LEU B 1 116 ? -2.53 -4.594 15.531 1 82.52 116 LEU B C 1
ATOM 2961 O O . LEU B 1 116 ? -3.544 -5.017 14.972 1 82.52 116 LEU B O 1
ATOM 2965 N N . GLY B 1 117 ? -2.369 -4.644 16.825 1 74.03 117 GLY B N 1
ATOM 2966 C CA . GLY B 1 117 ? -3.38 -5.264 17.667 1 74.03 117 GLY B CA 1
ATOM 2967 C C . GLY B 1 117 ? -4.711 -4.537 17.634 1 74.03 117 GLY B C 1
ATOM 2968 O O . GLY B 1 117 ? -5.758 -5.138 17.883 1 74.03 117 GLY B O 1
ATOM 2969 N N . THR B 1 118 ? -4.703 -3.292 17.216 1 74 118 THR B N 1
ATOM 2970 C CA . THR B 1 118 ? -5.918 -2.487 17.273 1 74 118 THR B CA 1
ATOM 2971 C C . THR B 1 118 ? -6.534 -2.339 15.884 1 74 118 THR B C 1
ATOM 2973 O O . THR B 1 118 ? -7.646 -1.826 15.744 1 74 118 THR B O 1
ATOM 2976 N N . VAL B 1 119 ? -5.876 -2.819 14.861 1 81.71 119 VAL B N 1
ATOM 2977 C CA . VAL B 1 119 ? -6.249 -2.542 13.478 1 81.71 119 VAL B CA 1
ATOM 2978 C C . VAL B 1 119 ? -7.639 -3.108 13.194 1 81.71 119 VAL B C 1
ATOM 2980 O O . VAL B 1 119 ? -8.43 -2.495 12.473 1 81.71 119 VAL B O 1
ATOM 2983 N N . ALA B 1 120 ? -7.976 -4.255 13.822 1 84.59 120 ALA B N 1
ATOM 2984 C CA . ALA B 1 120 ? -9.251 -4.906 13.531 1 84.59 120 ALA B CA 1
ATOM 2985 C C . ALA B 1 120 ? -10.25 -4.688 14.664 1 84.59 120 ALA B C 1
ATOM 2987 O O . ALA B 1 120 ? -11.32 -5.299 14.682 1 84.59 120 ALA B O 1
ATOM 2988 N N . SER B 1 121 ? -9.94 -3.822 15.605 1 78.56 121 SER B N 1
ATOM 2989 C CA . SER B 1 121 ? -10.705 -3.722 16.844 1 78.56 121 SER B CA 1
ATOM 2990 C C . SER B 1 121 ? -12.063 -3.069 16.603 1 78.56 121 SER B C 1
ATOM 2992 O O . SER B 1 121 ? -12.998 -3.263 17.383 1 78.56 121 SER B O 1
ATOM 2994 N N . ALA B 1 122 ? -12.21 -2.296 15.539 1 78.91 122 ALA B N 1
ATOM 2995 C CA . ALA B 1 122 ? -13.461 -1.592 15.268 1 78.91 122 ALA B CA 1
ATOM 2996 C C . ALA B 1 122 ? -14.312 -2.354 14.257 1 78.91 122 ALA B C 1
ATOM 2998 O O . ALA B 1 122 ? -15.435 -1.949 13.95 1 78.91 122 ALA B O 1
ATOM 2999 N N . LEU B 1 123 ? -13.821 -3.489 13.736 1 87.73 123 LEU B N 1
ATOM 3000 C CA . LEU B 1 123 ? -14.552 -4.273 12.747 1 87.73 123 LEU B CA 1
ATOM 3001 C C . LEU B 1 123 ? -15.529 -5.228 13.424 1 87.73 123 LEU B C 1
ATOM 3003 O O . LEU B 1 123 ? -15.228 -5.781 14.485 1 87.73 123 LEU B O 1
ATOM 3007 N N . THR B 1 124 ? -16.697 -5.364 12.88 1 88.49 124 THR B N 1
ATOM 3008 C CA . THR B 1 124 ? -17.683 -6.317 13.378 1 88.49 124 THR B CA 1
ATOM 3009 C C . THR B 1 124 ? -17.94 -7.415 12.35 1 88.49 124 THR B C 1
ATOM 3011 O O . THR B 1 124 ? -17.677 -7.233 11.159 1 88.49 124 THR B O 1
ATOM 3014 N N . GLU B 1 125 ? -18.462 -8.515 12.861 1 90.62 125 GLU B N 1
ATOM 3015 C CA . GLU B 1 125 ? -18.849 -9.61 11.976 1 90.62 125 GLU B CA 1
ATOM 3016 C C . GLU B 1 125 ? -19.875 -9.15 10.944 1 90.62 125 GLU B C 1
ATOM 3018 O O . GLU B 1 125 ? -19.796 -9.524 9.772 1 90.62 125 GLU B O 1
ATOM 3023 N N . ASP B 1 126 ? -20.741 -8.339 11.386 1 90.82 126 ASP B N 1
ATOM 3024 C CA . ASP B 1 126 ? -21.81 -7.862 10.514 1 90.82 126 ASP B CA 1
ATOM 3025 C C . ASP B 1 126 ? -21.253 -6.992 9.389 1 90.82 126 ASP B C 1
ATOM 3027 O O . ASP B 1 126 ? -21.633 -7.152 8.227 1 90.82 126 ASP B O 1
ATOM 3031 N N . ASP B 1 127 ? -20.33 -6.077 9.738 1 88.65 127 ASP B N 1
ATOM 3032 C CA . ASP B 1 127 ? -19.705 -5.227 8.73 1 88.65 127 ASP B CA 1
ATOM 3033 C C . ASP B 1 127 ? -18.993 -6.065 7.67 1 88.65 127 ASP B C 1
ATOM 3035 O O . ASP B 1 127 ? -19.14 -5.814 6.472 1 88.65 127 ASP B O 1
ATOM 3039 N N . LEU B 1 128 ? -18.295 -7.064 8.115 1 94.22 128 LEU B N 1
ATOM 3040 C CA . LEU B 1 128 ? -17.523 -7.902 7.204 1 94.22 128 LEU B CA 1
ATOM 3041 C C . LEU B 1 128 ? -18.444 -8.757 6.34 1 94.22 128 LEU B C 1
ATOM 3043 O O . LEU B 1 128 ? -18.209 -8.911 5.139 1 94.22 128 LEU B O 1
ATOM 3047 N N . THR B 1 129 ? -19.492 -9.291 6.955 1 95.69 129 THR B N 1
ATOM 3048 C CA . THR B 1 129 ? -20.442 -10.106 6.207 1 95.69 129 THR B CA 1
ATOM 3049 C C . THR B 1 129 ? -21.109 -9.287 5.106 1 95.69 129 THR B C 1
ATOM 3051 O O . THR B 1 129 ? -21.145 -9.707 3.948 1 95.69 129 THR B O 1
ATOM 3054 N N . ARG B 1 130 ? -21.566 -8.118 5.447 1 96.42 130 ARG B N 1
ATOM 3055 C CA . ARG B 1 130 ? -22.222 -7.243 4.481 1 96.42 130 ARG B CA 1
ATOM 3056 C C . ARG B 1 130 ? -21.26 -6.834 3.37 1 96.42 130 ARG B C 1
ATOM 3058 O O . ARG B 1 130 ? -21.645 -6.769 2.201 1 96.42 130 ARG B O 1
ATOM 3065 N N . CYS B 1 131 ? -20.061 -6.563 3.736 1 97.1 131 CYS B N 1
ATOM 3066 C CA . CYS B 1 131 ? -19.049 -6.166 2.763 1 97.1 131 CYS B CA 1
ATOM 3067 C C . CYS B 1 131 ? -18.757 -7.299 1.786 1 97.1 131 CYS B C 1
ATOM 3069 O O . CYS B 1 131 ? -18.797 -7.102 0.57 1 97.1 131 CYS B O 1
ATOM 3071 N N . ILE B 1 132 ? -18.496 -8.509 2.312 1 96.77 132 ILE B N 1
ATOM 3072 C CA . ILE B 1 132 ? -18.128 -9.663 1.499 1 96.77 132 ILE B CA 1
ATOM 3073 C C . ILE B 1 132 ? -19.29 -10.041 0.584 1 96.77 132 ILE B C 1
ATOM 3075 O O . ILE B 1 132 ? -19.102 -10.238 -0.619 1 96.77 132 ILE B O 1
ATOM 3079 N N . GLU B 1 133 ? -20.449 -10.079 1.131 1 96.41 133 GLU B N 1
ATOM 3080 C CA . GLU B 1 133 ? -21.625 -10.44 0.345 1 96.41 133 GLU B CA 1
ATOM 3081 C C . GLU B 1 133 ? -21.926 -9.384 -0.714 1 96.41 133 GLU B C 1
ATOM 3083 O O . GLU B 1 133 ? -22.284 -9.716 -1.846 1 96.41 133 GLU B O 1
ATOM 3088 N N . GLY B 1 134 ? -21.804 -8.132 -0.302 1 96.57 134 GLY B N 1
ATOM 3089 C CA . GLY B 1 134 ? -22.029 -7.046 -1.243 1 96.57 134 GLY B CA 1
ATOM 3090 C C . GLY B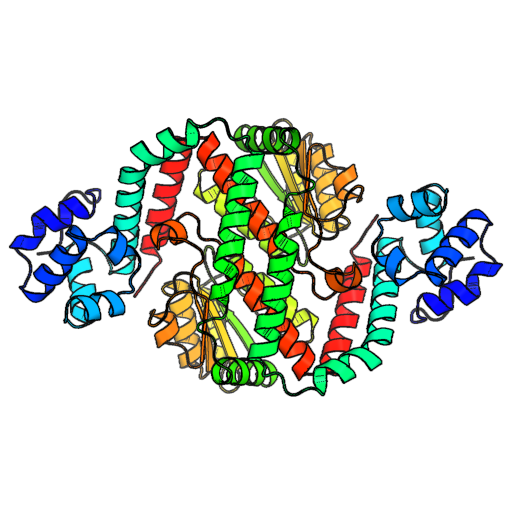 1 134 ? -21.057 -7.055 -2.408 1 96.57 134 GLY B C 1
ATOM 3091 O O . GLY B 1 134 ? -21.461 -6.896 -3.562 1 96.57 134 GLY B O 1
ATOM 3092 N N . LEU B 1 135 ? -19.811 -7.257 -2.159 1 96.77 135 LEU B N 1
ATOM 3093 C CA . LEU B 1 135 ? -18.791 -7.3 -3.2 1 96.77 135 LEU B CA 1
ATOM 3094 C C . LEU B 1 135 ? -18.993 -8.506 -4.111 1 96.77 135 LEU B C 1
ATOM 3096 O O . LEU B 1 135 ? -18.793 -8.414 -5.324 1 96.77 135 LEU B O 1
ATOM 3100 N N . ASP B 1 136 ? -19.348 -9.559 -3.518 1 95.14 136 ASP B N 1
ATOM 3101 C CA . ASP B 1 136 ? -19.516 -10.786 -4.29 1 95.14 136 ASP B CA 1
ATOM 3102 C C . ASP B 1 136 ? -20.71 -10.68 -5.236 1 95.14 136 ASP B C 1
ATOM 3104 O O . ASP B 1 136 ? -20.656 -11.164 -6.369 1 95.14 136 ASP B O 1
ATOM 3108 N N . SER B 1 137 ? -21.769 -10.109 -4.8 1 94.84 137 SER B N 1
ATOM 3109 C CA . SER B 1 137 ? -23.017 -10.108 -5.556 1 94.84 137 SER B CA 1
ATOM 3110 C C . SER B 1 137 ? -23.098 -8.905 -6.49 1 94.84 137 SER B C 1
ATOM 3112 O O . SER B 1 137 ? -23.959 -8.853 -7.371 1 94.84 137 SER B O 1
ATOM 3114 N N . ALA B 1 138 ? -22.212 -7.944 -6.382 1 96.33 138 ALA B N 1
ATOM 3115 C CA . ALA B 1 138 ? -22.304 -6.696 -7.135 1 96.33 138 ALA B CA 1
ATOM 3116 C C . ALA B 1 138 ? -22.137 -6.944 -8.632 1 96.33 138 ALA B C 1
ATOM 3118 O O . ALA B 1 138 ? -21.301 -7.75 -9.044 1 96.33 138 ALA B O 1
ATOM 3119 N N . ARG B 1 139 ? -22.939 -6.304 -9.43 1 95.63 139 ARG B N 1
ATOM 3120 C CA . ARG B 1 139 ? -22.789 -6.347 -10.881 1 95.63 139 ARG B CA 1
ATOM 3121 C C . ARG B 1 139 ? -21.524 -5.619 -11.322 1 95.63 139 ARG B C 1
ATOM 3123 O O . ARG B 1 139 ? -20.811 -6.087 -12.212 1 95.63 139 ARG B O 1
ATOM 3130 N N . ARG B 1 140 ? -21.33 -4.5 -10.746 1 96.03 140 ARG B N 1
ATOM 3131 C CA . ARG B 1 140 ? -20.165 -3.654 -10.983 1 96.03 140 ARG B CA 1
ATOM 3132 C C . ARG B 1 140 ? -19.581 -3.145 -9.67 1 96.03 140 ARG B C 1
ATOM 3134 O O . ARG B 1 140 ? -20.315 -2.912 -8.707 1 96.03 140 ARG B O 1
ATOM 3141 N N . VAL B 1 141 ? -18.293 -3.095 -9.662 1 98.24 141 VAL B N 1
ATOM 3142 C CA . VAL B 1 141 ? -17.609 -2.513 -8.512 1 98.24 141 VAL B CA 1
ATOM 3143 C C . VAL B 1 141 ? -16.714 -1.364 -8.97 1 98.24 141 VAL B C 1
ATOM 3145 O O . VAL B 1 141 ? -15.814 -1.559 -9.791 1 98.24 141 VAL B O 1
ATOM 3148 N N . LEU B 1 142 ? -17.003 -0.165 -8.538 1 98.51 142 LEU B N 1
ATOM 3149 C CA . LEU B 1 142 ? -16.146 1.001 -8.728 1 98.51 142 LEU B CA 1
ATOM 3150 C C . LEU B 1 142 ? -15.367 1.316 -7.455 1 98.51 142 LEU B C 1
ATOM 3152 O O . LEU B 1 142 ? -15.955 1.453 -6.38 1 98.51 142 LEU B O 1
ATOM 3156 N N . VAL B 1 143 ? -14.082 1.395 -7.585 1 98.54 143 VAL B N 1
ATOM 3157 C CA . VAL B 1 143 ? -13.241 1.746 -6.445 1 98.54 143 VAL B CA 1
ATOM 3158 C C . VAL B 1 143 ? -12.879 3.228 -6.507 1 98.54 143 VAL B C 1
ATOM 3160 O O . VAL B 1 143 ? -12.315 3.695 -7.498 1 98.54 143 VAL B O 1
ATOM 3163 N N . ALA B 1 144 ? -13.229 3.965 -5.446 1 97.99 144 ALA B N 1
ATOM 3164 C CA . ALA B 1 144 ? -12.962 5.398 -5.354 1 97.99 144 ALA B CA 1
ATOM 3165 C C . ALA B 1 144 ? -11.903 5.691 -4.295 1 97.99 144 ALA B C 1
ATOM 3167 O O . ALA B 1 144 ? -12.131 5.473 -3.103 1 97.99 144 ALA B O 1
ATOM 3168 N N . SER B 1 145 ? -10.822 6.122 -4.677 1 96.38 145 SER B N 1
ATOM 3169 C CA . SER B 1 145 ? -9.712 6.478 -3.799 1 96.38 145 SER B CA 1
ATOM 3170 C C . SER B 1 145 ? -8.837 7.559 -4.424 1 96.38 145 SER B C 1
ATOM 3172 O O . SER B 1 145 ? -8.494 7.482 -5.605 1 96.38 145 SER B O 1
ATOM 3174 N N . HIS B 1 146 ? -8.48 8.532 -3.655 1 92.78 146 HIS B N 1
ATOM 3175 C CA . HIS B 1 146 ? -7.759 9.689 -4.173 1 92.78 146 HIS B CA 1
ATOM 3176 C C . HIS B 1 146 ? -6.622 10.092 -3.24 1 92.78 146 HIS B C 1
ATOM 3178 O O . HIS B 1 146 ? -6.588 9.677 -2.079 1 92.78 146 HIS B O 1
ATOM 3184 N N . GLY B 1 147 ? -5.689 10.881 -3.77 1 88.67 147 GLY B N 1
ATOM 3185 C CA . GLY B 1 147 ? -4.556 11.336 -2.981 1 88.67 147 GLY B CA 1
ATOM 3186 C C . GLY B 1 147 ? -3.675 10.201 -2.492 1 88.67 147 GLY B C 1
ATOM 3187 O O . GLY B 1 147 ? -3.339 9.295 -3.258 1 88.67 147 GLY B O 1
ATOM 3188 N N . LEU B 1 148 ? -3.32 10.229 -1.222 1 87.45 148 LEU B N 1
ATOM 3189 C CA . LEU B 1 148 ? -2.392 9.249 -0.668 1 87.45 148 LEU B CA 1
ATOM 3190 C C . LEU B 1 148 ? -3.073 7.895 -0.492 1 87.45 148 LEU B C 1
ATOM 3192 O O . LEU B 1 148 ? -2.407 6.89 -0.232 1 87.45 148 LEU B O 1
ATOM 3196 N N . SER B 1 149 ? -4.402 7.894 -0.789 1 92.03 149 SER B N 1
ATOM 3197 C CA . SER B 1 149 ? -5.111 6.62 -0.729 1 92.03 149 SER B CA 1
ATOM 3198 C C . SER B 1 149 ? -5.229 5.987 -2.111 1 92.03 149 SER B C 1
ATOM 3200 O O . SER B 1 149 ? -5.595 4.816 -2.234 1 92.03 149 SER B O 1
ATOM 3202 N N . ALA B 1 150 ? -4.9 6.703 -3.173 1 94.84 150 ALA B N 1
ATOM 3203 C CA . ALA B 1 150 ? -5.082 6.237 -4.546 1 94.84 150 ALA B CA 1
ATOM 3204 C C . ALA B 1 150 ? -4.355 4.916 -4.777 1 94.84 150 ALA B C 1
ATOM 3206 O O . ALA B 1 150 ? -4.905 3.997 -5.39 1 94.84 150 ALA B O 1
ATOM 3207 N N . PRO B 1 151 ? -3.128 4.763 -4.226 1 95.88 151 PRO B N 1
ATOM 3208 C CA . PRO B 1 151 ? -2.457 3.476 -4.419 1 95.88 151 PRO B CA 1
ATOM 3209 C C . PRO B 1 151 ? -3.242 2.307 -3.828 1 95.88 151 PRO B C 1
ATOM 3211 O O . PRO B 1 151 ? -3.223 1.204 -4.38 1 95.88 151 PRO B O 1
ATOM 3214 N N . LEU B 1 152 ? -3.911 2.502 -2.732 1 96.62 152 LEU B N 1
ATOM 3215 C CA . LEU B 1 152 ? -4.71 1.449 -2.116 1 96.62 152 LEU B CA 1
ATOM 3216 C C . LEU B 1 152 ? -5.845 1.017 -3.039 1 96.62 152 LEU B C 1
ATOM 3218 O O . LEU B 1 152 ? -6.142 -0.175 -3.148 1 96.62 152 LEU B O 1
ATOM 3222 N N . GLY B 1 153 ? -6.469 2.02 -3.649 1 97.66 153 GLY B N 1
ATOM 3223 C CA . GLY B 1 153 ? -7.535 1.697 -4.585 1 97.66 153 GLY B CA 1
ATOM 3224 C C . GLY B 1 153 ? -7.057 0.893 -5.779 1 97.66 153 GLY B C 1
ATOM 3225 O O . GLY B 1 153 ? -7.728 -0.047 -6.209 1 97.66 153 GLY B O 1
ATOM 3226 N N . LEU B 1 154 ? -5.97 1.269 -6.292 1 96.07 154 LEU B N 1
ATOM 3227 C CA . LEU B 1 154 ? -5.378 0.539 -7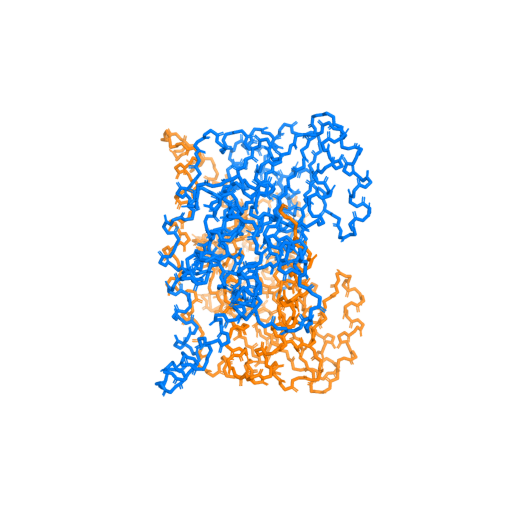.407 1 96.07 154 LEU B CA 1
ATOM 3228 C C . LEU B 1 154 ? -5.081 -0.905 -7.015 1 96.07 154 LEU B C 1
ATOM 3230 O O . LEU B 1 154 ? -5.412 -1.834 -7.754 1 96.07 154 LEU B O 1
ATOM 3234 N N . ASP B 1 155 ? -4.511 -1.132 -5.921 1 95.35 155 ASP B N 1
ATOM 3235 C CA . ASP B 1 155 ? -4.193 -2.472 -5.437 1 95.35 155 ASP B CA 1
ATOM 3236 C C . ASP B 1 155 ? -5.459 -3.308 -5.261 1 95.35 155 ASP B C 1
ATOM 3238 O O . ASP B 1 155 ? -5.525 -4.449 -5.723 1 95.35 155 ASP B O 1
ATOM 3242 N N . PHE B 1 156 ? -6.426 -2.727 -4.618 1 96.5 156 PHE B N 1
ATOM 3243 C CA . PHE B 1 156 ? -7.679 -3.418 -4.336 1 96.5 156 PHE B CA 1
ATOM 3244 C C . PHE B 1 156 ? -8.356 -3.86 -5.628 1 96.5 156 PHE B C 1
ATOM 3246 O O . PHE B 1 156 ? -8.804 -5.003 -5.74 1 96.5 156 PHE B O 1
ATOM 3253 N N . SER B 1 157 ? -8.401 -2.939 -6.558 1 96.63 157 SER B N 1
ATOM 3254 C CA . SER B 1 157 ? -9.023 -3.251 -7.841 1 96.63 157 SER B CA 1
ATOM 3255 C C . SER B 1 157 ? -8.267 -4.359 -8.567 1 96.63 157 SER B C 1
ATOM 3257 O O . SER B 1 157 ? -8.88 -5.258 -9.147 1 96.63 157 SER B O 1
ATOM 3259 N N . GLN B 1 158 ? -6.976 -4.312 -8.553 1 92.79 158 GLN B N 1
ATOM 3260 C CA . GLN B 1 158 ? -6.173 -5.339 -9.208 1 92.79 158 GLN B CA 1
ATOM 3261 C C . GLN B 1 158 ? -6.418 -6.71 -8.583 1 92.79 158 GLN B C 1
ATOM 3263 O O . GLN B 1 158 ? -6.533 -7.711 -9.294 1 92.79 158 GLN B O 1
ATOM 3268 N N . ARG B 1 159 ? -6.507 -6.744 -7.318 1 92.02 159 ARG B N 1
ATOM 3269 C CA . ARG B 1 159 ? -6.701 -8.011 -6.619 1 92.02 159 ARG B CA 1
ATOM 3270 C C . ARG B 1 159 ? -8.099 -8.567 -6.872 1 92.02 159 ARG B C 1
ATOM 3272 O O . ARG B 1 159 ? -8.269 -9.775 -7.05 1 92.02 159 ARG B O 1
ATOM 3279 N N . LEU B 1 160 ? -9.073 -7.69 -6.885 1 93.97 160 LEU B N 1
ATOM 3280 C CA . LEU B 1 160 ? -10.42 -8.134 -7.227 1 93.97 160 LEU B CA 1
ATOM 3281 C C . LEU B 1 160 ? -10.453 -8.743 -8.625 1 93.97 160 LEU B C 1
ATOM 3283 O O . LEU B 1 160 ? -10.98 -9.841 -8.817 1 93.97 160 LEU B O 1
ATOM 3287 N N . ASN B 1 161 ? -9.856 -8.054 -9.538 1 92.5 161 ASN B N 1
ATOM 3288 C CA . ASN B 1 161 ? -9.826 -8.535 -10.915 1 92.5 161 ASN B CA 1
ATOM 3289 C C . ASN B 1 161 ? -9.093 -9.869 -11.028 1 92.5 161 ASN B C 1
ATOM 3291 O O . ASN B 1 161 ? -9.502 -10.743 -11.794 1 92.5 161 ASN B O 1
ATOM 3295 N N . SER B 1 162 ? -8.134 -10.064 -10.236 1 86.67 162 SER B N 1
ATOM 3296 C CA . SER B 1 162 ? -7.309 -11.267 -10.296 1 86.67 162 SER B CA 1
ATOM 3297 C C . SER B 1 162 ? -8.069 -12.484 -9.78 1 86.67 162 SER B C 1
ATOM 3299 O O . SER B 1 162 ? -7.674 -13.624 -10.037 1 86.67 162 SER B O 1
ATOM 3301 N N . MET B 1 163 ? -9.114 -12.25 -9.067 1 85.17 163 MET B N 1
ATOM 3302 C CA . MET B 1 163 ? -9.874 -13.383 -8.547 1 85.17 163 MET B CA 1
ATOM 3303 C C . MET B 1 163 ? -11.241 -13.474 -9.218 1 85.17 163 MET B C 1
ATOM 3305 O O . MET B 1 163 ? -12.147 -14.132 -8.704 1 85.17 163 MET B O 1
ATOM 3309 N N . GLY B 1 164 ? -11.331 -12.706 -10.279 1 87.82 164 GLY B N 1
ATOM 3310 C CA . GLY B 1 164 ? -12.498 -12.868 -11.131 1 87.82 164 GLY B CA 1
ATOM 3311 C C . GLY B 1 164 ? -13.633 -11.927 -10.775 1 87.82 164 GLY B C 1
ATOM 3312 O O . GLY B 1 164 ? -14.762 -12.103 -11.239 1 87.82 164 GLY B O 1
ATOM 3313 N N . ARG B 1 165 ? -13.375 -11.002 -9.9 1 90.98 165 ARG B N 1
ATOM 3314 C CA . ARG B 1 165 ? -14.35 -9.962 -9.588 1 90.98 165 ARG B CA 1
ATOM 3315 C C . ARG B 1 165 ? -13.974 -8.641 -10.252 1 90.98 165 ARG B C 1
ATOM 3317 O O . ARG B 1 165 ? -13.154 -7.887 -9.724 1 90.98 165 ARG B O 1
ATOM 3324 N N . SER B 1 166 ? -14.645 -8.372 -11.311 1 91.62 166 SER B N 1
ATOM 3325 C CA . SER B 1 166 ? -14.311 -7.181 -12.084 1 91.62 166 SER B CA 1
ATOM 3326 C C . SER B 1 166 ? -14.485 -5.915 -11.253 1 91.62 166 SER B C 1
ATOM 3328 O O . SER B 1 166 ? -15.524 -5.721 -10.618 1 91.62 166 SER B O 1
ATOM 3330 N N . ALA B 1 167 ? -13.479 -5.08 -11.225 1 96.61 167 ALA B N 1
ATOM 3331 C CA . ALA B 1 167 ? -13.483 -3.806 -10.512 1 96.61 167 ALA B CA 1
ATOM 3332 C C . ALA B 1 167 ? -12.812 -2.712 -11.338 1 96.61 167 ALA B C 1
ATOM 3334 O O . ALA B 1 167 ? -11.824 -2.967 -12.031 1 96.61 167 ALA B O 1
ATOM 3335 N N . GLU B 1 168 ? -13.371 -1.507 -11.212 1 96.13 168 GLU B N 1
ATOM 3336 C CA . GLU B 1 168 ? -12.885 -0.365 -11.981 1 96.13 168 GLU B CA 1
ATOM 3337 C C . GLU B 1 168 ? -12.258 0.687 -11.07 1 96.13 168 GLU B C 1
ATOM 3339 O O . GLU B 1 168 ? -12.735 0.916 -9.957 1 96.13 168 GLU B O 1
ATOM 3344 N N . VAL B 1 169 ? -11.235 1.268 -11.585 1 95.46 169 VAL B N 1
ATOM 3345 C CA . VAL B 1 169 ? -10.602 2.415 -10.942 1 95.46 169 VAL B CA 1
ATOM 3346 C C . VAL B 1 169 ? -10.299 3.49 -11.983 1 95.46 169 VAL B C 1
ATOM 3348 O O . VAL B 1 169 ? -9.876 3.18 -13.099 1 95.46 169 VAL B O 1
ATOM 3351 N N . HIS B 1 170 ? -10.572 4.749 -11.625 1 91.61 170 HIS B N 1
ATOM 3352 C CA . HIS B 1 170 ? -10.322 5.874 -12.518 1 91.61 170 HIS B CA 1
ATOM 3353 C C . HIS B 1 170 ? -9.455 6.932 -11.843 1 91.61 170 HIS B C 1
ATOM 3355 O O . HIS B 1 170 ? -9.704 7.303 -10.694 1 91.61 170 HIS B O 1
ATOM 3361 N N . SER B 1 171 ? -8.5 7.336 -12.525 1 84.93 171 SER B N 1
ATOM 3362 C CA . SER B 1 171 ? -7.575 8.309 -11.953 1 84.93 171 SER B CA 1
ATOM 3363 C C . SER B 1 171 ? -8.125 9.727 -12.066 1 84.93 171 SER B C 1
ATOM 3365 O O . SER B 1 171 ? -7.781 10.598 -11.263 1 84.93 171 SER B O 1
ATOM 3367 N N . ASP B 1 172 ? -8.895 9.92 -13.088 1 87.78 172 ASP B N 1
ATOM 3368 C CA . ASP B 1 172 ? -9.466 11.247 -13.296 1 87.78 172 ASP B CA 1
ATOM 3369 C C . ASP B 1 172 ? -10.798 11.392 -12.562 1 87.78 172 ASP B C 1
ATOM 3371 O O . ASP B 1 172 ? -11.725 10.612 -12.788 1 87.78 172 ASP B O 1
ATOM 3375 N N . SER B 1 173 ? -10.875 12.424 -11.746 1 87.41 173 SER B N 1
ATOM 3376 C CA . SER B 1 173 ? -12.024 12.595 -10.862 1 87.41 173 SER B CA 1
ATOM 3377 C C . SER B 1 173 ? -13.306 12.814 -11.658 1 87.41 173 SER B C 1
ATOM 3379 O O . SER B 1 173 ? -14.36 12.28 -11.306 1 87.41 173 SER B O 1
ATOM 3381 N N . MET B 1 174 ? -13.255 13.616 -12.729 1 88.44 174 MET B N 1
ATOM 3382 C CA . MET B 1 174 ? -14.455 13.884 -13.516 1 88.44 174 MET B CA 1
ATOM 3383 C C . MET B 1 174 ? -14.967 12.609 -14.179 1 88.44 174 MET B C 1
ATOM 3385 O O . MET B 1 174 ? -16.156 12.295 -14.095 1 88.44 174 MET B O 1
ATOM 3389 N N . SER B 1 175 ? -14.109 11.905 -14.825 1 92.28 175 SER B N 1
ATOM 3390 C CA . SER B 1 175 ? -14.49 10.644 -15.453 1 92.28 175 SER B CA 1
ATOM 3391 C C . SER B 1 175 ? -15.031 9.656 -14.425 1 92.28 175 SER B C 1
ATOM 3393 O O . SER B 1 175 ? -15.978 8.918 -14.705 1 92.28 175 SER B O 1
ATOM 3395 N N . GLU B 1 176 ? -14.416 9.667 -13.3 1 95.27 176 GLU B N 1
ATOM 3396 C CA . GLU B 1 176 ? -14.857 8.775 -12.232 1 95.27 176 GLU B CA 1
ATOM 3397 C C . GLU B 1 176 ? -16.285 9.094 -11.801 1 95.27 176 GLU B C 1
ATOM 3399 O O . GLU B 1 176 ? -17.098 8.188 -11.607 1 95.27 176 GLU B O 1
ATOM 3404 N N . GLN B 1 177 ? -16.555 10.36 -11.665 1 94.47 177 GLN B N 1
ATOM 3405 C CA . GLN B 1 177 ? -17.892 10.766 -11.244 1 94.47 177 GLN B CA 1
ATOM 3406 C C . GLN B 1 177 ? -18.934 10.41 -12.3 1 94.47 177 GLN B C 1
ATOM 3408 O O . GLN B 1 177 ? -20.052 10.012 -11.967 1 94.47 177 GLN B O 1
ATOM 3413 N N . ILE B 1 178 ? -18.573 10.574 -13.563 1 94.85 178 ILE B N 1
ATOM 3414 C CA . ILE B 1 178 ? -19.47 10.216 -14.656 1 94.85 178 ILE B CA 1
ATOM 3415 C C . ILE B 1 178 ? -19.796 8.726 -14.589 1 94.85 178 ILE B C 1
ATOM 3417 O O . ILE B 1 178 ? -20.965 8.336 -14.646 1 94.85 178 ILE B O 1
ATOM 3421 N N . VAL B 1 179 ? -18.828 7.915 -14.417 1 95.81 179 VAL B N 1
ATOM 3422 C CA . VAL B 1 179 ? -19.011 6.471 -14.312 1 95.81 179 VAL B CA 1
ATOM 3423 C C . VAL B 1 179 ? -19.824 6.142 -13.062 1 95.81 179 VAL B C 1
ATOM 3425 O O . VAL B 1 179 ? -20.733 5.309 -13.107 1 95.81 179 VAL B O 1
ATOM 3428 N N . ALA B 1 180 ? -19.488 6.802 -11.998 1 97.03 180 ALA B N 1
ATOM 3429 C CA . ALA B 1 180 ? -20.167 6.57 -10.726 1 97.03 180 ALA B CA 1
ATOM 3430 C C . ALA B 1 180 ? -21.669 6.807 -10.854 1 97.03 180 ALA B C 1
ATOM 3432 O O . ALA B 1 180 ? -22.473 6.036 -10.324 1 97.03 180 ALA B O 1
ATOM 3433 N N . ARG B 1 181 ? -21.986 7.837 -11.547 1 96.32 181 ARG B N 1
ATOM 3434 C CA . ARG B 1 181 ? -23.39 8.2 -11.711 1 96.32 181 ARG B CA 1
ATOM 3435 C C . ARG B 1 181 ? -24.142 7.136 -12.504 1 96.32 181 ARG B C 1
ATOM 3437 O O . ARG B 1 181 ? -25.367 7.036 -12.412 1 96.32 181 ARG B O 1
ATOM 3444 N N . GLN B 1 182 ? -23.446 6.343 -13.226 1 96.23 182 GLN B N 1
ATOM 3445 C CA . GLN B 1 182 ? -24.057 5.355 -14.108 1 96.23 182 GLN B CA 1
ATOM 3446 C C . GLN B 1 182 ? -23.974 3.955 -13.506 1 96.23 182 GLN B C 1
ATOM 3448 O O . GLN B 1 182 ? -24.317 2.97 -14.163 1 96.23 182 GLN B O 1
ATOM 3453 N N . LEU B 1 183 ? -23.451 3.688 -12.346 1 95.23 183 LEU B N 1
ATOM 3454 C CA . LEU B 1 183 ? -23.257 2.377 -11.735 1 95.23 183 LEU B CA 1
ATOM 3455 C C . LEU B 1 183 ? -24.582 1.632 -11.616 1 95.23 183 LEU B C 1
ATOM 3457 O O . LEU B 1 183 ? -24.67 0.454 -11.97 1 95.23 183 LEU B O 1
ATOM 3461 N N . GLY B 1 184 ? -25.609 2.37 -11.132 1 94.1 184 GLY B N 1
ATOM 3462 C CA . GLY B 1 184 ? -26.942 1.794 -11.051 1 94.1 184 GLY B CA 1
ATOM 3463 C C . GLY B 1 184 ? -27.125 0.879 -9.855 1 94.1 184 GLY B C 1
ATOM 3464 O O . GLY B 1 184 ? -26.169 0.6 -9.128 1 94.1 184 GLY B O 1
ATOM 3465 N N . GLU B 1 185 ? -28.375 0.338 -9.739 1 95.7 185 GLU B N 1
ATOM 3466 C CA . GLU B 1 185 ? -28.743 -0.565 -8.653 1 95.7 185 GLU B CA 1
ATOM 3467 C C . GLU B 1 185 ? -28.013 -1.9 -8.774 1 95.7 185 GLU B C 1
ATOM 3469 O O . GLU B 1 185 ? -27.817 -2.408 -9.879 1 95.7 185 GLU B O 1
ATOM 3474 N N . GLY B 1 186 ? -27.594 -2.406 -7.691 1 96.44 186 GLY B N 1
ATOM 3475 C CA . GLY B 1 186 ? -26.905 -3.687 -7.684 1 96.44 186 GLY B CA 1
ATOM 3476 C C . GLY B 1 186 ? -25.4 -3.556 -7.818 1 96.44 186 GLY B C 1
ATOM 3477 O O . GLY B 1 186 ? -24.678 -4.554 -7.768 1 96.44 186 GLY B O 1
ATOM 3478 N N . SER B 1 187 ? -24.975 -2.333 -8.004 1 97.88 187 SER B N 1
ATOM 3479 C CA . SER B 1 187 ? -23.543 -2.065 -8.084 1 97.88 187 SER B CA 1
ATOM 3480 C C . SER B 1 187 ? -23.009 -1.515 -6.766 1 97.88 187 SER B C 1
ATOM 3482 O O . SER B 1 187 ? -23.784 -1.131 -5.888 1 97.88 187 SER B O 1
ATOM 3484 N N . VAL B 1 188 ? -21.688 -1.567 -6.637 1 98.42 188 VAL B N 1
ATOM 3485 C CA . VAL B 1 188 ? -21.038 -1.112 -5.412 1 98.42 188 VAL B CA 1
ATOM 3486 C C . VAL B 1 188 ? -19.992 -0.05 -5.747 1 98.42 188 VAL B C 1
ATOM 3488 O O . VAL B 1 188 ? -19.261 -0.179 -6.732 1 98.42 188 VAL B O 1
ATOM 3491 N N . CYS B 1 189 ? -20.03 1.016 -5.047 1 98.7 189 CYS B N 1
ATOM 3492 C CA . CYS B 1 189 ? -18.914 1.951 -4.954 1 98.7 189 CYS B CA 1
ATOM 3493 C C . CYS B 1 189 ? -18.132 1.739 -3.663 1 98.7 189 CYS B C 1
ATOM 3495 O O . CYS B 1 189 ? -18.653 1.974 -2.571 1 98.7 189 CYS B O 1
ATOM 3497 N N . PHE B 1 190 ? -16.919 1.28 -3.785 1 98.75 190 PHE B N 1
ATOM 3498 C CA . PHE B 1 190 ? -16.055 1.034 -2.636 1 98.75 190 PHE B CA 1
ATOM 3499 C C . PHE B 1 190 ? -15.045 2.162 -2.467 1 98.75 190 PHE B C 1
ATOM 3501 O O . PHE B 1 190 ? -14.087 2.266 -3.236 1 98.75 190 PHE B O 1
ATOM 3508 N N . ALA B 1 191 ? -15.245 2.976 -1.439 1 98.36 191 ALA B N 1
ATOM 3509 C CA . ALA B 1 191 ? -14.398 4.141 -1.197 1 98.36 191 ALA B CA 1
ATOM 3510 C C . ALA B 1 191 ? -13.318 3.828 -0.165 1 98.36 191 ALA B C 1
ATOM 3512 O O . ALA B 1 191 ? -13.601 3.236 0.879 1 98.36 191 ALA B O 1
ATOM 3513 N N . ILE B 1 192 ? -12.079 4.197 -0.493 1 96.95 192 ILE B N 1
ATOM 3514 C CA . ILE B 1 192 ? -10.972 4.082 0.45 1 96.95 192 ILE B CA 1
ATOM 3515 C C . ILE B 1 192 ? -10.38 5.463 0.721 1 96.95 192 ILE B C 1
ATOM 3517 O O . ILE B 1 192 ? -9.911 6.136 -0.2 1 96.95 192 ILE B O 1
ATOM 3521 N N . SER B 1 193 ? -10.415 5.867 1.972 1 90.13 193 SER B N 1
ATOM 3522 C CA . SER B 1 193 ? -9.884 7.169 2.363 1 90.13 193 SER B CA 1
ATOM 3523 C C . SER B 1 193 ? -9.39 7.152 3.806 1 90.13 193 SER B C 1
ATOM 3525 O O . SER B 1 193 ? -10.189 7.061 4.741 1 90.13 193 SER B O 1
ATOM 3527 N N . GLY B 1 194 ? -8.091 7.251 3.951 1 85.77 194 GLY B N 1
ATOM 3528 C CA . GLY B 1 194 ? -7.547 7.27 5.3 1 85.77 194 GLY B CA 1
ATOM 3529 C C . GLY B 1 194 ? -8.128 8.375 6.162 1 85.77 194 GLY B C 1
ATOM 3530 O O . GLY B 1 194 ? -8.551 8.129 7.294 1 85.77 194 GLY B O 1
ATOM 3531 N N . SER B 1 195 ? -8.239 9.546 5.61 1 78.2 195 SER B N 1
ATOM 3532 C CA . SER B 1 195 ? -8.733 10.695 6.362 1 78.2 195 SER B CA 1
ATOM 3533 C C . SER B 1 195 ? -10.244 10.623 6.552 1 78.2 195 SER B C 1
ATOM 3535 O O . SER B 1 195 ? -10.794 11.268 7.447 1 78.2 195 SER B O 1
ATOM 3537 N N . GLY B 1 196 ? -10.93 10.004 5.675 1 83.43 196 GLY B N 1
ATOM 3538 C CA . GLY B 1 196 ? -12.382 9.921 5.699 1 83.43 196 GLY B CA 1
ATOM 3539 C C . GLY B 1 196 ? -13.06 11.21 5.273 1 83.43 196 GLY B C 1
ATOM 3540 O O . GLY B 1 196 ? -14.264 11.38 5.475 1 83.43 196 GLY B O 1
ATOM 3541 N N . ALA B 1 197 ? -12.285 12.084 4.636 1 81.72 197 ALA B N 1
ATOM 3542 C CA . ALA B 1 197 ? -12.866 13.4 4.383 1 81.72 197 ALA B CA 1
ATOM 3543 C C . ALA B 1 197 ? -12.437 13.937 3.021 1 81.72 197 ALA B C 1
ATOM 3545 O O . ALA B 1 197 ? -12.596 15.126 2.737 1 81.72 197 ALA B O 1
ATOM 3546 N N . SER B 1 198 ? -11.922 13.074 2.116 1 86 198 SER B N 1
ATOM 3547 C CA . SER B 1 198 ? -11.469 13.503 0.796 1 86 198 SER B CA 1
ATOM 3548 C C . SER B 1 198 ? -12.625 14.052 -0.033 1 86 198 SER B C 1
ATOM 3550 O O . SER B 1 198 ? -13.578 13.331 -0.333 1 86 198 SER B O 1
ATOM 3552 N N . LYS B 1 199 ? -12.474 15.325 -0.476 1 89.6 199 LYS B N 1
ATOM 3553 C CA . LYS B 1 199 ? -13.512 15.963 -1.279 1 89.6 199 LYS B CA 1
ATOM 3554 C C . LYS B 1 199 ? -13.779 15.176 -2.56 1 89.6 199 LYS B C 1
ATOM 3556 O O . LYS B 1 199 ? -14.933 14.968 -2.937 1 89.6 199 LYS B O 1
ATOM 3561 N N . ALA B 1 200 ? -12.719 14.806 -3.187 1 93.06 200 ALA B N 1
ATOM 3562 C CA . ALA B 1 200 ? -12.849 14.079 -4.447 1 93.06 200 ALA B CA 1
ATOM 3563 C C . ALA B 1 200 ? -13.555 12.742 -4.238 1 93.06 200 ALA B C 1
ATOM 3565 O O . ALA B 1 200 ? -14.419 12.359 -5.031 1 93.06 200 ALA B O 1
ATOM 3566 N N . THR B 1 201 ? -13.233 12.094 -3.187 1 94.93 201 THR B N 1
ATOM 3567 C CA . THR B 1 201 ? -13.864 10.811 -2.897 1 94.93 201 THR B CA 1
ATOM 3568 C C . THR B 1 201 ? -15.337 11 -2.545 1 94.93 201 THR B C 1
ATOM 3570 O O . THR B 1 201 ? -16.191 10.234 -2.996 1 94.93 201 THR B O 1
ATOM 3573 N N . LEU B 1 202 ? -15.589 12.027 -1.785 1 94.88 202 LEU B N 1
ATOM 3574 C CA . LEU B 1 202 ? -16.969 12.319 -1.411 1 94.88 202 LEU B CA 1
ATOM 3575 C C . LEU B 1 202 ? -17.808 12.645 -2.642 1 94.88 202 LEU B C 1
ATOM 3577 O O . LEU B 1 202 ? -18.964 12.226 -2.739 1 94.88 202 LEU B O 1
ATOM 3581 N N . ALA B 1 203 ? -17.238 13.361 -3.532 1 96.13 203 ALA B N 1
ATOM 3582 C CA . ALA B 1 203 ? -17.945 13.685 -4.769 1 96.13 203 ALA B CA 1
ATOM 3583 C C . ALA B 1 203 ? -18.301 12.42 -5.545 1 96.13 203 ALA B C 1
ATOM 3585 O O . ALA B 1 203 ? -19.396 12.314 -6.101 1 96.13 203 ALA B O 1
ATOM 3586 N N . THR B 1 204 ? -17.399 11.498 -5.599 1 97.54 204 THR B N 1
ATOM 3587 C CA . THR B 1 204 ? -17.66 10.228 -6.267 1 97.54 204 THR B CA 1
ATOM 3588 C C . THR B 1 204 ? -18.758 9.452 -5.545 1 97.54 204 THR B C 1
ATOM 3590 O O . THR B 1 204 ? -19.635 8.867 -6.183 1 97.54 204 THR B O 1
ATOM 3593 N N . ILE B 1 205 ? -18.69 9.445 -4.254 1 97.65 205 ILE B N 1
ATOM 3594 C CA . ILE B 1 205 ? -19.696 8.766 -3.445 1 97.65 205 ILE B CA 1
ATOM 3595 C C . ILE B 1 205 ? -21.075 9.352 -3.738 1 97.65 205 ILE B C 1
ATOM 3597 O O . ILE B 1 205 ? -22.042 8.613 -3.936 1 97.65 205 ILE B O 1
ATOM 3601 N N . GLU B 1 206 ? -21.125 10.627 -3.773 1 97.33 206 GLU B N 1
ATOM 3602 C CA . GLU B 1 206 ? -22.391 11.3 -4.049 1 97.33 206 GLU B CA 1
ATOM 3603 C C . GLU B 1 206 ? -22.931 10.918 -5.424 1 97.33 206 GLU B C 1
ATOM 3605 O O . GLU B 1 206 ? -24.124 10.644 -5.574 1 97.33 206 GLU B O 1
ATOM 3610 N N . ALA B 1 207 ? -22.111 10.945 -6.391 1 97.83 207 ALA B N 1
ATOM 3611 C CA . ALA B 1 207 ? -22.506 10.556 -7.743 1 97.83 207 ALA B CA 1
ATOM 3612 C C . ALA B 1 207 ? -22.995 9.111 -7.777 1 97.83 207 ALA B C 1
ATOM 3614 O O . ALA B 1 207 ? -24.013 8.809 -8.404 1 97.83 207 ALA B O 1
ATOM 3615 N N . ALA B 1 208 ? -22.291 8.219 -7.139 1 98.36 208 ALA B N 1
ATOM 3616 C CA . ALA B 1 208 ? -22.649 6.803 -7.105 1 98.36 208 ALA B CA 1
ATOM 3617 C C . ALA B 1 208 ? -23.995 6.594 -6.417 1 98.36 208 ALA B C 1
ATOM 3619 O O . ALA B 1 208 ? -24.814 5.791 -6.871 1 98.36 208 ALA B O 1
ATOM 3620 N N . ARG B 1 209 ? -24.17 7.306 -5.327 1 97.71 209 ARG B N 1
ATOM 3621 C CA . ARG B 1 209 ? -25.438 7.228 -4.609 1 97.71 209 ARG B CA 1
ATOM 3622 C C . ARG B 1 209 ? -26.596 7.678 -5.494 1 97.71 209 ARG B C 1
ATOM 3624 O O . ARG B 1 209 ? -27.653 7.044 -5.511 1 97.71 209 ARG B O 1
ATOM 3631 N N . ALA B 1 210 ? -26.358 8.749 -6.179 1 97.37 210 ALA B N 1
ATOM 3632 C CA . ALA B 1 210 ? -27.376 9.27 -7.088 1 97.37 210 ALA B CA 1
ATOM 3633 C C . ALA B 1 210 ? -27.7 8.26 -8.186 1 97.37 210 ALA B C 1
ATOM 3635 O O . ALA B 1 210 ? -28.817 8.238 -8.708 1 97.37 210 ALA B O 1
ATOM 3636 N N . GLY B 1 211 ? -26.77 7.477 -8.524 1 96.85 211 GLY B N 1
ATOM 3637 C CA . GLY B 1 211 ? -26.97 6.433 -9.515 1 96.85 211 GLY B CA 1
ATOM 3638 C C . GLY B 1 211 ? -27.615 5.184 -8.944 1 96.85 211 GLY B C 1
ATOM 3639 O O . GLY B 1 211 ? -27.951 4.258 -9.686 1 96.85 211 GLY B O 1
ATOM 3640 N N . GLY B 1 212 ? -27.701 5.097 -7.581 1 97.62 212 GLY B N 1
ATOM 3641 C CA . GLY B 1 212 ? -28.409 3.997 -6.945 1 97.62 212 GLY B CA 1
ATOM 3642 C C . GLY B 1 212 ? -27.483 2.917 -6.419 1 97.62 212 GLY B C 1
ATOM 3643 O O . GLY B 1 212 ? -27.942 1.87 -5.957 1 97.62 212 GLY B O 1
ATOM 3644 N N . ALA B 1 213 ? -26.221 3.109 -6.455 1 98.08 213 ALA B N 1
ATOM 3645 C CA . ALA B 1 213 ? -25.255 2.1 -6.027 1 98.08 213 ALA B CA 1
ATOM 3646 C C . ALA B 1 213 ? -25.199 2.006 -4.505 1 98.08 213 ALA B C 1
ATOM 3648 O O . ALA B 1 213 ? -25.525 2.968 -3.805 1 98.08 213 ALA B O 1
ATOM 3649 N N . THR B 1 214 ? -24.822 0.864 -4.002 1 98.35 214 THR B N 1
ATOM 3650 C CA . THR B 1 214 ? -24.477 0.703 -2.594 1 98.35 214 THR B CA 1
ATOM 3651 C C . THR B 1 214 ? -23.096 1.283 -2.305 1 98.35 214 THR B C 1
ATOM 3653 O O . THR B 1 214 ? -22.144 1.031 -3.046 1 98.35 214 THR B O 1
ATOM 3656 N N . ILE B 1 215 ? -23 2.055 -1.235 1 98.62 215 ILE B N 1
ATOM 3657 C CA . ILE B 1 215 ? -21.739 2.695 -0.877 1 98.62 215 ILE B CA 1
ATOM 3658 C C . ILE B 1 215 ? -21.064 1.914 0.249 1 98.62 215 ILE B C 1
ATOM 3660 O O . ILE B 1 215 ? -21.651 1.721 1.316 1 98.62 215 ILE B O 1
ATOM 3664 N N . MET B 1 216 ? -19.883 1.46 0.011 1 98.65 216 MET B N 1
ATOM 3665 C CA . MET B 1 216 ? -19.018 0.872 1.029 1 98.65 216 MET B CA 1
ATOM 3666 C C . MET B 1 216 ? -17.762 1.713 1.229 1 98.65 216 MET B C 1
ATOM 3668 O O . MET B 1 216 ? -17.26 2.322 0.282 1 98.65 216 MET B O 1
ATOM 3672 N N . ALA B 1 217 ? -17.295 1.745 2.45 1 97.25 217 ALA B N 1
ATOM 3673 C CA . ALA B 1 217 ? -16.129 2.585 2.712 1 97.25 217 ALA B CA 1
ATOM 3674 C C . ALA B 1 217 ? -15.167 1.901 3.68 1 97.25 217 ALA B C 1
ATOM 3676 O O . ALA B 1 217 ? -15.594 1.16 4.569 1 97.25 217 ALA B O 1
ATOM 3677 N N . MET B 1 218 ? -13.929 2.099 3.463 1 96.12 218 MET B N 1
ATOM 3678 C CA . MET B 1 218 ? -12.856 1.797 4.407 1 96.12 218 MET B CA 1
ATOM 3679 C C . MET B 1 218 ? -12.092 3.061 4.785 1 96.12 218 MET B C 1
ATOM 3681 O O . MET B 1 218 ? -11.562 3.755 3.915 1 96.12 218 MET B O 1
ATOM 3685 N N . THR B 1 219 ? -12.093 3.417 6.05 1 88.99 219 THR B N 1
ATOM 3686 C CA . THR B 1 219 ? -11.477 4.657 6.51 1 88.99 219 THR B CA 1
ATOM 3687 C C . THR B 1 219 ? -10.94 4.5 7.93 1 88.99 219 THR B C 1
ATOM 3689 O O . THR B 1 219 ? -11.148 3.465 8.567 1 88.99 219 THR B O 1
ATOM 3692 N N . CYS B 1 220 ? -10.201 5.496 8.364 1 81.3 220 CYS B N 1
ATOM 3693 C CA . CYS B 1 220 ? -9.523 5.371 9.649 1 81.3 220 CYS B CA 1
ATOM 3694 C C . CYS B 1 220 ? -10.316 6.06 10.753 1 81.3 220 CYS B C 1
ATOM 3696 O O . CYS B 1 220 ? -10.018 5.889 11.937 1 81.3 220 CYS B O 1
ATOM 3698 N N . PHE B 1 221 ? -11.373 6.79 10.344 1 73.94 221 PHE B N 1
ATOM 3699 C CA . PHE B 1 221 ? -12.059 7.597 11.346 1 73.94 221 PHE B CA 1
ATOM 3700 C C . PHE B 1 221 ? -13.558 7.327 11.325 1 73.94 221 PHE B C 1
ATOM 3702 O O . PHE B 1 221 ? -14.214 7.515 10.299 1 73.94 221 PHE B O 1
ATOM 3709 N N . ALA B 1 222 ? -13.987 6.933 12.468 1 74.53 222 ALA B N 1
ATOM 3710 C CA . ALA B 1 222 ? -15.432 6.789 12.627 1 74.53 222 ALA B CA 1
ATOM 3711 C C . ALA B 1 222 ? -16.125 8.148 12.589 1 74.53 222 ALA B C 1
ATOM 3713 O O . ALA B 1 222 ? -15.561 9.153 13.026 1 74.53 222 ALA B O 1
ATOM 3714 N N . HIS B 1 223 ? -17.286 8.17 11.99 1 74.83 223 HIS B N 1
ATOM 3715 C CA . HIS B 1 223 ? -18.141 9.348 11.897 1 74.83 223 HIS B CA 1
ATOM 3716 C C . HIS B 1 223 ? -17.517 10.412 11.001 1 74.83 223 HIS B C 1
ATOM 3718 O O . HIS B 1 223 ? -17.886 11.587 11.077 1 74.83 223 HIS B O 1
ATOM 3724 N N . SER B 1 224 ? -16.526 10.03 10.294 1 75.13 224 SER B N 1
ATOM 3725 C CA . SER B 1 224 ? -16.041 10.921 9.245 1 75.13 224 SER B CA 1
ATOM 3726 C C . SER B 1 224 ? -17.094 11.123 8.161 1 75.13 224 SER B C 1
ATOM 3728 O O . SER B 1 224 ? -18.085 10.391 8.106 1 75.13 224 SER B O 1
ATOM 3730 N N . ALA B 1 225 ? -16.927 12.092 7.327 1 84.86 225 ALA B N 1
ATOM 3731 C CA . ALA B 1 225 ? -17.882 12.377 6.259 1 84.86 225 ALA B CA 1
ATOM 3732 C C . ALA B 1 225 ? -18.117 11.145 5.389 1 84.86 225 ALA B C 1
ATOM 3734 O O . ALA B 1 225 ? -19.256 10.84 5.029 1 84.86 225 ALA B O 1
ATOM 3735 N N . ILE B 1 226 ? -17.091 10.427 5.09 1 90.34 226 ILE B N 1
ATOM 3736 C CA . ILE B 1 226 ? -17.183 9.257 4.223 1 90.34 226 ILE B CA 1
ATOM 3737 C C . ILE B 1 226 ? -17.866 8.114 4.969 1 90.34 226 ILE B C 1
ATOM 3739 O O . ILE B 1 226 ? -18.674 7.382 4.391 1 90.34 226 ILE B O 1
ATOM 3743 N N . ASP B 1 227 ? -17.524 7.987 6.259 1 86.49 227 ASP B N 1
ATOM 3744 C CA . ASP B 1 227 ? -18.193 6.986 7.084 1 86.49 227 ASP B CA 1
ATOM 3745 C C . ASP B 1 227 ? -19.699 7.235 7.137 1 86.49 227 ASP B C 1
ATOM 3747 O O . ASP B 1 227 ? -20.493 6.308 6.964 1 86.49 227 ASP B O 1
ATOM 3751 N N . VAL B 1 228 ? -20.09 8.489 7.291 1 87.19 228 VAL B N 1
ATOM 3752 C CA . VAL B 1 228 ? -21.494 8.866 7.413 1 87.19 228 VAL B CA 1
ATOM 3753 C C . VAL B 1 228 ? -22.21 8.632 6.085 1 87.19 228 VAL B C 1
ATOM 3755 O O . VAL B 1 228 ? -23.381 8.247 6.063 1 87.19 228 VAL B O 1
ATOM 3758 N N . ALA B 1 229 ? -21.55 8.788 5.047 1 94.44 229 ALA B N 1
ATOM 3759 C CA . ALA B 1 229 ? -22.139 8.672 3.716 1 94.44 229 ALA B CA 1
ATOM 3760 C C . ALA B 1 229 ? -22.231 7.212 3.282 1 94.44 229 ALA B C 1
ATOM 3762 O O . ALA B 1 229 ? -22.915 6.888 2.309 1 94.44 229 ALA B O 1
ATOM 3763 N N . ALA B 1 230 ? -21.601 6.274 3.963 1 96.37 230 ALA B N 1
ATOM 3764 C CA . ALA B 1 230 ? -21.486 4.887 3.521 1 96.37 230 ALA B CA 1
ATOM 3765 C C . ALA B 1 230 ? -22.646 4.046 4.048 1 96.37 230 ALA B C 1
ATOM 3767 O O . ALA B 1 230 ? -23.18 4.32 5.125 1 96.37 230 ALA B O 1
ATOM 3768 N N . ASP B 1 231 ? -23.04 3.055 3.313 1 97.45 231 ASP B N 1
ATOM 3769 C CA . ASP B 1 231 ? -24.006 2.058 3.766 1 97.45 231 ASP B CA 1
ATOM 3770 C C . ASP B 1 231 ? -23.331 0.99 4.623 1 97.45 231 ASP B C 1
ATOM 3772 O O . ASP B 1 231 ? -23.963 0.402 5.503 1 97.45 231 ASP B O 1
ATOM 3776 N N . VAL B 1 232 ? -22.096 0.667 4.343 1 96.34 232 VAL B N 1
ATOM 3777 C CA . VAL B 1 232 ? -21.23 -0.25 5.077 1 96.34 232 VAL B CA 1
ATOM 3778 C C . VAL B 1 232 ? -19.853 0.381 5.269 1 96.34 232 VA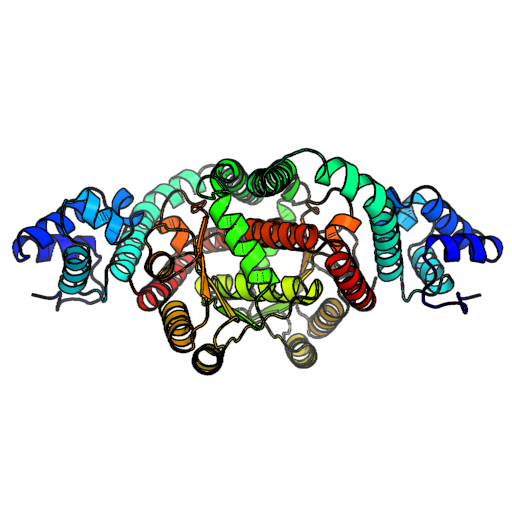L B C 1
ATOM 3780 O O . VAL B 1 232 ? -19.249 0.87 4.312 1 96.34 232 VAL B O 1
ATOM 3783 N N . SER B 1 233 ? -19.407 0.436 6.462 1 92.99 233 SER B N 1
ATOM 3784 C CA . SER B 1 233 ? -18.111 1.048 6.738 1 92.99 233 SER B CA 1
ATOM 3785 C C . SER B 1 233 ? -17.193 0.085 7.482 1 92.99 233 SER B C 1
ATOM 3787 O O . SER B 1 233 ? -17.626 -0.603 8.409 1 92.99 233 SER B O 1
ATOM 3789 N N . LEU B 1 234 ? -16.024 -0.008 7.021 1 94.98 234 LEU B N 1
ATOM 3790 C CA . LEU B 1 234 ? -14.933 -0.674 7.723 1 94.98 234 LEU B CA 1
ATOM 3791 C C . LEU B 1 234 ? -13.974 0.344 8.33 1 94.98 234 LEU B C 1
ATOM 3793 O O . LEU B 1 234 ? -13.233 1.014 7.607 1 94.98 234 LEU B O 1
ATOM 3797 N N . ILE B 1 235 ? -13.984 0.435 9.656 1 86.46 235 ILE B N 1
ATOM 3798 C CA . ILE B 1 235 ? -13.137 1.399 10.351 1 86.46 235 ILE B CA 1
ATOM 3799 C C . ILE B 1 235 ? -11.839 0.725 10.788 1 86.46 235 ILE B C 1
ATOM 3801 O O . ILE B 1 235 ? -11.86 -0.237 11.56 1 86.46 235 ILE B O 1
ATOM 3805 N N . VAL B 1 236 ? -10.725 1.227 10.223 1 86.56 236 VAL B N 1
ATOM 3806 C CA . VAL B 1 236 ? -9.383 0.773 10.571 1 86.56 236 VAL B CA 1
ATOM 3807 C C . VAL B 1 236 ? -8.642 1.877 11.321 1 86.56 236 VAL B C 1
ATOM 3809 O O . VAL B 1 236 ? -8.099 2.798 10.706 1 86.56 236 VAL B O 1
ATOM 3812 N N . PRO B 1 237 ? -8.596 1.759 12.575 1 75.17 237 PRO B N 1
ATOM 3813 C CA . PRO B 1 237 ? -8.005 2.85 13.353 1 75.17 237 PRO B CA 1
ATOM 3814 C C . PRO B 1 237 ? -6.597 3.211 12.886 1 75.17 237 PRO B C 1
ATOM 3816 O O . PRO B 1 237 ? -5.821 2.328 12.511 1 75.17 237 PRO B O 1
ATOM 3819 N N . PRO B 1 238 ? -6.294 4.495 12.921 1 68.77 238 PRO B N 1
ATOM 3820 C CA . PRO B 1 238 ? -4.965 4.933 12.489 1 68.77 238 PRO B CA 1
ATOM 3821 C C . PRO B 1 238 ? -3.851 4.429 13.404 1 68.77 238 PRO B C 1
ATOM 3823 O O . PRO B 1 238 ? -4.078 4.212 14.597 1 68.77 238 PRO B O 1
ATOM 3826 N N . MET B 1 239 ? -2.667 4.094 12.757 1 62.28 239 MET B N 1
ATOM 3827 C CA . MET B 1 239 ? -1.519 3.536 13.466 1 62.28 239 MET B CA 1
ATOM 3828 C C . MET B 1 239 ? -0.759 4.626 14.214 1 62.28 239 MET B C 1
ATOM 3830 O O . MET B 1 239 ? 0.148 4.333 14.995 1 62.28 239 MET B O 1
ATOM 3834 N N . THR B 1 240 ? -1.015 5.79 13.776 1 56.45 240 THR B N 1
ATOM 3835 C CA . THR B 1 240 ? -0.201 6.876 14.309 1 56.45 240 THR B CA 1
ATOM 3836 C C . THR B 1 240 ? -0.815 7.433 15.59 1 56.45 240 THR B C 1
ATOM 3838 O O . THR B 1 240 ? -1.995 7.212 15.867 1 56.45 240 THR B O 1
ATOM 3841 N N . ALA B 1 241 ? 0.182 7.773 16.462 1 48.29 241 ALA B N 1
ATOM 3842 C CA . ALA B 1 241 ? -0.148 8.309 17.78 1 48.29 241 ALA B CA 1
ATOM 3843 C C . ALA B 1 241 ? -1.057 9.529 17.665 1 48.29 241 ALA B C 1
ATOM 3845 O O . ALA B 1 241 ? -1.802 9.846 18.595 1 48.29 241 ALA B O 1
ATOM 3846 N N . SER B 1 242 ? -0.897 10.27 16.578 1 46.07 242 SER B N 1
ATOM 3847 C CA . SER B 1 242 ? -1.689 11.492 16.483 1 46.07 242 SER B CA 1
ATOM 3848 C C . SER B 1 242 ? -2.207 11.706 15.065 1 46.07 242 SER B C 1
ATOM 3850 O O . SER B 1 242 ? -1.68 11.129 14.112 1 46.07 242 SER B O 1
ATOM 3852 N N . PHE B 1 243 ? -3.437 12.276 14.965 1 46.41 243 PHE B N 1
ATOM 3853 C CA . PHE B 1 243 ? -3.94 12.729 13.674 1 46.41 243 PHE B CA 1
ATOM 3854 C C . PHE B 1 243 ? -2.849 13.45 12.891 1 46.41 243 PHE B C 1
ATOM 3856 O O . PHE B 1 243 ? -2.729 13.273 11.677 1 46.41 243 PHE B O 1
ATOM 3863 N N . GLN B 1 244 ? -2.056 14.137 13.578 1 46.67 244 GLN B N 1
ATOM 3864 C CA . GLN B 1 244 ? -0.936 14.838 12.959 1 46.67 244 GLN B CA 1
ATOM 3865 C C . GLN B 1 244 ? 0.007 13.861 12.263 1 46.67 244 GLN B C 1
ATOM 3867 O O . GLN B 1 244 ? 0.453 14.112 11.142 1 46.67 244 GLN B O 1
ATOM 3872 N N . ASP B 1 245 ? 0.229 12.844 12.981 1 52.87 245 ASP B N 1
ATOM 3873 C CA . ASP B 1 245 ? 1.142 11.837 12.449 1 52.87 245 ASP B CA 1
ATOM 3874 C C . ASP B 1 245 ? 0.554 11.162 11.212 1 52.87 245 ASP B C 1
ATOM 3876 O O . ASP B 1 245 ? 1.278 10.856 10.262 1 52.87 245 ASP B O 1
ATOM 3880 N N . GLU B 1 246 ? -0.759 11.141 11.298 1 53.32 246 GLU B N 1
ATOM 3881 C CA . GLU B 1 246 ? -1.436 10.485 10.183 1 53.32 246 GLU B CA 1
ATOM 3882 C C . GLU B 1 246 ? -1.347 11.326 8.912 1 53.32 246 GLU B C 1
ATOM 3884 O O . GLU B 1 246 ? -1.215 10.785 7.812 1 53.32 246 GLU B O 1
ATOM 3889 N N . LEU B 1 247 ? -1.487 12.604 9.177 1 54.2 247 LEU B N 1
ATOM 3890 C CA . LEU B 1 247 ? -1.452 13.493 8.02 1 54.2 247 LEU B CA 1
ATOM 3891 C C . LEU B 1 247 ? -0.068 13.499 7.381 1 54.2 247 LEU B C 1
ATOM 3893 O O . LEU B 1 247 ? 0.057 13.644 6.162 1 54.2 247 LEU B O 1
ATOM 3897 N N . THR B 1 248 ? 0.868 13.398 8.269 1 52.12 248 THR B N 1
ATOM 3898 C CA . THR B 1 248 ? 2.229 13.586 7.778 1 52.12 248 THR B CA 1
ATOM 3899 C C . THR B 1 248 ? 2.872 12.244 7.442 1 52.12 248 THR B C 1
ATOM 3901 O O . THR B 1 248 ? 3.644 12.141 6.486 1 52.12 248 THR B O 1
ATOM 3904 N N . ARG B 1 249 ? 2.642 11.376 8.369 1 57.19 249 ARG B N 1
ATOM 3905 C CA . ARG B 1 249 ? 3.328 10.09 8.305 1 57.19 249 ARG B CA 1
ATOM 3906 C C . ARG B 1 249 ? 2.35 8.963 7.992 1 57.19 249 ARG B C 1
ATOM 3908 O O . ARG B 1 249 ? 2.687 7.785 8.132 1 57.19 249 ARG B O 1
ATOM 3915 N N . THR B 1 250 ? 1.252 9.444 7.319 1 64.52 250 THR B N 1
ATOM 3916 C CA . THR B 1 250 ? 0.101 8.56 7.18 1 64.52 250 THR B CA 1
ATOM 3917 C C . THR B 1 250 ? 0.515 7.222 6.573 1 64.52 250 THR B C 1
ATOM 3919 O O . THR B 1 250 ? 0.837 7.147 5.385 1 64.52 250 THR B O 1
ATOM 3922 N N . SER B 1 251 ? 0.692 6.382 7.554 1 78.54 251 SER B N 1
ATOM 3923 C CA . SER B 1 251 ? 0.915 5.043 7.019 1 78.54 251 SER B CA 1
ATOM 3924 C C . SER B 1 251 ? -0.351 4.485 6.379 1 78.54 251 SER B C 1
ATOM 3926 O O . SER B 1 251 ? -1.454 4.687 6.892 1 78.54 251 SER B O 1
ATOM 3928 N N . ARG B 1 252 ? -0.166 3.919 5.276 1 88.08 252 ARG B N 1
ATOM 3929 C CA . ARG B 1 252 ? -1.255 3.232 4.589 1 88.08 252 ARG B CA 1
ATOM 3930 C C . ARG B 1 252 ? -1.08 1.719 4.663 1 88.08 252 ARG B C 1
ATOM 3932 O O . ARG B 1 252 ? -1.874 0.968 4.091 1 88.08 252 ARG B O 1
ATOM 3939 N N . ALA B 1 253 ? -0.134 1.285 5.456 1 91.35 253 ALA B N 1
ATOM 3940 C CA . ALA B 1 253 ? 0.196 -0.137 5.505 1 91.35 253 ALA B CA 1
ATOM 3941 C C . ALA B 1 253 ? -0.916 -0.935 6.181 1 91.35 253 ALA B C 1
ATOM 3943 O O . ALA B 1 253 ? -1.23 -2.051 5.762 1 91.35 253 ALA B O 1
ATOM 3944 N N . ALA B 1 254 ? -1.506 -0.333 7.205 1 89.7 254 ALA B N 1
ATOM 3945 C CA . ALA B 1 254 ? -2.584 -1.035 7.897 1 89.7 254 ALA B CA 1
ATOM 3946 C C . ALA B 1 254 ? -3.806 -1.189 6.997 1 89.7 254 ALA B C 1
ATOM 3948 O O . ALA B 1 254 ? -4.441 -2.246 6.976 1 89.7 254 ALA B O 1
ATOM 3949 N N . LEU B 1 255 ? -4.155 -0.115 6.295 1 93.21 255 LEU B N 1
ATOM 3950 C CA . LEU B 1 255 ? -5.282 -0.184 5.371 1 93.21 255 LEU B CA 1
ATOM 3951 C C . LEU B 1 255 ? -5.016 -1.199 4.264 1 93.21 255 LEU B C 1
ATOM 3953 O O . LEU B 1 255 ? -5.919 -1.936 3.862 1 93.21 255 LEU B O 1
ATOM 3957 N N . MET B 1 256 ? -3.797 -1.23 3.777 1 94.55 256 MET B N 1
ATOM 3958 C CA . MET B 1 256 ? -3.437 -2.223 2.768 1 94.55 256 MET B CA 1
ATOM 3959 C C . MET B 1 256 ? -3.59 -3.637 3.319 1 94.55 256 MET B C 1
ATOM 3961 O O . MET B 1 256 ? -4.124 -4.517 2.641 1 94.55 256 MET B O 1
ATOM 3965 N N . LEU B 1 257 ? -3.118 -3.825 4.48 1 91.71 257 LEU B N 1
ATOM 3966 C CA . LEU B 1 257 ? -3.201 -5.137 5.113 1 91.71 257 LEU B CA 1
ATOM 3967 C C . LEU B 1 257 ? -4.652 -5.589 5.237 1 91.71 257 LEU B C 1
ATOM 3969 O O . LEU B 1 257 ? -4.987 -6.721 4.88 1 91.71 257 LEU B O 1
ATOM 3973 N N . VAL B 1 258 ? -5.507 -4.741 5.72 1 93.17 258 VAL B N 1
ATOM 3974 C CA . VAL B 1 258 ? -6.915 -5.084 5.892 1 93.17 258 VAL B CA 1
ATOM 3975 C C . VAL B 1 258 ? -7.551 -5.355 4.531 1 93.17 258 VAL B C 1
ATOM 3977 O O . VAL B 1 258 ? -8.333 -6.298 4.381 1 93.17 258 VAL B O 1
ATOM 3980 N N . SER B 1 259 ? -7.26 -4.512 3.568 1 95.66 259 SER B N 1
ATOM 3981 C CA . SER B 1 259 ? -7.76 -4.728 2.215 1 95.66 259 SER B CA 1
ATOM 3982 C C . SER B 1 259 ? -7.358 -6.101 1.688 1 95.66 259 SER B C 1
ATOM 3984 O O . SER B 1 259 ? -8.162 -6.79 1.057 1 95.66 259 SER B O 1
ATOM 3986 N N . GLU B 1 260 ? -6.082 -6.464 1.906 1 92.39 260 GLU B N 1
ATOM 3987 C CA . GLU B 1 260 ? -5.6 -7.772 1.47 1 92.39 260 GLU B CA 1
ATOM 3988 C C . GLU B 1 260 ? -6.352 -8.898 2.174 1 92.39 260 GLU B C 1
ATOM 3990 O O . GLU B 1 260 ? -6.678 -9.914 1.556 1 92.39 260 GLU B O 1
ATOM 3995 N N . GLN B 1 261 ? -6.611 -8.718 3.437 1 91.14 261 GLN B N 1
ATOM 3996 C CA . GLN B 1 261 ? -7.359 -9.731 4.175 1 91.14 261 GLN B CA 1
ATOM 3997 C C . GLN B 1 261 ? -8.792 -9.841 3.661 1 91.14 261 GLN B C 1
ATOM 3999 O O . GLN B 1 261 ? -9.367 -10.93 3.639 1 91.14 261 GLN B O 1
ATOM 4004 N N . LEU B 1 262 ? -9.394 -8.737 3.322 1 94.48 262 LEU B N 1
ATOM 4005 C CA . LEU B 1 262 ? -10.733 -8.754 2.744 1 94.48 262 LEU B CA 1
ATOM 4006 C C . LEU B 1 262 ? -10.763 -9.583 1.464 1 94.48 262 LEU B C 1
ATOM 4008 O O . LEU B 1 262 ? -11.706 -10.343 1.234 1 94.48 262 LEU B O 1
ATOM 4012 N N . ILE B 1 263 ? -9.766 -9.41 0.643 1 93.1 263 ILE B N 1
ATOM 4013 C CA . ILE B 1 263 ? -9.663 -10.166 -0.6 1 93.1 263 ILE B CA 1
ATOM 4014 C C . ILE B 1 263 ? -9.582 -11.659 -0.29 1 93.1 263 ILE B C 1
ATOM 4016 O O . ILE B 1 263 ? -10.237 -12.472 -0.947 1 93.1 263 ILE B O 1
ATOM 4020 N N . GLU B 1 264 ? -8.815 -11.983 0.695 1 88.07 264 GLU B N 1
ATOM 4021 C CA . GLU B 1 264 ? -8.695 -13.386 1.08 1 88.07 264 GLU B CA 1
ATOM 4022 C C . GLU B 1 264 ? -10.036 -13.949 1.541 1 88.07 264 GLU B C 1
ATOM 4024 O O . GLU B 1 264 ? -10.376 -15.093 1.229 1 88.07 264 GLU B O 1
ATOM 4029 N N . LEU B 1 265 ? -10.744 -13.189 2.333 1 90.86 265 LEU B N 1
ATOM 4030 C CA . LEU B 1 265 ? -12.067 -13.611 2.781 1 90.86 265 LEU B CA 1
ATOM 4031 C C . LEU B 1 265 ? -13.001 -13.821 1.594 1 90.86 265 LEU B C 1
ATOM 4033 O O . LEU B 1 265 ? -13.79 -14.769 1.58 1 90.86 265 LEU B O 1
ATOM 4037 N N . LEU B 1 266 ? -12.924 -12.926 0.64 1 92.12 266 LEU B N 1
ATOM 4038 C CA . LEU B 1 266 ? -13.769 -13.032 -0.544 1 92.12 266 LEU B CA 1
ATOM 4039 C C . LEU B 1 266 ? -13.424 -14.282 -1.348 1 92.12 266 LEU B C 1
ATOM 4041 O O . LEU B 1 266 ? -14.316 -14.961 -1.861 1 92.12 266 LEU B O 1
ATOM 4045 N N . ILE B 1 267 ? -12.146 -14.58 -1.504 1 87.13 267 ILE B N 1
ATOM 4046 C CA . ILE B 1 267 ? -11.701 -15.777 -2.208 1 87.13 267 ILE B CA 1
ATOM 4047 C C . ILE B 1 267 ? -12.26 -17.019 -1.518 1 87.13 267 ILE B C 1
ATOM 4049 O O . ILE B 1 267 ? -12.776 -17.925 -2.177 1 87.13 267 ILE B O 1
ATOM 4053 N N . THR B 1 268 ? -12.18 -17.003 -0.211 1 84.34 268 THR B N 1
ATOM 4054 C CA . THR B 1 268 ? -12.694 -18.121 0.573 1 84.34 268 THR B CA 1
ATOM 4055 C C . THR B 1 268 ? -14.208 -18.236 0.421 1 84.34 268 THR B C 1
ATOM 4057 O O . THR B 1 268 ? -14.74 -19.339 0.276 1 84.34 268 THR B O 1
ATOM 4060 N N . HIS B 1 269 ? -14.841 -17.107 0.485 1 87.52 269 HIS B N 1
ATOM 4061 C CA . HIS B 1 269 ? -16.293 -17.057 0.355 1 87.52 269 HIS B CA 1
ATOM 4062 C C . HIS B 1 269 ? -16.744 -17.586 -1.002 1 87.52 269 HIS B C 1
ATOM 4064 O O . HIS B 1 269 ? -17.729 -18.322 -1.091 1 87.52 269 HIS B O 1
ATOM 4070 N N . ARG B 1 270 ? -16.079 -17.304 -2.044 1 87.51 270 ARG B N 1
ATOM 4071 C CA . ARG B 1 270 ? -16.447 -17.68 -3.405 1 87.51 270 ARG B CA 1
ATOM 4072 C C . ARG B 1 270 ? -16.007 -19.106 -3.717 1 87.51 270 ARG B C 1
ATOM 4074 O O . ARG B 1 270 ? -16.487 -19.714 -4.676 1 87.51 270 ARG B O 1
ATOM 4081 N N . GLY B 1 271 ? -15.073 -19.606 -2.944 1 80.29 271 GLY B N 1
ATOM 4082 C CA . GLY B 1 271 ? -14.67 -20.998 -3.067 1 80.29 271 GLY B CA 1
ATOM 4083 C C . GLY B 1 271 ? -13.869 -21.278 -4.325 1 80.29 271 GLY B C 1
ATOM 4084 O O . GLY B 1 271 ? -12.899 -20.576 -4.618 1 80.29 271 GLY B O 1
ATOM 4085 N N . GLN B 1 272 ? -14.263 -22.263 -5.013 1 73.82 272 GLN B N 1
ATOM 4086 C CA . GLN B 1 272 ? -13.484 -22.837 -6.105 1 73.82 272 GLN B CA 1
ATOM 4087 C C . GLN B 1 272 ? -13.394 -21.871 -7.283 1 73.82 272 GLN B C 1
ATOM 4089 O O . GLN B 1 272 ? -12.357 -21.786 -7.944 1 73.82 272 GLN B O 1
ATOM 4094 N N . ALA B 1 273 ? -14.488 -21.176 -7.488 1 77.15 273 ALA B N 1
ATOM 4095 C CA . ALA B 1 273 ? -14.489 -20.264 -8.629 1 77.15 273 ALA B CA 1
ATOM 4096 C C . ALA B 1 273 ? -13.423 -19.184 -8.469 1 77.15 273 ALA B C 1
ATOM 4098 O O . ALA B 1 273 ? -12.7 -18.87 -9.417 1 77.15 273 ALA B O 1
ATOM 4099 N N . ALA B 1 274 ? -13.313 -18.68 -7.336 1 77.09 274 ALA B N 1
ATOM 4100 C CA . ALA B 1 274 ? -12.311 -17.65 -7.07 1 77.09 274 ALA B CA 1
ATOM 4101 C C . ALA B 1 274 ? -10.902 -18.235 -7.1 1 77.09 274 ALA B C 1
ATOM 4103 O O . ALA B 1 274 ? -9.971 -17.602 -7.603 1 77.09 274 ALA B O 1
ATOM 4104 N N . ALA B 1 275 ? -10.759 -19.379 -6.655 1 71.45 275 ALA B N 1
ATOM 4105 C CA . ALA B 1 275 ? -9.458 -20.042 -6.643 1 71.45 275 ALA B CA 1
ATOM 4106 C C . ALA B 1 275 ? -8.961 -20.302 -8.062 1 71.45 275 ALA B C 1
ATOM 4108 O O . ALA B 1 275 ? -7.775 -20.134 -8.352 1 71.45 275 ALA B O 1
ATOM 4109 N N . GLN B 1 276 ? -9.9 -20.644 -8.847 1 73.8 276 GLN B N 1
ATOM 4110 C CA . GLN B 1 276 ? -9.545 -20.91 -10.238 1 73.8 276 GLN B CA 1
ATOM 4111 C C . GLN B 1 276 ? -9.161 -19.623 -10.963 1 73.8 276 GLN B C 1
ATOM 4113 O O . GLN B 1 276 ? -8.197 -19.602 -11.732 1 73.8 276 GLN B O 1
ATOM 4118 N N . ALA B 1 277 ? -9.965 -18.651 -10.74 1 76.99 277 ALA B N 1
ATOM 4119 C CA . ALA B 1 277 ? -9.657 -17.362 -11.353 1 76.99 277 ALA B CA 1
ATOM 4120 C C . ALA B 1 277 ? -8.295 -16.848 -10.893 1 76.99 277 ALA B C 1
ATOM 4122 O O . ALA B 1 277 ? -7.516 -16.331 -11.698 1 76.99 277 ALA B O 1
ATOM 4123 N N . ARG B 1 278 ? -8.076 -17.023 -9.683 1 74.14 278 ARG B N 1
ATOM 4124 C CA . ARG B 1 278 ? -6.791 -16.604 -9.133 1 74.14 278 ARG B CA 1
ATOM 4125 C C . ARG B 1 278 ? -5.645 -17.394 -9.755 1 74.14 278 ARG B C 1
ATOM 4127 O O . ARG B 1 278 ? -4.589 -16.834 -10.058 1 74.14 278 ARG B O 1
ATOM 4134 N N . ALA B 1 279 ? -5.897 -18.611 -9.967 1 68.09 279 ALA B N 1
ATOM 4135 C CA . ALA B 1 279 ? -4.888 -19.464 -10.588 1 68.09 279 ALA B CA 1
ATOM 4136 C C . ALA B 1 279 ? -4.584 -19.006 -12.012 1 68.09 279 ALA B C 1
ATOM 4138 O O . ALA B 1 279 ? -3.426 -19.003 -12.436 1 68.09 279 ALA B O 1
ATOM 4139 N N . THR B 1 280 ? -5.627 -18.671 -12.672 1 71.22 280 THR B N 1
ATOM 4140 C CA . THR B 1 280 ? -5.458 -18.169 -14.031 1 71.22 280 THR B CA 1
ATOM 4141 C C . THR B 1 280 ? -4.637 -16.882 -14.034 1 71.22 280 THR B C 1
ATOM 4143 O O . THR B 1 280 ? -3.73 -16.72 -14.853 1 71.22 280 THR B O 1
ATOM 4146 N N . SER B 1 281 ? -4.968 -16.043 -13.153 1 73.29 281 SER B N 1
ATOM 4147 C CA . SER B 1 281 ? -4.237 -14.784 -13.043 1 73.29 281 SER B CA 1
ATOM 4148 C C . SER B 1 281 ? -2.773 -15.023 -12.692 1 73.29 281 SER B C 1
ATOM 4150 O O . SER B 1 281 ? -1.884 -14.362 -13.233 1 73.29 281 SER B O 1
ATOM 4152 N N . MET B 1 282 ? -2.58 -15.961 -11.901 1 68.27 282 MET B N 1
ATOM 4153 C CA . MET B 1 282 ? -1.217 -16.288 -11.493 1 68.27 282 MET B CA 1
ATOM 4154 C C . MET B 1 282 ? -0.41 -16.82 -12.673 1 68.27 282 MET B C 1
ATOM 4156 O O . MET B 1 282 ? 0.788 -16.552 -12.782 1 68.27 282 MET B O 1
ATOM 4160 N N . SER B 1 283 ? -1.039 -17.538 -13.475 1 67.42 283 SER B N 1
ATOM 4161 C CA . SER B 1 283 ? -0.36 -18.064 -14.655 1 67.42 283 SER B CA 1
ATOM 4162 C C . SER B 1 283 ? 0.121 -16.937 -15.564 1 67.42 283 SER B C 1
ATOM 4164 O O . SER B 1 283 ? 1.21 -17.016 -16.136 1 67.42 283 SER B O 1
ATOM 4166 N N . MET B 1 284 ? -0.685 -15.929 -15.638 1 70.07 284 MET B N 1
ATOM 4167 C CA . MET B 1 284 ? -0.308 -14.781 -16.458 1 70.07 284 MET B CA 1
ATOM 4168 C C . MET B 1 284 ? 0.853 -14.02 -15.827 1 70.07 284 MET B C 1
ATOM 4170 O O . MET B 1 284 ? 1.759 -13.567 -16.529 1 70.07 284 MET B O 1
ATOM 4174 N N . ILE B 1 285 ? 0.798 -13.942 -14.559 1 67.78 285 ILE B N 1
ATOM 4175 C CA . ILE B 1 285 ? 1.879 -13.271 -13.847 1 67.78 285 ILE B CA 1
ATOM 4176 C C . ILE B 1 285 ? 3.179 -14.051 -14.029 1 67.78 285 ILE B C 1
ATOM 4178 O O . ILE B 1 285 ? 4.248 -13.459 -14.198 1 67.78 285 ILE B O 1
ATOM 4182 N N . GLY B 1 286 ? 3.021 -15.31 -14.044 1 67.77 286 GLY B N 1
ATOM 4183 C CA . GLY B 1 286 ? 4.185 -16.153 -14.265 1 67.77 286 GLY B CA 1
ATOM 4184 C C . GLY B 1 286 ? 4.888 -15.867 -15.578 1 67.77 286 GLY B C 1
ATOM 4185 O O . GLY B 1 286 ? 6.119 -15.847 -15.638 1 67.77 286 GLY B O 1
ATOM 4186 N N . THR B 1 287 ? 4.13 -15.525 -16.568 1 69.79 287 THR B N 1
ATOM 4187 C CA . THR B 1 287 ? 4.704 -15.264 -17.883 1 69.79 287 THR B CA 1
ATOM 4188 C C . THR B 1 287 ? 5.393 -13.903 -17.912 1 69.79 287 THR B C 1
ATOM 4190 O O . THR B 1 287 ? 6.175 -13.617 -18.821 1 69.79 287 THR B O 1
ATOM 4193 N N . SER B 1 288 ? 5.114 -13.152 -16.871 1 71.73 288 SER B N 1
ATOM 4194 C CA . SER B 1 288 ? 5.661 -11.8 -16.827 1 71.73 288 SER B CA 1
ATOM 4195 C C . SER B 1 288 ? 6.919 -11.74 -15.966 1 71.73 288 SER B C 1
ATOM 4197 O O . SER B 1 288 ? 7.51 -10.672 -15.796 1 71.73 288 SER B O 1
ATOM 4199 N N . LEU B 1 289 ? 7.346 -12.912 -15.53 1 68.66 289 LEU B N 1
ATOM 4200 C CA . LEU B 1 289 ? 8.53 -12.96 -14.68 1 68.66 289 LEU B CA 1
ATOM 4201 C C . LEU B 1 289 ? 9.728 -13.51 -15.447 1 68.66 289 LEU B C 1
ATOM 4203 O O . LEU B 1 289 ? 9.568 -14.345 -16.341 1 68.66 289 LEU B O 1
ATOM 4207 N N . GLU B 1 290 ? 10.839 -12.824 -15.324 1 63.39 290 GLU B N 1
ATOM 4208 C CA . GLU B 1 290 ? 12.065 -13.272 -15.978 1 63.39 290 GLU B CA 1
ATOM 4209 C C . GLU B 1 290 ? 13.221 -13.355 -14.985 1 63.39 290 GLU B C 1
ATOM 4211 O O . GLU B 1 290 ? 13.334 -12.521 -14.084 1 63.39 290 GLU B O 1
ATOM 4216 N N . GLU B 1 291 ? 13.842 -14.533 -14.786 1 62.55 291 GLU B N 1
ATOM 4217 C CA . GLU B 1 291 ? 15.085 -14.622 -14.026 1 62.55 291 GLU B CA 1
ATOM 4218 C C . GLU B 1 291 ? 16.271 -14.92 -14.939 1 62.55 291 GLU B C 1
ATOM 4220 O O . GLU B 1 291 ? 16.113 -15.561 -15.98 1 62.55 291 GLU B O 1
#

Sequence (582 aa):
MSWHQATDAPPSIRITTLAPSLQPNQRKVAEVMLVDAPSIVELTAQGLADRVGVGRATVIRTAQSLGYDGFPQLRVALAQELALAQGASRSMVEGALSSSLLGHLQAGISDFQASLGTVASALTEDDLTRCIEGLDSARRVLVASHGLSAPLGLDFSQRLNSMGRSAEVHSDSMSEQIVARQLGEGSVCFAISGSGASKATLATIEAARAGGATIMAMTCFAHSAIDVAADVSLIVPPMTASFQDELTRTSRAALMLVSEQLIELLITHRGQAAAQARATSMSMIGTSLEEMSWHQATDAPPSIRITTLAPSLQPNQRKVAEVMLVDAPSIVELTAQGLADRVGVGRATVIRTAQSLGYDGFPQLRVALAQELALAQGASRSMVEGALSSSLLGHLQAGISDFQASLGTVASALTEDDLTRCIEGLDSARRVLVASHGLSAPLGLDFSQRLNSMGRSAEVHSDSMSEQIVARQLGEGSVCFAISGSGASKATLATIEAARAGGATIMAMTCFAHSAIDVAADVSLIVPPMTASFQDELTRTSRAALMLVSEQLIELLITHRGQAAAQARATSMSMIGTSLEE

Organism: Corynebacterium glutamicum (strain ATCC 13032 / DSM 20300 / JCM 1318 / BCRC 11384 / CCUG 27702 / LMG 3730 / NBRC 12168 / NCIMB 10025 / NRRL B-2784 / 534) (NCBI:txid196627)

Solvent-accessible surface area (backbone atoms only — not comparable to full-atom values): 29149 Å² total; per-residue (Å²): 123,53,52,82,64,70,89,77,59,52,48,65,57,42,36,70,70,43,33,86,76,40,56,71,71,33,22,50,50,41,50,51,38,67,75,36,44,77,63,46,36,55,42,41,55,48,52,48,10,62,74,67,71,52,50,45,66,47,41,33,50,35,23,32,33,56,54,27,94,15,37,46,28,42,34,46,45,43,25,49,48,50,43,59,61,41,43,62,58,55,50,47,63,58,66,65,56,85,68,46,72,50,50,54,43,49,49,53,51,50,52,48,49,70,37,54,78,48,37,61,68,67,54,46,55,65,47,51,49,53,48,47,52,48,63,69,67,30,80,40,35,39,39,39,31,50,77,93,26,26,30,54,34,52,45,51,29,51,53,34,41,34,34,66,40,68,45,41,75,58,89,48,68,68,63,36,27,58,51,25,37,63,54,22,71,57,13,33,36,42,34,40,31,62,77,12,22,46,39,70,41,48,50,30,50,51,26,18,46,74,22,46,22,47,35,32,29,38,23,30,35,77,69,18,49,44,44,66,69,28,79,40,56,42,38,35,50,66,73,47,95,35,43,42,40,36,73,73,59,51,72,57,30,65,60,42,43,50,52,53,39,51,51,52,50,43,36,60,72,54,36,65,64,19,51,49,30,32,49,54,42,46,54,56,50,21,72,40,35,42,101,123,52,52,84,62,71,90,76,60,51,50,66,56,41,37,69,71,43,33,85,76,39,57,72,70,32,21,52,50,41,50,52,38,66,76,36,43,76,63,47,35,56,42,41,53,49,52,48,10,62,74,67,72,52,49,45,67,48,41,33,49,34,23,30,32,55,54,27,95,16,36,47,29,42,34,46,45,42,25,49,49,49,43,59,62,41,43,63,59,56,51,51,58,63,63,57,56,83,66,47,72,47,51,51,43,50,51,53,52,49,50,50,50,68,37,55,78,48,37,61,65,67,53,45,55,65,46,52,49,53,49,47,52,47,64,69,68,30,80,40,35,38,37,39,29,51,78,94,26,27,30,54,33,52,46,52,29,52,52,34,42,35,35,65,42,67,46,41,75,57,90,48,68,67,63,35,27,57,50,24,37,63,55,23,70,58,13,33,36,41,32,40,31,61,76,13,22,46,41,70,41,48,50,30,50,51,27,18,46,74,21,46,22,46,36,33,28,39,25,30,35,76,70,17,49,43,44,66,69,28,78,39,55,45,38,36,51,66,73,47,95,34,42,46,39,36,75,72,60,51,73,56,29,65,60,44,43,51,53,53,40,49,51,50,50,42,36,61,71,54,37,66,64,20,51,50,32,32,50,54,42,46,52,55,52,23,72,42,36,45,103

Secondary structure (DSSP, 8-state):
----S-TT--HHHHHHHHGGGS-HHHHHHHHHHHHTHHHHTTS-HHHHHHHHTS-HHHHHHHHHHTT-SSHHHHHHHHHHHHHHHHHHHHHHHHHHS---HHHHHHHHHHHHHHHGGGTTTT--HHHHHHHHHHHHH-S-EEEEE-GGGHHHHHHHHHHHHHTT---EE-SSHHHHHHHHHT--TT-EEEEEESSS-BHHHHHHHHHHHHTTPEEEEEESSTT-HHHHH-SEEEE---SSSSHHHHHHH---HHHHHHHHHHHHHHHHHHTHHHHHHHHHHHHHHHHTB--/----S-TT--HHHHHHHHGGGS-HHHHHHHHHHHHTHHHHTTS-HHHHHHHHTS-HHHHHHHHHHTT-SSHHHHHHHHHHHHHHHHHHHHHHHHHHS---HHHHHHHHHHHHHHHGGGTTTT--HHHHHHHHHHHHH-S-EEEEE-GGGHHHHHHHHHHHHHTT---EE-SSHHHHHHHHHT--TT-EEEEEESSS-BHHHHHHHHHHHHTTPEEEEEESSTT-HHHHH-SEEEE---SSSSHHHHHHH---HHHHHHHHHHHHHHHHHHTHHHHHHHHHHHHHHHHTB--

InterPro domains:
  IPR000281 Helix-turn-helix protein RpiR [PF01418] (17-83)
  IPR000281 Helix-turn-helix protein RpiR [PS51071] (9-85)
  IPR001347 SIS domain [PF01380] (135-257)
  IPR001347 SIS domain [PS51464] (131-272)
  IPR009057 Homedomain-like superfamily [SSF46689] (14-82)
  IPR035472 RpiR-like, SIS domain [cd05013] (126-263)
  IPR036388 Winged helix-like DNA-binding domain superfamily [G3DSA:1.10.10.10] (12-87)
  IPR046348 SIS domain superfamily [SSF53697] (109-271)
  IPR047640 HTH-type transcriptional regulator RpiR-like [PTHR30514] (14-278)

Radius of gyration: 25.27 Å; Cα contacts (8 Å, |Δi|>4): 1072; chains: 2; bounding box: 54×78×52 Å

pLDDT: mean 82.69, std 15.1, range [34.16, 98.75]